Protein AF-0000000079002587 (afdb_homodimer)

InterPro domains:
  IPR000522 ABC transporter, permease protein, BtuC-like [PF01032] (29-309)
  IPR000522 ABC transporter, permease protein, BtuC-like [PTHR30472] (29-313)
  IPR037294 ABC transporter, BtuC-like [G3DSA:1.10.3470.10] (3-317)
  IPR037294 ABC transporter, BtuC-like [SSF81345] (6-309)

Sequence (634 aa):
MYTRTKFVLISTFLLILLFITIYFSIYEDHPVNDLVLKYRFYRVIEAVTAGFVLGFAGAYLQASLRNPLVDHYILGIGSGALFTVYLAYLLFASVQLIVYSSVAIIGGLTALAITVLIAESIGGGATSYVLAGLGVNSLFSGLSVLLSYFILTVNPYALYLLVGSFIVATPSYIPIILVSLILVATGYFPLAKPLNALILGDEYAYQLGYNPRIYRLATILIAGISSSLIVSCFGLIGFLGLVAPHIARLLIKSSDNRYVLFLSGLLASILLLITDDISRILLVSVTGEVPAGAIVSVFGAPFFLFLIVSRRRGGVRMYTRTKFVLISTFLLILLFITIYFSIYEDHPVNDLVLKYRFYRVIEAVTAGFVLGFAGAYLQASLRNPLVDHYILGIGSGALFTVYLAYLLFASVQLIVYSSVAIIGGLTALAITVLIAESIGGGATSYVLAGLGVNSLFSGLSVLLSYFILTVNPYALYLLVGSFIVATPSYIPIILVSLILVATGYFPLAKPLNALILGDEYAYQLGYNPRIYRLATILIAGISSSLIVSCFGLIGFLGLVAPHIARLLIKSSDNRYVLFLSGLLASILLLITDDISRILLVSVTGEVPAGAIVSVFGAPFFLFLIVSRRRGGVR

pLDDT: mean 90.9, std 10.53, range [31.11, 98.81]

Radius of gyration: 24.98 Å; Cα contacts (8 Å, |Δi|>4): 1196; chains: 2; bounding box: 83×73×48 Å

Organism: Staphylothermus marinus (strain ATCC 43588 / DSM 3639 / JCM 9404 / F1) (NCBI:txid399550)

Nearest PDB structures (foldseek):
  1l7v-assembly1_B  TM=8.979E-01  e=2.365E-12  Escherichia coli
  4dbl-assembly1_B  TM=8.947E-01  e=4.768E-12  Escherichia coli K-12
  5b58-assembly1_B  TM=7.762E-01  e=2.944E-12  Burkholderia cenocepacia J2315
  5b57-assembly1_B  TM=7.309E-01  e=8.807E-12  Burkholderia cenocepacia J2315
  7lb8-assembly1_B  TM=7.857E-01  e=5.892E-08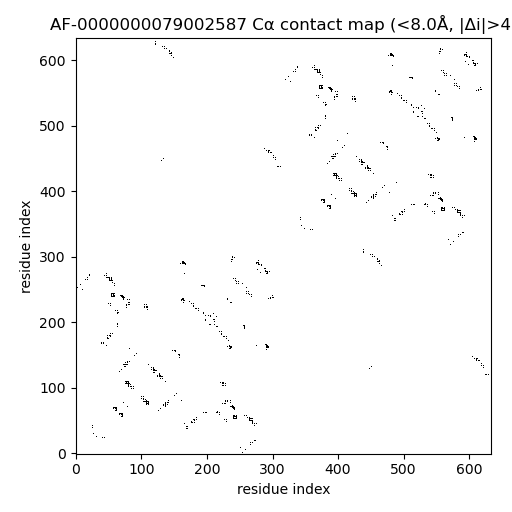  Escherichia coli K-12

Secondary structure (DSSP, 8-state):
-HHHHHHHHHHHHHHHHHHHHHHHHHHTTS---HHHHHHHHHHHHHHHHHHHHHHHHHHHHHHHTT-TT--TTTTTHHHHHHHHHHHHHHH-SS--HHHHHHHHHHHHHHHHHHHHHHHHHTT-SHHHHHHHHHHHHHHHHHHHHHHHHHHTTT-TTTTGGGT---TT--GGGHHHHHHHHHHHHHHHHHHHHHHHHHHH-HHHHHHTT--HHHHHHHHHHHHHHHHHHHHHHH----SHHHHHHHHHHHHHT---HHHHHHHHHHHHHHHHHHHHHIIIIISHHHHSPPPHHHHHHHHHHHHHHHHHHHHHH----/-HHHHHHHHHHHHHHHHHHHHHHHHHHTTS---HHHHHHHHHHHHHHHHHHHHHHHHHHHHHHHHT-TT--TTTTTHHHHHHHHHHHHHHH-SS--HHHHHHHHHHHHHHHHHHHHHHHHHTT-SHHHHHHHHHHHHHHHHHHHHHHHHHHTTT-TTHHHHTT---TT--GGGHHHHHHHHHHHHHHHHHHHHHHHHHHH-HHHHHHTT--HHHHHHHHHHHHHHHHHHHHHHH----SHHHHHHHHHHHHHT---HHHHHHHHHHHHHHHHHHHHHIIIIISHHHHSPPPHHHHHHHHHHHHHHHHHHHHHH----

Foldseek 3Di:
DQLVVLLVVLVVVLVVLLVVLLVCQQQPPPDDDPVSSVLSNLLLVLLLLLQLLQLLLLLLQCLLLLALLDGLLLQQLQLQLLLQLLVCVLVPLDDALVVSLVSLLVRSVVSNVQLQVQLVVVPSDNVSSSVSSNVSSVVSLVSLVVSLVVNCVSPVCSVLQSLWASPPRDPSLVVLSVVLSCLSVVLLVVQQVLSVQPSVHQVSSVVVPHHSVVSSVSSNSSSSSSNSSSSSVTHRQPQLNSPLLVVQCVSSVDSRSNRSSSSSSSSSSSLLSVLNSCQPPVPCVPDHRHGSSVSNCVPRVVVSVVVVVDVVVDPPD/DQLVVLLVVVVVVLVVLLVVLLVCQQQPPPDDDPVSSVLSNLLLVLLLLLQLLQLLLLLLQCLLLLALLDGLLLQQLQLQLLLQLLVCCLVPLDDALVVSLVSLLVRSVVSNVQLQVQLVVVPSDNVSSSVSSNVSSVVSLVSLVVSLVVNCVSPVCSVLQSLWASPPRDPSLVVLSVVLSCLSVVLLVVQQVLSVQPSVHQVSSVVVPHHSVVSSVSSNSSSSSSNSSSSSVTHRQPQLNSPLLVVQCVSSVDSRSNRSSSSSSSSSSSLLSVLNSCQPPVPCVPDHRHGSSVSNCVPRVVVSVVVVVDVVVDPPD

Solvent-accessible surface area (backbone atoms only — not comparable to full-atom values): 29421 Å² total; per-residue (Å²): 113,69,57,58,52,46,46,52,52,50,50,50,51,51,50,51,50,38,51,53,50,50,50,48,65,46,54,58,81,70,90,69,56,70,69,54,42,54,45,34,46,43,28,49,54,49,34,33,49,47,16,25,38,34,3,30,24,6,35,37,41,15,34,56,64,61,24,81,80,34,21,49,37,41,31,4,18,24,26,20,5,41,28,35,29,51,49,42,51,65,75,37,82,85,66,59,69,66,56,37,30,54,40,0,28,54,23,3,44,49,31,33,49,50,16,50,53,46,6,51,62,50,72,53,44,62,64,27,38,48,49,29,2,43,40,48,19,50,27,26,40,30,45,31,56,50,47,34,56,54,30,37,87,80,34,79,60,43,71,42,31,69,30,7,31,59,86,82,48,48,76,83,49,50,67,56,51,48,51,23,40,50,49,53,58,59,46,43,72,75,41,21,64,53,34,47,32,40,58,73,27,59,69,53,12,44,73,75,71,34,60,49,70,59,55,31,49,52,38,46,48,48,26,32,41,30,42,4,36,42,17,49,75,26,19,32,55,37,40,46,17,34,49,19,28,52,51,28,25,63,74,60,69,43,82,51,32,78,51,30,32,59,42,1,12,53,46,16,12,42,52,42,39,51,34,37,45,45,18,58,64,68,34,33,84,75,46,44,72,49,44,24,17,30,54,41,23,54,52,25,30,56,48,49,51,49,49,58,43,47,54,62,76,38,80,82,121,113,71,56,60,54,48,48,53,52,50,49,50,50,50,51,50,51,40,50,52,50,50,50,48,64,46,54,57,80,71,90,68,57,69,69,54,43,53,45,34,46,42,26,49,54,48,34,33,48,46,16,24,39,34,4,29,25,4,34,37,42,17,33,55,65,61,24,81,82,34,22,50,37,40,30,5,18,24,26,20,5,40,30,35,30,49,50,42,50,64,75,40,82,86,65,59,70,66,56,38,30,54,42,1,29,54,22,2,44,49,30,34,48,51,16,51,54,46,7,50,60,49,72,52,45,63,65,27,38,48,49,30,2,44,42,46,20,50,27,27,42,30,45,31,54,50,46,35,57,54,32,36,89,80,35,78,61,43,71,41,30,69,30,6,32,57,86,83,49,51,76,84,51,48,65,56,51,48,51,24,41,49,50,53,57,59,46,43,74,76,41,21,64,55,35,49,31,40,57,73,26,59,69,53,12,44,72,75,70,34,59,50,71,60,54,31,49,53,38,45,49,47,26,31,42,29,42,4,36,42,15,50,75,27,19,31,55,36,39,46,17,34,50,18,26,53,52,26,23,62,74,62,71,43,82,51,33,78,52,31,32,60,42,2,11,52,47,16,13,42,52,42,38,51,34,37,46,46,19,57,64,67,33,32,84,76,45,44,72,49,44,24,18,30,56,40,22,54,54,25,30,54,48,50,50,50,50,58,45,46,52,62,77,35,80,76,121

Structure (mmCIF, N/CA/C/O backbone):
data_AF-0000000079002587-model_v1
#
loop_
_entity.id
_entity.type
_entity.pdbx_description
1 polymer 'Transport system permease protein'
#
loop_
_atom_site.group_PDB
_atom_site.id
_atom_site.type_symbol
_atom_site.label_atom_id
_atom_site.label_alt_id
_atom_site.label_comp_id
_atom_site.label_asym_id
_atom_site.label_entity_id
_atom_site.label_seq_id
_atom_site.pdbx_PDB_ins_code
_atom_site.Cartn_x
_atom_site.Cartn_y
_atom_site.Cartn_z
_atom_site.occupancy
_atom_site.B_iso_or_equiv
_atom_site.auth_seq_id
_atom_site.auth_comp_id
_atom_site.auth_asym_id
_atom_site.auth_atom_id
_atom_site.pdbx_PDB_model_num
ATOM 1 N N . MET A 1 1 ? 23.781 29.281 19.297 1 57.91 1 MET A N 1
ATOM 2 C CA . MET A 1 1 ? 25.109 28.719 19.5 1 57.91 1 MET A CA 1
ATOM 3 C C . MET A 1 1 ? 25.031 27.234 19.812 1 57.91 1 MET A C 1
ATOM 5 O O . MET A 1 1 ? 25.797 26.438 19.266 1 57.91 1 MET A O 1
ATOM 9 N N . TYR A 1 2 ? 23.906 26.812 20.5 1 82 2 TYR A N 1
ATOM 10 C CA . TYR A 1 2 ? 23.781 25.453 21.016 1 82 2 TYR A CA 1
ATOM 11 C C . TYR A 1 2 ? 23.359 24.484 19.922 1 82 2 TYR A C 1
ATOM 13 O O . TYR A 1 2 ? 23.922 23.391 19.797 1 82 2 TYR A O 1
ATOM 21 N N . THR A 1 3 ? 22.75 25.062 18.875 1 88.62 3 THR A N 1
ATOM 22 C CA . THR A 1 3 ? 22.281 24.156 17.828 1 88.62 3 THR A CA 1
ATOM 23 C C . THR A 1 3 ? 23.391 23.891 16.812 1 88.62 3 THR A C 1
ATOM 25 O O . THR A 1 3 ? 23.516 22.766 16.312 1 88.62 3 THR A O 1
ATOM 28 N N . ARG A 1 4 ? 24.219 24.891 16.625 1 90.62 4 ARG A N 1
ATOM 29 C CA . ARG A 1 4 ? 25.312 24.734 15.672 1 90.62 4 ARG A CA 1
ATOM 30 C C . ARG A 1 4 ? 26.359 23.766 16.188 1 90.62 4 ARG A C 1
ATOM 32 O O . ARG A 1 4 ? 26.875 22.938 15.43 1 90.62 4 ARG A O 1
ATOM 39 N N . THR A 1 5 ? 26.656 23.953 17.469 1 91.19 5 THR A N 1
ATOM 40 C CA . THR A 1 5 ? 27.625 23.031 18.062 1 91.19 5 THR A CA 1
ATOM 41 C C . THR A 1 5 ? 27.109 21.609 18.062 1 91.19 5 THR A C 1
ATOM 43 O O . THR A 1 5 ? 27.844 20.672 17.766 1 91.19 5 THR A O 1
ATOM 46 N N . LYS A 1 6 ? 25.875 21.5 18.406 1 92.44 6 LYS A N 1
ATOM 47 C CA . LYS A 1 6 ? 25.25 20.188 18.375 1 92.44 6 LYS A CA 1
ATOM 48 C C . LYS A 1 6 ? 25.281 19.594 16.953 1 92.44 6 LYS A C 1
ATOM 50 O O . LYS A 1 6 ? 25.531 18.391 16.781 1 92.44 6 LYS A O 1
ATOM 55 N N . PHE A 1 7 ? 25.016 20.438 15.984 1 94.62 7 PHE A N 1
ATOM 56 C CA . PHE A 1 7 ? 25.016 20 14.586 1 94.62 7 PHE A CA 1
ATOM 57 C C . PHE A 1 7 ? 26.391 19.484 14.18 1 94.62 7 PHE A C 1
ATOM 59 O O . PHE A 1 7 ? 26.5 18.438 13.547 1 94.62 7 PHE A O 1
ATOM 66 N N . VAL A 1 8 ? 27.375 20.172 14.539 1 94.94 8 VAL A N 1
ATOM 67 C CA . VAL A 1 8 ? 28.734 19.797 14.156 1 94.94 8 VAL A CA 1
ATOM 68 C C . VAL A 1 8 ? 29.125 18.484 14.844 1 94.94 8 VAL A C 1
ATOM 70 O O . VAL A 1 8 ? 29.703 17.594 14.211 1 94.94 8 VAL A O 1
ATOM 73 N N . LEU A 1 9 ? 28.781 18.328 16.109 1 95.25 9 LEU A N 1
ATOM 74 C CA . LEU A 1 9 ? 29.109 17.125 16.875 1 95.25 9 LEU A CA 1
ATOM 75 C C . LEU A 1 9 ? 28.359 15.922 16.312 1 95.25 9 LEU A C 1
ATOM 77 O O . LEU A 1 9 ? 28.953 14.859 16.109 1 95.25 9 LEU A O 1
ATOM 81 N N . ILE A 1 10 ? 27.109 16.094 16.062 1 96.12 10 ILE A N 1
ATOM 82 C CA . ILE A 1 10 ? 26.281 15 15.57 1 96.12 10 ILE A CA 1
ATOM 83 C C . ILE A 1 10 ? 26.703 14.617 14.156 1 96.12 10 ILE A C 1
ATOM 85 O O . ILE A 1 10 ? 26.797 13.43 13.82 1 96.12 10 ILE A O 1
ATOM 89 N N . SER A 1 11 ? 26.938 15.625 13.32 1 96.81 11 SER A N 1
ATOM 90 C CA . SER A 1 11 ? 27.359 15.359 11.953 1 96.81 11 SER A CA 1
ATOM 91 C C . SER A 1 11 ? 28.703 14.617 11.922 1 96.81 11 SER A C 1
ATOM 93 O O . SER A 1 11 ? 28.891 13.695 11.125 1 96.81 11 SER A O 1
ATOM 95 N N . THR A 1 12 ? 29.625 15.062 12.781 1 96.5 12 THR A N 1
ATOM 96 C CA . THR A 1 12 ? 30.922 14.406 12.852 1 96.5 12 THR A CA 1
ATOM 97 C C . THR A 1 12 ? 30.766 12.961 13.328 1 96.5 12 THR A C 1
ATOM 99 O O . THR A 1 12 ? 31.391 12.055 12.773 1 96.5 12 THR A O 1
ATOM 102 N N . PHE A 1 13 ? 29.984 12.789 14.328 1 96.56 13 PHE A N 1
ATOM 103 C CA . PHE A 1 13 ? 29.734 11.438 14.836 1 96.56 13 PHE A CA 1
ATOM 104 C C . PHE A 1 13 ? 29.125 10.562 13.742 1 96.56 13 PHE A C 1
ATOM 106 O O . PHE A 1 13 ? 29.547 9.414 13.555 1 96.56 13 PHE A O 1
ATOM 113 N N . LEU A 1 14 ? 28.125 11.078 13.023 1 96.94 14 LEU A N 1
ATOM 114 C CA . LEU A 1 14 ? 27.438 10.312 11.984 1 96.94 14 LEU A CA 1
ATOM 115 C C . LEU A 1 14 ? 28.391 10.031 10.812 1 96.94 14 LEU A C 1
ATOM 117 O O . LEU A 1 14 ? 28.297 8.969 10.188 1 96.94 14 LEU A O 1
ATOM 121 N N . LEU A 1 15 ? 29.25 10.984 10.531 1 97.19 15 LEU A N 1
ATOM 122 C CA . LEU A 1 15 ? 30.219 10.773 9.461 1 97.19 15 LEU A CA 1
ATOM 123 C C . LEU A 1 15 ? 31.203 9.672 9.836 1 97.19 15 LEU A C 1
ATOM 125 O O . LEU A 1 15 ? 31.562 8.852 8.992 1 97.19 15 LEU A O 1
ATOM 129 N N . ILE A 1 16 ? 31.625 9.68 11.07 1 96.88 16 ILE A N 1
ATOM 130 C CA . ILE A 1 16 ? 32.531 8.641 11.555 1 96.88 16 ILE A CA 1
ATOM 131 C C . ILE A 1 16 ? 31.812 7.285 11.492 1 96.88 16 ILE A C 1
ATOM 133 O O . ILE A 1 16 ? 32.406 6.297 11.023 1 96.88 16 ILE A O 1
ATOM 137 N N . LEU A 1 17 ? 30.609 7.25 11.938 1 96.44 17 LEU A N 1
ATOM 138 C CA . LEU A 1 17 ? 29.828 6.02 11.898 1 96.44 17 LEU A CA 1
ATOM 139 C C . LEU A 1 17 ? 29.656 5.531 10.461 1 96.44 17 LEU A C 1
ATOM 141 O O . LEU A 1 17 ? 29.719 4.328 10.203 1 96.44 17 LEU A O 1
ATOM 145 N N . LEU A 1 18 ? 29.375 6.449 9.57 1 97.06 18 LEU A N 1
ATOM 146 C CA . LEU A 1 18 ? 29.219 6.105 8.164 1 97.06 18 LEU A CA 1
ATOM 147 C C . LEU A 1 18 ? 30.516 5.512 7.602 1 97.06 18 LEU A C 1
ATOM 149 O O . LEU A 1 18 ? 30.484 4.504 6.891 1 97.06 18 LEU A O 1
ATOM 153 N N . PHE A 1 19 ? 31.625 6.133 7.953 1 96.38 19 PHE A N 1
ATOM 154 C CA . PHE A 1 19 ? 32.906 5.645 7.477 1 96.38 19 PHE A CA 1
ATOM 155 C C . PHE A 1 19 ? 33.188 4.254 8.031 1 96.38 19 PHE A C 1
ATOM 157 O O . PHE A 1 19 ? 33.719 3.391 7.312 1 96.38 19 PHE A O 1
ATOM 164 N N . ILE A 1 20 ? 32.938 4.047 9.273 1 95.12 20 ILE A N 1
ATOM 165 C CA . ILE A 1 20 ? 33.156 2.748 9.898 1 95.12 20 ILE A CA 1
ATOM 166 C C . ILE A 1 20 ? 32.281 1.693 9.219 1 95.12 20 ILE A C 1
ATOM 168 O O . ILE A 1 20 ? 32.75 0.588 8.93 1 95.12 20 ILE A O 1
ATOM 172 N N . THR A 1 21 ? 31.016 2.068 9 1 94.25 21 THR A N 1
ATOM 173 C CA . THR A 1 21 ? 30.094 1.135 8.367 1 94.25 21 THR A CA 1
ATOM 174 C C . THR A 1 21 ? 30.547 0.818 6.941 1 94.25 21 THR A C 1
ATOM 176 O O . THR A 1 21 ? 30.438 -0.325 6.492 1 94.25 21 THR A O 1
ATOM 179 N N . ILE A 1 22 ? 31 1.847 6.223 1 95.31 22 ILE A N 1
ATOM 180 C CA . ILE A 1 22 ? 31.5 1.661 4.863 1 95.31 22 ILE A CA 1
ATOM 181 C C . ILE A 1 22 ? 32.656 0.683 4.875 1 95.31 22 ILE A C 1
ATOM 183 O O . ILE A 1 22 ? 32.719 -0.259 4.078 1 95.31 22 ILE A O 1
ATOM 187 N N . TYR A 1 23 ? 33.562 0.911 5.773 1 93 23 TYR A N 1
ATOM 188 C CA . TYR A 1 23 ? 34.75 0.066 5.875 1 93 23 TYR A CA 1
ATOM 189 C C . TYR A 1 23 ? 34.375 -1.385 6.137 1 93 23 TYR A C 1
ATOM 191 O O . TYR A 1 23 ? 34.844 -2.295 5.461 1 93 23 TYR A O 1
ATOM 199 N N . PHE A 1 24 ? 33.531 -1.583 7.047 1 91 24 PHE A N 1
ATOM 200 C CA . PHE A 1 24 ? 33.125 -2.934 7.402 1 91 24 PHE A CA 1
ATOM 201 C C . PHE A 1 24 ? 32.344 -3.578 6.254 1 91 24 PHE A C 1
ATOM 203 O O . PHE A 1 24 ? 32.438 -4.789 6.035 1 91 24 PHE A O 1
ATOM 210 N N . SER A 1 25 ? 31.547 -2.787 5.551 1 91.44 25 SER A N 1
ATOM 211 C CA . SER A 1 25 ? 30.734 -3.305 4.457 1 91.44 25 SER A CA 1
ATOM 212 C C . SER A 1 25 ? 31.609 -3.793 3.303 1 91.44 25 SER A C 1
ATOM 214 O O . SER A 1 25 ? 31.281 -4.785 2.648 1 91.44 25 SER A O 1
ATOM 216 N N . ILE A 1 26 ? 32.688 -3.115 3.053 1 89.94 26 ILE A N 1
ATOM 217 C CA . ILE A 1 26 ? 33.562 -3.445 1.919 1 89.94 26 ILE A CA 1
ATOM 218 C C . ILE A 1 26 ? 34.5 -4.574 2.303 1 89.94 26 ILE A C 1
ATOM 220 O O . ILE A 1 26 ? 34.719 -5.504 1.521 1 89.94 26 ILE A O 1
ATOM 224 N N . TYR A 1 27 ? 35 -4.605 3.543 1 85.81 27 TYR A N 1
ATOM 225 C CA . TYR A 1 27 ? 36.125 -5.488 3.879 1 85.81 27 TYR A CA 1
ATOM 226 C C . TYR A 1 27 ? 35.688 -6.594 4.824 1 85.81 27 TYR A C 1
ATOM 228 O O . TYR A 1 27 ? 36.5 -7.324 5.375 1 85.81 27 TYR A O 1
ATOM 236 N N . GLU A 1 28 ? 34.344 -6.77 4.91 1 77.06 28 GLU A N 1
ATOM 237 C CA . GLU A 1 28 ? 33.844 -7.867 5.746 1 77.06 28 GLU A CA 1
ATOM 238 C C . GLU A 1 28 ? 34.375 -9.211 5.23 1 77.06 28 GLU A C 1
ATOM 240 O O . GLU A 1 28 ? 34.344 -9.469 4.027 1 77.06 28 GLU A O 1
ATOM 245 N N . ASP A 1 29 ? 34.688 -10.141 6.125 1 71.25 29 ASP A N 1
ATOM 246 C CA . ASP A 1 29 ? 35.125 -11.5 5.844 1 71.25 29 ASP A CA 1
ATOM 247 C C . ASP A 1 29 ? 36.344 -11.5 4.926 1 71.25 29 ASP A C 1
ATOM 249 O O . ASP A 1 29 ? 36.469 -12.344 4.039 1 71.25 29 ASP A O 1
ATOM 253 N N . HIS A 1 30 ? 37.25 -10.641 5.059 1 66.62 30 HIS A N 1
ATOM 254 C CA . HIS A 1 30 ? 38.531 -10.586 4.332 1 66.62 30 HIS A CA 1
ATOM 255 C C . HIS A 1 30 ? 39.469 -11.688 4.801 1 66.62 30 HIS A C 1
ATOM 257 O O . HIS A 1 30 ? 39.562 -11.961 6 1 66.62 30 HIS A O 1
ATOM 263 N N . PRO A 1 31 ? 39.969 -12.531 3.465 1 72.81 31 PRO A N 1
ATOM 264 C CA . PRO A 1 31 ? 40.312 -12.109 2.109 1 72.81 31 PRO A CA 1
ATOM 265 C C . PRO A 1 31 ? 39.25 -12.469 1.077 1 72.81 31 PRO A C 1
ATOM 267 O O . PRO A 1 31 ? 38.688 -13.57 1.126 1 72.81 31 PRO A O 1
ATOM 270 N N . VAL A 1 32 ? 38.688 -11.5 0.355 1 75.5 32 VAL A N 1
ATOM 271 C CA . VAL A 1 32 ? 37.75 -11.75 -0.741 1 75.5 32 VAL A CA 1
ATOM 272 C C . VAL A 1 32 ? 38.406 -11.352 -2.066 1 75.5 32 VAL A C 1
ATOM 274 O O . VAL A 1 32 ? 39.375 -10.602 -2.088 1 75.5 32 VAL A O 1
ATOM 277 N N . ASN A 1 33 ? 38.156 -12.008 -3.203 1 85.44 33 ASN A N 1
ATOM 278 C CA . ASN A 1 33 ? 38.656 -11.766 -4.547 1 85.44 33 ASN A CA 1
ATOM 279 C C . ASN A 1 33 ? 38.375 -10.328 -4.996 1 85.44 33 ASN A C 1
ATOM 281 O O . ASN A 1 33 ? 37.5 -9.672 -4.469 1 85.44 33 ASN A O 1
ATOM 285 N N . ASP A 1 34 ? 39.281 -9.836 -5.871 1 86.94 34 ASP A N 1
ATOM 286 C CA . ASP A 1 34 ? 39.219 -8.469 -6.379 1 86.94 34 ASP A CA 1
ATOM 287 C C . ASP A 1 34 ? 37.844 -8.18 -6.996 1 86.94 34 ASP A C 1
ATOM 289 O O . ASP A 1 34 ? 37.344 -7.059 -6.898 1 86.94 34 ASP A O 1
ATOM 293 N N . LEU A 1 35 ? 37.312 -9.18 -7.605 1 88.88 35 LEU A N 1
ATOM 294 C CA . LEU A 1 35 ? 36.031 -9.008 -8.242 1 88.88 35 LEU A CA 1
ATOM 295 C C . LEU A 1 35 ? 34.938 -8.758 -7.199 1 88.88 35 LEU A C 1
ATOM 297 O O . LEU A 1 35 ? 34.062 -7.91 -7.402 1 88.88 35 LEU A O 1
ATOM 301 N N . VAL A 1 36 ? 35.094 -9.398 -6.098 1 89.81 36 VAL A N 1
ATOM 302 C CA . VAL A 1 36 ? 34.125 -9.242 -5.012 1 89.81 36 VAL A CA 1
ATOM 303 C C . VAL A 1 36 ? 34.281 -7.871 -4.359 1 89.81 36 VAL A C 1
ATOM 305 O O . VAL A 1 36 ? 33.312 -7.203 -4.035 1 89.81 36 VAL A O 1
ATOM 308 N N . LEU A 1 37 ? 35.469 -7.469 -4.191 1 90.69 37 LEU A N 1
ATOM 309 C CA . LEU A 1 37 ? 35.75 -6.172 -3.586 1 90.69 37 LEU A CA 1
ATOM 310 C C . LEU A 1 37 ? 35.25 -5.039 -4.465 1 90.69 37 LEU A C 1
ATOM 312 O O . LEU A 1 37 ? 34.719 -4.043 -3.955 1 90.69 37 LEU A O 1
ATOM 316 N N . LYS A 1 38 ? 35.469 -5.152 -5.742 1 92.5 38 LYS A N 1
ATOM 317 C CA . LYS A 1 38 ? 34.938 -4.16 -6.68 1 92.5 38 LYS A CA 1
ATOM 318 C C . LYS A 1 38 ? 33.406 -4.098 -6.633 1 92.5 38 LYS A C 1
ATOM 320 O O . LYS A 1 38 ? 32.844 -3.012 -6.637 1 92.5 38 LYS A O 1
ATOM 325 N N . TYR A 1 39 ? 32.812 -5.199 -6.598 1 93.25 39 TYR A N 1
ATOM 326 C CA . TYR A 1 39 ? 31.375 -5.281 -6.488 1 93.25 39 TYR A CA 1
ATOM 327 C C . TYR A 1 39 ? 30.875 -4.613 -5.211 1 93.25 39 TYR A C 1
ATOM 329 O O . TYR A 1 39 ? 29.938 -3.807 -5.242 1 93.25 39 TYR A O 1
ATOM 337 N N . ARG A 1 40 ? 31.516 -4.945 -4.09 1 93.69 40 ARG A N 1
ATOM 338 C CA . ARG A 1 40 ? 31.125 -4.375 -2.805 1 93.69 40 ARG A CA 1
ATOM 339 C C . ARG A 1 40 ? 31.312 -2.865 -2.789 1 93.69 40 ARG A C 1
ATOM 341 O O . ARG A 1 40 ? 30.531 -2.133 -2.197 1 93.69 40 ARG A O 1
ATOM 348 N N . PHE A 1 41 ? 32.375 -2.49 -3.436 1 95.06 41 PHE A N 1
ATOM 349 C CA . PHE A 1 41 ? 32.656 -1.064 -3.508 1 95.06 41 PHE A CA 1
ATOM 350 C C . PHE A 1 41 ? 31.531 -0.31 -4.191 1 95.06 41 PHE A C 1
ATOM 352 O O . PHE A 1 41 ? 31.031 0.677 -3.656 1 95.06 41 PHE A O 1
ATOM 359 N N . TYR A 1 42 ? 31.125 -0.744 -5.352 1 96.31 42 TYR A N 1
ATOM 360 C CA . TYR A 1 42 ? 30.062 -0.08 -6.09 1 96.31 42 TYR A CA 1
ATOM 361 C C . TYR A 1 42 ? 28.734 -0.165 -5.336 1 96.31 42 TYR A C 1
ATOM 363 O O . TYR A 1 42 ? 28 0.812 -5.273 1 96.31 42 TYR A O 1
ATOM 371 N N . ARG A 1 43 ? 28.5 -1.295 -4.758 1 96 43 ARG A N 1
ATOM 372 C CA . ARG A 1 43 ? 27.266 -1.497 -4.012 1 96 43 ARG A CA 1
ATOM 373 C C . ARG A 1 43 ? 27.188 -0.537 -2.83 1 96 43 ARG A C 1
ATOM 375 O O . ARG A 1 43 ? 26.141 0.077 -2.598 1 96 43 ARG A O 1
ATOM 382 N N . VAL A 1 44 ? 28.297 -0.367 -2.148 1 96.81 44 VAL A N 1
ATOM 383 C CA . VAL A 1 44 ? 28.328 0.495 -0.973 1 96.81 44 VAL A CA 1
ATOM 384 C C . VAL A 1 44 ? 28.141 1.951 -1.393 1 96.81 44 VAL A C 1
ATOM 386 O O . VAL A 1 44 ? 27.359 2.682 -0.785 1 96.81 44 VAL A O 1
ATOM 389 N N . ILE A 1 45 ? 28.812 2.363 -2.41 1 97.56 45 ILE A N 1
ATOM 390 C CA . ILE A 1 45 ? 28.703 3.738 -2.887 1 97.56 45 ILE A CA 1
ATOM 391 C C . ILE A 1 45 ? 27.266 4.012 -3.34 1 97.56 45 ILE A C 1
ATOM 393 O O . ILE A 1 45 ? 26.734 5.09 -3.08 1 97.56 45 ILE A O 1
ATOM 397 N N . GLU A 1 46 ? 26.719 3.092 -3.979 1 98.19 46 GLU A N 1
ATOM 398 C CA . GLU A 1 46 ? 25.359 3.232 -4.484 1 98.19 46 GLU A CA 1
ATOM 399 C C . GLU A 1 46 ? 24.344 3.311 -3.34 1 98.19 46 GLU A C 1
ATOM 401 O O . GLU A 1 46 ? 23.469 4.168 -3.344 1 98.19 46 GLU A O 1
ATOM 406 N N . ALA A 1 47 ? 24.5 2.467 -2.33 1 98.06 47 ALA A N 1
ATOM 407 C CA . ALA A 1 47 ? 23.594 2.471 -1.184 1 98.06 47 ALA A CA 1
ATOM 408 C C . ALA A 1 47 ? 23.703 3.775 -0.401 1 98.06 47 ALA A C 1
ATOM 410 O O . ALA A 1 47 ? 22.703 4.367 -0.016 1 98.06 47 ALA A O 1
ATOM 411 N N . VAL A 1 48 ? 24.891 4.211 -0.225 1 98.44 48 VAL A N 1
ATOM 412 C CA . VAL A 1 48 ? 25.141 5.422 0.548 1 98.44 48 VAL A CA 1
ATOM 413 C C . VAL A 1 48 ? 24.578 6.633 -0.188 1 98.44 48 VAL A C 1
ATOM 415 O O . VAL A 1 48 ? 23.906 7.477 0.415 1 98.44 48 VAL A O 1
ATOM 418 N N . THR A 1 49 ? 24.828 6.688 -1.451 1 98.5 49 THR A N 1
ATOM 419 C CA . THR A 1 49 ? 24.375 7.824 -2.238 1 98.5 49 THR A CA 1
ATOM 420 C C . THR A 1 49 ? 22.844 7.816 -2.352 1 98.5 49 THR A C 1
ATOM 422 O O . THR A 1 49 ? 22.203 8.859 -2.223 1 98.5 49 THR A O 1
ATOM 425 N N . ALA A 1 50 ? 22.281 6.648 -2.611 1 98.56 50 ALA A N 1
ATOM 426 C CA . ALA A 1 50 ? 20.828 6.535 -2.678 1 98.56 50 ALA A CA 1
ATOM 427 C C . ALA A 1 50 ? 20.188 6.973 -1.366 1 98.56 50 ALA A C 1
ATOM 429 O O . ALA A 1 50 ? 19.188 7.703 -1.37 1 98.56 50 ALA A O 1
ATOM 430 N N . GLY A 1 51 ? 20.781 6.516 -0.26 1 98.62 51 GLY A N 1
ATOM 431 C CA . GLY A 1 51 ? 20.297 6.938 1.042 1 98.62 51 GLY A CA 1
ATOM 432 C C . GLY A 1 51 ? 20.344 8.438 1.245 1 98.62 51 GLY A C 1
ATOM 433 O O . GLY A 1 51 ? 19.375 9.047 1.681 1 98.62 51 GLY A O 1
ATOM 434 N N . PHE A 1 52 ? 21.422 8.969 0.866 1 98.62 52 PHE A N 1
ATOM 435 C CA . PHE A 1 52 ? 21.625 10.406 1.025 1 98.62 52 PHE A CA 1
ATOM 436 C C . PHE A 1 52 ? 20.562 11.18 0.241 1 98.62 52 PHE A C 1
ATOM 438 O O . PHE A 1 52 ? 19.953 12.109 0.77 1 98.62 52 PHE A O 1
ATOM 445 N N . VAL A 1 53 ? 20.359 10.812 -0.944 1 98.81 53 VAL A N 1
ATOM 446 C CA . VAL A 1 53 ? 19.438 11.5 -1.839 1 98.81 53 VAL A CA 1
ATOM 447 C C . VAL A 1 53 ? 18.016 11.352 -1.319 1 98.81 53 VAL A C 1
ATOM 449 O O . VAL A 1 53 ? 17.266 12.336 -1.238 1 98.81 53 VAL A O 1
ATOM 452 N N . LEU A 1 54 ? 17.625 10.164 -0.919 1 98.56 54 LEU A N 1
ATOM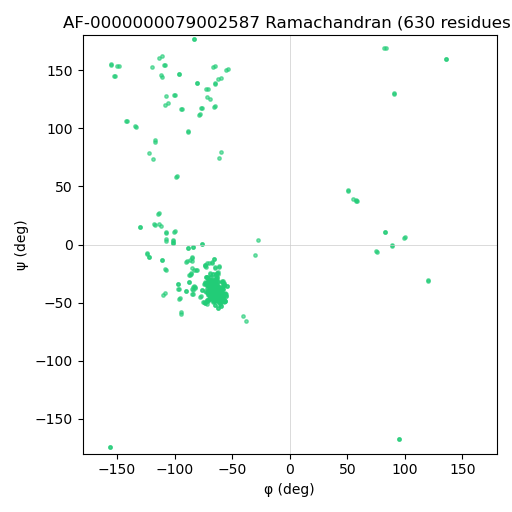 453 C CA . LEU A 1 54 ? 16.266 9.922 -0.47 1 98.56 54 LEU A CA 1
ATOM 454 C C . LEU A 1 54 ? 16 10.609 0.865 1 98.56 54 LEU A C 1
ATOM 456 O O . LEU A 1 54 ? 14.883 11.07 1.124 1 98.56 54 LEU A O 1
ATOM 460 N N . GLY A 1 55 ? 17.016 10.641 1.723 1 98.62 55 GLY A N 1
ATOM 461 C CA . GLY A 1 55 ? 16.875 11.383 2.965 1 98.62 55 GLY A CA 1
ATOM 462 C C . GLY A 1 55 ? 16.672 12.867 2.748 1 98.62 55 GLY A C 1
ATOM 463 O O . GLY A 1 55 ? 15.789 13.477 3.365 1 98.62 55 GLY A O 1
ATOM 464 N N . PHE A 1 56 ? 17.469 13.406 1.872 1 98.19 56 PHE A N 1
ATOM 465 C CA . PHE A 1 56 ? 17.344 14.812 1.506 1 98.19 56 PHE A CA 1
ATOM 466 C C . PHE A 1 56 ? 15.969 15.086 0.894 1 98.19 56 PHE A C 1
ATOM 468 O O . PHE A 1 56 ? 15.305 16.062 1.262 1 98.19 56 PHE A O 1
ATOM 475 N N . ALA A 1 57 ? 15.602 14.242 -0.019 1 98.5 57 ALA A N 1
ATOM 476 C CA . ALA A 1 57 ? 14.312 14.398 -0.698 1 98.5 57 ALA A CA 1
ATOM 477 C C . ALA A 1 57 ? 13.156 14.344 0.297 1 98.5 57 ALA A C 1
ATOM 479 O O . ALA A 1 57 ? 12.188 15.094 0.178 1 98.5 57 ALA A O 1
ATOM 480 N N . GLY A 1 58 ? 13.281 13.445 1.22 1 98.38 58 GLY A N 1
ATOM 481 C CA . GLY A 1 58 ? 12.266 13.359 2.258 1 98.38 58 GLY A CA 1
ATOM 482 C C . GLY A 1 58 ? 12.109 14.648 3.039 1 98.38 58 GLY A C 1
ATOM 483 O O . GLY A 1 58 ? 10.992 15.125 3.244 1 98.38 58 GLY A O 1
ATOM 484 N N . ALA A 1 59 ? 13.195 15.203 3.473 1 98.5 59 ALA A N 1
ATOM 485 C CA . ALA A 1 59 ? 13.172 16.469 4.215 1 98.5 59 ALA A CA 1
ATOM 486 C C . ALA A 1 59 ? 12.625 17.594 3.355 1 98.5 59 ALA A C 1
ATOM 488 O O . ALA A 1 59 ? 11.883 18.453 3.844 1 98.5 59 ALA A O 1
ATOM 489 N N . TYR A 1 60 ? 13.031 17.625 2.096 1 98.62 60 TYR A N 1
ATOM 490 C CA . TYR A 1 60 ? 12.508 18.609 1.152 1 98.62 60 TYR A CA 1
ATOM 491 C C . TYR A 1 60 ? 10.992 18.531 1.069 1 98.62 60 TYR A C 1
ATOM 493 O O . TYR A 1 60 ? 10.305 19.547 1.195 1 98.62 60 TYR A O 1
ATOM 501 N N . LEU A 1 61 ? 10.477 17.359 0.909 1 98.06 61 LEU A N 1
ATOM 502 C CA . LEU A 1 61 ? 9.039 17.172 0.739 1 98.06 61 LEU A CA 1
ATOM 503 C C . LEU A 1 61 ? 8.289 17.531 2.014 1 98.06 61 LEU A C 1
ATOM 505 O O . LEU A 1 61 ? 7.258 18.203 1.958 1 98.06 61 LEU A O 1
ATOM 509 N N . GLN A 1 62 ? 8.82 17.094 3.115 1 97.56 62 GLN A N 1
ATOM 510 C CA . GLN A 1 62 ? 8.164 17.375 4.387 1 97.56 62 GLN A CA 1
ATOM 511 C C . GLN A 1 62 ? 8.109 18.891 4.645 1 97.56 62 GLN A C 1
ATOM 513 O O . GLN A 1 62 ? 7.086 19.406 5.09 1 97.56 62 GLN A O 1
ATOM 518 N N . ALA A 1 63 ? 9.172 19.547 4.383 1 97.25 63 ALA A N 1
ATOM 519 C CA . ALA A 1 63 ? 9.242 20.984 4.633 1 97.25 63 ALA A CA 1
ATOM 520 C C . ALA A 1 63 ? 8.375 21.75 3.65 1 97.25 63 ALA A C 1
ATOM 522 O O . ALA A 1 63 ? 7.664 22.688 4.039 1 97.25 63 ALA A O 1
ATOM 523 N N . SER A 1 64 ? 8.414 21.406 2.424 1 96.44 64 SER A N 1
ATOM 524 C CA . SER A 1 64 ? 7.695 22.141 1.386 1 96.44 64 SER A CA 1
ATOM 525 C C . SER A 1 64 ? 6.188 21.984 1.538 1 96.44 64 SER A C 1
ATOM 527 O O . SER A 1 64 ? 5.43 22.906 1.269 1 96.44 64 SER A O 1
ATOM 529 N N . LEU A 1 65 ? 5.773 20.828 2.01 1 95.12 65 LEU A N 1
ATOM 530 C CA . LEU A 1 65 ? 4.344 20.547 2.123 1 95.12 65 LEU A CA 1
ATOM 531 C C . LEU A 1 65 ? 3.869 20.719 3.562 1 95.12 65 LEU A C 1
ATOM 533 O O . LEU A 1 65 ? 2.697 20.484 3.865 1 95.12 65 LEU A O 1
ATOM 537 N N . ARG A 1 66 ? 4.758 21.094 4.379 1 95 66 ARG A N 1
ATOM 538 C CA . ARG A 1 66 ? 4.453 21.281 5.797 1 95 66 ARG A CA 1
ATOM 539 C C . ARG A 1 66 ? 3.752 20.047 6.367 1 95 66 ARG A C 1
ATOM 541 O O . ARG A 1 66 ? 2.705 20.172 7.008 1 95 66 ARG A O 1
ATOM 548 N N . ASN A 1 67 ? 4.324 18.922 6.047 1 94.81 67 ASN A N 1
ATOM 549 C CA . ASN A 1 67 ? 3.74 17.641 6.406 1 94.81 67 ASN A CA 1
ATOM 550 C C . ASN A 1 67 ? 4.812 16.625 6.801 1 94.81 67 ASN A C 1
ATOM 552 O O . ASN A 1 67 ? 5.469 16.031 5.941 1 94.81 67 ASN A O 1
ATOM 556 N N . PRO A 1 68 ? 4.926 16.344 8.016 1 94.12 68 PRO A N 1
ATOM 557 C CA . PRO A 1 68 ? 6.004 15.469 8.477 1 94.12 68 PRO A CA 1
ATOM 558 C C . PRO A 1 68 ? 5.742 14 8.164 1 94.12 68 PRO A C 1
ATOM 560 O O . PRO A 1 68 ? 6.605 13.148 8.398 1 94.12 68 PRO A O 1
ATOM 563 N N . LEU A 1 69 ? 4.625 13.695 7.539 1 93.44 69 LEU A N 1
ATOM 564 C CA . LEU A 1 69 ? 4.254 12.297 7.316 1 93.44 69 LEU A CA 1
ATOM 565 C C . LEU A 1 69 ? 4.559 11.883 5.883 1 93.44 69 LEU A C 1
ATOM 567 O O . LEU A 1 69 ? 4.27 10.742 5.488 1 93.44 69 LEU A O 1
ATOM 571 N N . VAL A 1 70 ? 5.105 12.719 5.145 1 95.88 70 VAL A N 1
ATOM 572 C CA . VAL A 1 70 ? 5.188 12.406 3.721 1 95.88 70 VAL A CA 1
ATOM 573 C C . VAL A 1 70 ? 6.633 12.086 3.344 1 95.88 70 VAL A C 1
ATOM 575 O O . VAL A 1 70 ? 7.566 12.5 4.035 1 95.88 70 VAL A O 1
ATOM 578 N N . ASP A 1 71 ? 6.836 11.352 2.344 1 97.62 71 ASP A N 1
ATOM 579 C CA . ASP A 1 71 ? 8.078 11.109 1.623 1 97.62 71 ASP A CA 1
ATOM 580 C C . ASP A 1 71 ? 7.809 10.656 0.19 1 97.62 71 ASP A C 1
ATOM 582 O O . ASP A 1 71 ? 6.68 10.758 -0.293 1 97.62 71 ASP A O 1
ATOM 586 N N . HIS A 1 72 ? 8.859 10.297 -0.518 1 97.5 72 HIS A N 1
ATOM 587 C CA . HIS A 1 72 ? 8.695 9.969 -1.93 1 97.5 72 HIS A CA 1
ATOM 588 C C . HIS A 1 72 ? 7.84 8.719 -2.113 1 97.5 72 HIS A C 1
ATOM 590 O O . HIS A 1 72 ? 7.164 8.57 -3.133 1 97.5 72 HIS A O 1
ATOM 596 N N . TYR A 1 73 ? 7.887 7.848 -1.202 1 94.75 73 TYR A N 1
ATOM 597 C CA . TYR A 1 73 ? 7.117 6.609 -1.254 1 94.75 73 TYR A CA 1
ATOM 598 C C . TYR A 1 73 ? 5.641 6.875 -0.988 1 94.75 73 TYR A C 1
ATOM 600 O O . TYR A 1 73 ? 4.773 6.445 -1.755 1 94.75 73 TYR A O 1
ATOM 608 N N . ILE A 1 74 ? 5.379 7.586 0.066 1 94.38 74 ILE A N 1
ATOM 609 C CA . ILE A 1 74 ? 4.012 7.855 0.488 1 94.38 74 ILE A CA 1
ATOM 610 C C . ILE A 1 74 ? 3.305 8.703 -0.566 1 94.38 74 ILE A C 1
ATOM 612 O O . ILE A 1 74 ? 2.129 8.484 -0.868 1 94.38 74 ILE A O 1
ATOM 616 N N . LEU A 1 75 ? 4.004 9.594 -1.14 1 96.88 75 LEU A N 1
ATOM 617 C CA . LEU A 1 75 ? 3.387 10.523 -2.084 1 96.88 75 LEU A CA 1
ATOM 618 C C . LEU A 1 75 ? 3.303 9.906 -3.475 1 96.88 75 LEU A C 1
ATOM 620 O O . LEU A 1 75 ? 2.85 10.555 -4.422 1 96.88 75 LEU A O 1
ATOM 624 N N . GLY A 1 76 ? 3.82 8.688 -3.637 1 96.62 76 GLY A N 1
ATOM 625 C CA . GLY A 1 76 ? 3.625 7.938 -4.867 1 96.62 76 GLY A CA 1
ATOM 626 C C . GLY A 1 76 ? 4.688 8.219 -5.914 1 96.62 76 GLY A C 1
ATOM 627 O O . GLY A 1 76 ? 4.66 7.645 -7.004 1 96.62 76 GLY A O 1
ATOM 628 N N . ILE A 1 77 ? 5.645 9.094 -5.633 1 98.25 77 ILE A N 1
ATOM 629 C CA . ILE A 1 77 ? 6.707 9.422 -6.574 1 98.25 77 ILE A CA 1
ATOM 630 C C . ILE A 1 77 ? 7.461 8.156 -6.969 1 98.25 77 ILE A C 1
ATOM 632 O O . ILE A 1 77 ? 7.656 7.887 -8.156 1 98.25 77 ILE A O 1
ATOM 636 N N . GLY A 1 78 ? 7.824 7.402 -5.98 1 97.94 78 GLY A N 1
ATOM 637 C CA . GLY A 1 78 ? 8.586 6.188 -6.219 1 97.94 78 GLY A CA 1
ATOM 638 C C . GLY A 1 78 ? 7.836 5.164 -7.051 1 97.94 78 GLY A C 1
ATOM 639 O O . GLY A 1 78 ? 8.375 4.633 -8.023 1 97.94 78 GLY A O 1
ATOM 640 N N . SER A 1 79 ? 6.582 4.902 -6.66 1 95.88 79 SER A N 1
ATOM 641 C CA . SER A 1 79 ? 5.793 3.908 -7.379 1 95.88 79 SER A CA 1
ATOM 642 C C . SER A 1 79 ? 5.504 4.355 -8.805 1 95.88 79 SER A C 1
ATOM 644 O O . SER A 1 79 ? 5.484 3.537 -9.727 1 95.88 79 SER A O 1
ATOM 646 N N . GLY A 1 80 ? 5.266 5.641 -8.992 1 97.75 80 GLY A N 1
ATOM 647 C CA . GLY A 1 80 ? 5.113 6.16 -10.336 1 97.75 80 GLY A CA 1
ATOM 648 C C . GLY A 1 80 ? 6.352 5.98 -11.195 1 97.75 80 GLY A C 1
ATOM 649 O O . GLY A 1 80 ? 6.258 5.609 -12.367 1 97.75 80 GLY A O 1
ATOM 650 N N . ALA A 1 81 ? 7.453 6.285 -10.617 1 98.44 81 ALA A N 1
ATOM 651 C CA . ALA A 1 81 ? 8.727 6.113 -11.312 1 98.44 81 ALA A CA 1
ATOM 652 C C . ALA A 1 81 ? 8.953 4.656 -11.703 1 98.44 81 ALA A C 1
ATOM 654 O O . ALA A 1 81 ? 9.305 4.359 -12.852 1 98.44 81 ALA A O 1
ATOM 655 N N . LEU A 1 82 ? 8.734 3.758 -10.781 1 96.88 82 LEU A N 1
ATOM 656 C CA . LEU A 1 82 ? 8.953 2.338 -11.031 1 96.88 82 LEU A CA 1
ATOM 657 C C . LEU A 1 82 ? 8.023 1.836 -12.133 1 96.88 82 LEU A C 1
ATOM 659 O O . LEU A 1 82 ? 8.438 1.054 -12.992 1 96.88 82 LEU A O 1
ATOM 663 N N . PHE A 1 83 ? 6.809 2.287 -12.086 1 95.88 83 PHE A N 1
ATOM 664 C CA . PHE A 1 83 ? 5.828 1.892 -13.094 1 95.88 83 PHE A CA 1
ATOM 665 C C . PHE A 1 83 ? 6.324 2.236 -14.492 1 95.88 83 PHE A C 1
ATOM 667 O O . PHE A 1 83 ? 6.273 1.399 -15.398 1 95.88 83 PHE A O 1
ATOM 674 N N . THR A 1 84 ? 6.758 3.41 -14.688 1 96.44 84 THR A N 1
ATOM 675 C CA . THR A 1 84 ? 7.191 3.848 -16 1 96.44 84 THR A CA 1
ATOM 676 C C . THR A 1 84 ? 8.469 3.127 -16.422 1 96.44 84 THR A C 1
ATOM 678 O O . THR A 1 84 ? 8.68 2.854 -17.609 1 96.44 84 THR A O 1
ATOM 681 N N . VAL A 1 85 ? 9.344 2.814 -15.484 1 94.75 85 VAL A N 1
ATOM 682 C CA . VAL A 1 85 ? 10.531 2.016 -15.789 1 94.75 85 VAL A CA 1
ATOM 683 C C . VAL A 1 85 ? 10.109 0.647 -16.312 1 94.75 85 VAL A C 1
ATOM 685 O O . VAL A 1 85 ? 10.633 0.181 -17.328 1 94.75 85 VAL A O 1
ATOM 688 N N . TYR A 1 86 ? 9.195 0.013 -15.641 1 92.25 86 TYR A N 1
ATOM 689 C CA . TYR A 1 86 ? 8.711 -1.296 -16.062 1 92.25 86 TYR A CA 1
ATOM 690 C C . TYR A 1 86 ? 8.055 -1.214 -17.438 1 92.25 86 TYR A C 1
ATOM 692 O O . TYR A 1 86 ? 8.234 -2.105 -18.266 1 92.25 86 TYR A O 1
ATOM 700 N N . LEU A 1 87 ? 7.273 -0.174 -17.594 1 92.06 87 LEU A N 1
ATOM 701 C CA . LEU A 1 87 ? 6.656 0.028 -18.906 1 92.06 87 LEU A CA 1
ATOM 702 C C . LEU A 1 87 ? 7.719 0.144 -20 1 92.06 87 LEU A C 1
ATOM 704 O O . LEU A 1 87 ? 7.547 -0.379 -21.094 1 92.06 87 LEU A O 1
ATOM 708 N N . ALA A 1 88 ? 8.758 0.874 -19.703 1 92.25 88 ALA A N 1
ATOM 709 C CA . ALA A 1 88 ? 9.852 1.039 -20.656 1 92.25 88 ALA A CA 1
ATOM 710 C C . ALA A 1 88 ? 10.516 -0.299 -20.969 1 92.25 88 ALA A C 1
ATOM 712 O O . ALA A 1 88 ? 10.883 -0.565 -22.125 1 92.25 88 ALA A O 1
ATOM 713 N N . TYR A 1 89 ? 10.734 -1.149 -19.953 1 88.19 89 TYR A N 1
ATOM 714 C CA . TYR A 1 89 ? 11.289 -2.48 -20.172 1 88.19 89 TYR A CA 1
ATOM 715 C C . TYR A 1 89 ? 10.414 -3.287 -21.125 1 88.19 89 TYR A C 1
ATOM 717 O O . TYR A 1 89 ? 10.914 -4.07 -21.922 1 88.19 89 TYR A O 1
ATOM 725 N N . LEU A 1 90 ? 9.164 -3.182 -20.922 1 84.25 90 LEU A N 1
ATOM 726 C CA . LEU A 1 90 ? 8.211 -3.945 -21.703 1 84.25 90 LEU A CA 1
ATOM 727 C C . LEU A 1 90 ? 8.195 -3.453 -23.156 1 84.25 90 LEU A C 1
ATOM 729 O O . LEU A 1 90 ? 8.117 -4.254 -24.094 1 84.25 90 LEU A O 1
ATOM 733 N N . LEU A 1 91 ? 8.18 -2.182 -23.344 1 85.31 91 LEU A N 1
ATOM 734 C CA . LEU A 1 91 ? 7.984 -1.597 -24.672 1 85.31 91 LEU A CA 1
ATOM 735 C C . LEU A 1 91 ? 9.297 -1.558 -25.438 1 85.31 91 LEU A C 1
ATOM 737 O O . LEU A 1 91 ? 9.297 -1.616 -26.672 1 85.31 91 LEU A O 1
ATOM 741 N N . PHE A 1 92 ? 10.344 -1.303 -24.641 1 78.94 92 PHE A N 1
ATOM 742 C CA . PHE A 1 92 ? 11.617 -1.122 -25.312 1 78.94 92 PHE A CA 1
ATOM 743 C C . PHE A 1 92 ? 12.617 -2.197 -24.891 1 78.94 92 PHE A C 1
ATOM 745 O O . PHE A 1 92 ? 12.867 -2.377 -23.703 1 78.94 92 PHE A O 1
ATOM 752 N N . ALA A 1 93 ? 12.734 -3.373 -25.547 1 64.56 93 ALA A N 1
ATOM 753 C CA . ALA A 1 93 ? 13.578 -4.508 -25.188 1 64.56 93 ALA A CA 1
ATOM 754 C C . ALA A 1 93 ? 14.945 -4.043 -24.688 1 64.56 93 ALA A C 1
ATOM 756 O O . ALA A 1 93 ? 15.438 -4.527 -23.672 1 64.56 93 ALA A O 1
ATOM 757 N N . SER A 1 94 ? 15.695 -3.391 -25.453 1 63.91 94 SER A N 1
ATOM 758 C CA . SER A 1 94 ? 17.094 -3.086 -25.172 1 63.91 94 SER A CA 1
ATOM 759 C C . SER A 1 94 ? 17.344 -1.582 -25.188 1 63.91 94 SER A C 1
ATOM 761 O O . SER A 1 94 ? 17.406 -0.97 -26.266 1 63.91 94 SER A O 1
ATOM 763 N N . VAL A 1 95 ? 16.922 -0.957 -24.016 1 65.69 95 VAL A N 1
ATOM 764 C CA . VAL A 1 95 ? 17.25 0.462 -24.094 1 65.69 95 VAL A CA 1
ATOM 765 C C . VAL A 1 95 ? 18.312 0.801 -23.047 1 65.69 95 VAL A C 1
ATOM 767 O O . VAL A 1 95 ? 18.594 -0.004 -22.156 1 65.69 95 VAL A O 1
ATOM 770 N N . GLN A 1 96 ? 18.938 1.908 -23.312 1 77.5 96 GLN A N 1
ATOM 771 C CA . GLN A 1 96 ? 19.969 2.451 -22.453 1 77.5 96 GLN A CA 1
ATOM 772 C C . GLN A 1 96 ? 19.406 2.867 -21.094 1 77.5 96 GLN A C 1
ATOM 774 O O . GLN A 1 96 ? 18.219 3.217 -20.984 1 77.5 96 GLN A O 1
ATOM 779 N N . LEU A 1 97 ? 20.172 2.859 -20.141 1 82.44 97 LEU A N 1
ATOM 780 C CA . LEU A 1 97 ? 19.844 3.205 -18.766 1 82.44 97 LEU A CA 1
ATOM 781 C C . LEU A 1 97 ? 19.312 4.629 -18.672 1 82.44 97 LEU A C 1
ATOM 783 O O . LEU A 1 97 ? 18.422 4.906 -17.875 1 82.44 97 LEU A O 1
ATOM 787 N N . ILE A 1 98 ? 19.797 5.473 -19.562 1 83.81 98 ILE A N 1
ATOM 788 C CA . ILE A 1 98 ? 19.422 6.883 -19.531 1 83.81 98 ILE A CA 1
ATOM 789 C C . ILE A 1 98 ? 17.953 7.031 -19.891 1 83.81 98 ILE A C 1
ATOM 791 O O . ILE A 1 98 ? 17.25 7.902 -19.344 1 83.81 98 ILE A O 1
ATOM 795 N N . VAL A 1 99 ? 17.516 6.168 -20.719 1 85.5 99 VAL A N 1
ATOM 796 C CA . VAL A 1 99 ? 16.109 6.211 -21.109 1 85.5 99 VAL A CA 1
ATOM 797 C C . VAL A 1 99 ? 15.227 5.789 -19.938 1 85.5 99 VAL A C 1
ATOM 799 O O . VAL A 1 99 ? 14.219 6.438 -19.656 1 85.5 99 VAL A O 1
ATOM 802 N N . TYR A 1 100 ? 15.664 4.781 -19.25 1 89.25 100 TYR A N 1
ATOM 803 C CA . TYR A 1 100 ? 14.906 4.312 -18.094 1 89.25 100 TYR A CA 1
ATOM 804 C C . TYR A 1 100 ? 14.828 5.391 -17.031 1 89.25 100 TYR A C 1
ATOM 806 O O . TYR A 1 100 ? 13.766 5.613 -16.438 1 89.25 100 TYR A O 1
ATOM 814 N N . SER A 1 101 ? 15.93 6.066 -16.844 1 93.31 101 SER A N 1
ATOM 815 C CA . SER A 1 101 ? 15.984 7.102 -15.82 1 93.31 101 SER A CA 1
ATOM 816 C C . SER A 1 101 ? 15.133 8.305 -16.203 1 93.31 101 SER A C 1
ATOM 818 O O . SER A 1 101 ? 14.469 8.898 -15.352 1 93.31 101 SER A O 1
ATOM 820 N N . SER A 1 102 ? 15.125 8.664 -17.469 1 93.75 102 SER A N 1
ATOM 821 C CA . SER A 1 102 ? 14.344 9.805 -17.938 1 93.75 102 SER A CA 1
ATOM 822 C C . SER A 1 102 ? 12.844 9.531 -17.812 1 93.75 102 SER A C 1
ATOM 824 O O . SER A 1 102 ? 12.086 10.398 -17.391 1 93.75 102 SER A O 1
ATOM 826 N N . VAL A 1 103 ? 12.469 8.352 -18.172 1 95.44 103 VAL A N 1
ATOM 827 C CA . VAL A 1 103 ? 11.047 8.023 -18.094 1 95.44 103 VAL A CA 1
ATOM 828 C C . VAL A 1 103 ? 10.617 7.906 -16.641 1 95.44 103 VAL A C 1
ATOM 830 O O . VAL A 1 103 ? 9.477 8.219 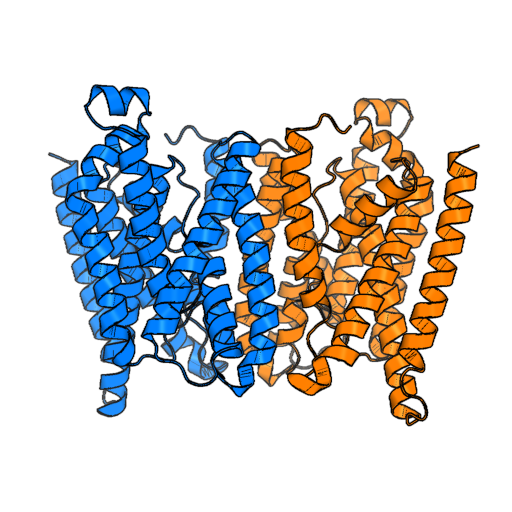-16.297 1 95.44 103 VAL A O 1
ATOM 833 N N . ALA A 1 104 ? 11.547 7.469 -15.797 1 97.44 104 ALA A N 1
ATOM 834 C CA . ALA A 1 104 ? 11.258 7.395 -14.359 1 97.44 104 ALA A CA 1
ATOM 835 C C . ALA A 1 104 ? 10.891 8.766 -13.805 1 97.44 104 ALA A C 1
ATOM 837 O O . ALA A 1 104 ? 10 8.883 -12.953 1 97.44 104 ALA A O 1
ATOM 838 N N . ILE A 1 105 ? 11.578 9.789 -14.336 1 97.94 105 ILE A N 1
ATOM 839 C CA . ILE A 1 105 ? 11.305 11.148 -13.898 1 97.94 105 ILE A CA 1
ATOM 840 C C . ILE A 1 105 ? 9.875 11.531 -14.266 1 97.94 105 ILE A C 1
ATOM 842 O O . ILE A 1 105 ? 9.133 12.055 -13.43 1 97.94 105 ILE A O 1
ATOM 846 N N . ILE A 1 106 ? 9.453 11.188 -15.406 1 97.88 106 ILE A N 1
ATOM 847 C CA . ILE A 1 106 ? 8.109 11.5 -15.883 1 97.88 106 ILE A CA 1
ATOM 848 C C . ILE A 1 106 ? 7.074 10.758 -15.039 1 97.88 106 ILE A C 1
ATOM 850 O O . ILE A 1 106 ? 6.074 11.344 -14.617 1 97.88 106 ILE A O 1
ATOM 854 N N . GLY A 1 107 ? 7.336 9.555 -14.812 1 98.38 107 GLY A N 1
ATOM 855 C CA . GLY A 1 107 ? 6.418 8.758 -14.016 1 98.38 107 GLY A CA 1
ATOM 856 C C . GLY A 1 107 ? 6.289 9.258 -12.586 1 98.38 107 GLY A C 1
ATOM 857 O O . GLY A 1 107 ? 5.18 9.383 -12.062 1 98.38 107 GLY A O 1
ATOM 858 N N . GLY A 1 108 ? 7.426 9.516 -11.938 1 98.62 108 GLY A N 1
ATOM 859 C CA . GLY A 1 108 ? 7.414 10.016 -10.57 1 98.62 108 GLY A CA 1
ATOM 860 C C . GLY A 1 108 ? 6.707 11.344 -10.43 1 98.62 108 GLY A C 1
ATOM 861 O O . GLY A 1 108 ? 5.887 11.523 -9.523 1 98.62 108 GLY A O 1
ATOM 862 N N . LEU A 1 109 ? 6.996 12.227 -11.328 1 98.31 109 LEU A N 1
ATOM 863 C CA . LEU A 1 109 ? 6.391 13.547 -11.273 1 98.31 109 LEU A CA 1
ATOM 864 C C . LEU A 1 109 ? 4.902 13.477 -11.602 1 98.31 109 LEU A C 1
ATOM 866 O O . LEU A 1 109 ? 4.105 14.242 -11.055 1 98.31 109 LEU A O 1
ATOM 870 N N . THR A 1 110 ? 4.504 12.609 -12.484 1 98.19 110 THR A N 1
ATOM 871 C CA . THR A 1 110 ? 3.09 12.422 -12.797 1 98.19 110 THR A CA 1
ATOM 872 C C . THR A 1 110 ? 2.332 11.906 -11.578 1 98.19 110 THR A C 1
ATOM 874 O O . THR A 1 110 ? 1.262 12.422 -11.242 1 98.19 110 THR A O 1
ATOM 877 N N . ALA A 1 111 ? 2.895 10.922 -10.938 1 98.06 111 ALA A N 1
ATOM 878 C CA . ALA A 1 111 ? 2.266 10.383 -9.734 1 98.06 111 ALA A CA 1
ATOM 879 C C . ALA A 1 111 ? 2.131 11.461 -8.656 1 98.06 111 ALA A C 1
ATOM 881 O O . ALA A 1 111 ? 1.092 11.562 -8 1 98.06 111 ALA A O 1
ATOM 882 N N . LEU A 1 112 ? 3.178 12.219 -8.508 1 97.94 112 LEU A N 1
ATOM 883 C CA . LEU A 1 112 ? 3.143 13.312 -7.535 1 97.94 112 LEU A CA 1
ATOM 884 C C . LEU A 1 112 ? 2.064 14.328 -7.895 1 97.94 112 LEU A C 1
ATOM 886 O O . LEU A 1 112 ? 1.328 14.797 -7.023 1 97.94 112 LEU A O 1
ATOM 890 N N . ALA A 1 113 ? 1.971 14.648 -9.117 1 97.81 113 ALA A N 1
ATOM 891 C CA . ALA A 1 113 ? 0.962 15.594 -9.578 1 97.81 113 ALA A CA 1
ATOM 892 C C . ALA A 1 113 ? -0.447 15.078 -9.297 1 97.81 113 ALA A C 1
ATOM 894 O O . ALA A 1 113 ? -1.312 15.836 -8.852 1 97.81 113 ALA A O 1
ATOM 895 N N . ILE A 1 114 ? -0.664 13.828 -9.539 1 96.81 114 ILE A N 1
ATOM 896 C CA . ILE A 1 114 ? -1.965 13.227 -9.273 1 96.81 114 ILE A CA 1
ATOM 897 C C . ILE A 1 114 ? -2.266 13.289 -7.773 1 96.81 114 ILE A C 1
ATOM 899 O O . ILE A 1 114 ? -3.375 13.648 -7.375 1 96.81 114 ILE A O 1
ATOM 903 N N . THR A 1 115 ? -1.272 12.984 -6.977 1 97 115 THR A N 1
ATOM 904 C CA . THR A 1 115 ? -1.434 13.023 -5.527 1 97 115 THR A CA 1
ATOM 905 C C . THR A 1 115 ? -1.812 14.43 -5.066 1 97 115 THR A C 1
ATOM 907 O O . THR A 1 115 ? -2.748 14.602 -4.285 1 97 115 THR A O 1
ATOM 910 N N . VAL A 1 116 ? -1.109 15.398 -5.609 1 95.62 116 VAL A N 1
ATOM 911 C CA . VAL A 1 116 ? -1.353 16.781 -5.211 1 95.62 116 VAL A CA 1
ATOM 912 C C . VAL A 1 116 ? -2.758 17.203 -5.637 1 95.62 116 VAL A C 1
ATOM 914 O O . VAL A 1 116 ? -3.498 17.797 -4.855 1 95.62 116 VAL A O 1
ATOM 917 N N . LEU A 1 117 ? -3.143 16.844 -6.789 1 95.62 117 LEU A N 1
ATOM 918 C CA . LEU A 1 117 ? -4.453 17.203 -7.305 1 95.62 117 LEU A CA 1
ATOM 919 C C . LEU A 1 117 ? -5.566 16.578 -6.469 1 95.62 117 LEU A C 1
ATOM 921 O O . LEU A 1 117 ? -6.535 17.25 -6.113 1 95.62 117 LEU A O 1
ATOM 925 N N . ILE A 1 118 ? -5.359 15.383 -6.129 1 93.81 118 ILE A N 1
ATOM 926 C CA . ILE A 1 118 ? -6.367 14.68 -5.344 1 93.81 118 ILE A CA 1
ATOM 927 C C . ILE A 1 118 ? -6.391 15.234 -3.922 1 93.81 118 ILE A C 1
ATOM 929 O O . ILE A 1 118 ? -7.457 15.523 -3.377 1 93.81 118 ILE A O 1
ATOM 933 N N . ALA A 1 119 ? -5.242 15.359 -3.346 1 94.38 119 ALA A N 1
ATOM 934 C CA . ALA A 1 119 ? -5.148 15.852 -1.975 1 94.38 119 ALA A CA 1
ATOM 935 C C . ALA A 1 119 ? -5.812 17.219 -1.839 1 94.38 119 ALA A C 1
ATOM 937 O O . ALA A 1 119 ? -6.543 17.469 -0.878 1 94.38 119 ALA A O 1
ATOM 938 N N . GLU A 1 120 ? -5.562 18.062 -2.814 1 93 120 GLU A N 1
ATOM 939 C CA . GLU A 1 120 ? -6.129 19.406 -2.777 1 93 120 GLU A CA 1
ATOM 940 C C . GLU A 1 120 ? -7.645 19.375 -2.977 1 93 120 GLU A C 1
ATOM 942 O O . GLU A 1 120 ? -8.367 20.203 -2.426 1 93 120 GLU A O 1
ATOM 947 N N . SER A 1 121 ? -8.102 18.469 -3.695 1 91.94 121 SER A N 1
ATOM 948 C CA . SER A 1 121 ? -9.531 18.344 -3.955 1 91.94 121 SER A CA 1
ATOM 949 C C . SER A 1 121 ? -10.273 17.844 -2.721 1 91.94 121 SER A C 1
ATOM 951 O O . SER A 1 121 ? -11.484 18.047 -2.594 1 91.94 121 SER A O 1
ATOM 953 N N . ILE A 1 122 ? -9.523 17.25 -1.828 1 88.69 122 ILE A N 1
ATOM 954 C CA . ILE A 1 122 ? -10.219 16.703 -0.666 1 88.69 122 ILE A CA 1
ATOM 955 C C . ILE A 1 122 ? -9.797 17.469 0.589 1 88.69 122 ILE A C 1
ATOM 957 O O . ILE A 1 122 ? -9.734 16.891 1.68 1 88.69 122 ILE A O 1
ATOM 961 N N . GLY A 1 123 ? -9.375 18.75 0.478 1 88.62 123 GLY A N 1
ATOM 962 C CA . GLY A 1 123 ? -9.156 19.625 1.622 1 88.62 123 GLY A CA 1
ATOM 963 C C . GLY A 1 123 ? -7.727 20.125 1.722 1 88.62 123 GLY A C 1
ATOM 964 O O . GLY A 1 123 ? -7.469 21.141 2.359 1 88.62 123 GLY A O 1
ATOM 965 N N . GLY A 1 124 ? -6.777 19.344 1.271 1 89.88 124 GLY A N 1
ATOM 966 C CA . GLY A 1 124 ? -5.414 19.828 1.154 1 89.88 124 GLY A CA 1
ATOM 967 C C . GLY A 1 124 ? -4.641 19.766 2.459 1 89.88 124 GLY A C 1
ATOM 968 O O . GLY A 1 124 ? -3.592 20.391 2.596 1 89.88 124 GLY A O 1
ATOM 969 N N . GLY A 1 125 ? -5.164 19.125 3.436 1 89.44 125 GLY A N 1
ATOM 970 C CA . GLY A 1 125 ? -4.477 18.984 4.707 1 89.44 125 GLY A CA 1
ATOM 971 C C . GLY A 1 125 ? -3.467 17.844 4.715 1 89.44 125 GLY A C 1
ATOM 972 O O . GLY A 1 125 ? -3.264 17.188 3.697 1 89.44 125 GLY A O 1
ATOM 973 N N . ALA A 1 126 ? -2.766 17.688 5.785 1 89.81 126 ALA A N 1
ATOM 974 C CA . ALA A 1 126 ? -1.732 16.656 5.949 1 89.81 126 ALA A CA 1
ATOM 975 C C . ALA A 1 126 ? -2.291 15.266 5.68 1 89.81 126 ALA A C 1
ATOM 977 O O . ALA A 1 126 ? -1.7 14.492 4.926 1 89.81 126 ALA A O 1
ATOM 978 N N . THR A 1 127 ? -3.451 15.055 6.234 1 87.12 127 THR A N 1
ATOM 979 C CA . THR A 1 127 ? -4.074 13.742 6.086 1 87.12 127 THR A CA 1
ATOM 980 C C . THR A 1 127 ? -4.496 13.508 4.641 1 87.12 127 THR A C 1
ATOM 982 O O . THR A 1 127 ? -4.391 12.391 4.137 1 87.12 127 THR A O 1
ATOM 985 N N . SER A 1 128 ? -4.973 14.539 3.984 1 90.88 128 SER A N 1
ATOM 986 C CA . SER A 1 128 ? -5.387 14.43 2.592 1 90.88 128 SER A CA 1
ATOM 987 C C . SER A 1 128 ? -4.223 14.008 1.698 1 90.88 128 SER A C 1
ATOM 989 O O . SER A 1 128 ? -4.387 13.172 0.812 1 90.88 128 SER A O 1
ATOM 991 N N . TYR A 1 129 ? -3.072 14.539 1.966 1 93 129 TYR A N 1
ATOM 992 C CA . TYR A 1 129 ? -1.897 14.227 1.161 1 93 129 TYR A CA 1
ATOM 993 C C . TYR A 1 129 ? -1.446 12.789 1.392 1 93 129 TYR A C 1
ATOM 995 O O . TYR A 1 129 ? -1.07 12.094 0.447 1 93 129 TYR A O 1
ATOM 1003 N N . VAL A 1 130 ? -1.507 12.391 2.623 1 92.19 130 VAL A N 1
ATOM 1004 C CA . VAL A 1 130 ? -1.098 11.023 2.947 1 92.19 130 VAL A CA 1
ATOM 1005 C C . VAL A 1 130 ? -2.082 10.031 2.332 1 92.19 130 VAL A C 1
ATOM 1007 O O . VAL A 1 130 ? -1.674 9.039 1.721 1 92.19 130 VAL A O 1
ATOM 1010 N N . LEU A 1 131 ? -3.344 10.383 2.451 1 87.44 131 LEU A N 1
ATOM 1011 C CA . LEU A 1 131 ? -4.387 9.516 1.917 1 87.44 131 LEU A CA 1
ATOM 1012 C C . LEU A 1 131 ? -4.289 9.422 0.398 1 87.44 131 LEU A C 1
ATOM 1014 O O . LEU A 1 131 ? -4.273 8.328 -0.16 1 87.44 131 LEU A O 1
ATOM 1018 N N . ALA A 1 132 ? -4.25 10.555 -0.219 1 91.56 132 ALA A N 1
ATOM 1019 C CA . ALA A 1 132 ? -4.125 10.602 -1.674 1 91.56 132 ALA A CA 1
ATOM 1020 C C . ALA A 1 132 ? -2.846 9.914 -2.137 1 91.56 132 ALA A C 1
ATOM 1022 O O . ALA A 1 132 ? -2.861 9.148 -3.104 1 91.56 132 ALA A O 1
ATOM 1023 N N . GLY A 1 133 ? -1.796 10.164 -1.486 1 94 133 GLY A N 1
ATOM 1024 C CA . GLY A 1 133 ? -0.508 9.586 -1.832 1 94 133 GLY A CA 1
ATOM 1025 C C . GLY A 1 133 ? -0.488 8.07 -1.725 1 94 133 GLY A C 1
ATOM 1026 O O . GLY A 1 133 ? -0.038 7.387 -2.645 1 94 133 GLY A O 1
ATOM 1027 N N . LEU A 1 134 ? -0.999 7.609 -0.612 1 88.12 134 LEU A N 1
ATOM 1028 C CA . LEU A 1 134 ? -1.054 6.164 -0.42 1 88.12 134 LEU A CA 1
ATOM 1029 C C . LEU A 1 134 ? -1.938 5.508 -1.475 1 88.12 134 LEU A C 1
ATOM 1031 O O . LEU A 1 134 ? -1.658 4.395 -1.92 1 88.12 134 LEU A O 1
ATOM 1035 N N . GLY A 1 135 ? -3.041 6.188 -1.764 1 87.12 135 GLY A N 1
ATOM 1036 C CA . GLY A 1 135 ? -3.883 5.688 -2.84 1 87.12 135 GLY A CA 1
ATOM 1037 C C . GLY A 1 135 ? -3.162 5.609 -4.172 1 87.12 135 GLY A C 1
ATOM 1038 O O . GLY A 1 135 ? -3.227 4.586 -4.859 1 87.12 135 GLY A O 1
ATOM 1039 N N . VAL A 1 136 ? -2.49 6.641 -4.512 1 92.94 136 VAL A N 1
ATOM 1040 C CA . VAL A 1 136 ? -1.741 6.695 -5.766 1 92.94 136 VAL A CA 1
ATOM 1041 C C . VAL A 1 136 ? -0.612 5.668 -5.738 1 92.94 136 VAL A C 1
ATOM 1043 O O . VAL A 1 136 ? -0.356 4.992 -6.738 1 92.94 136 VAL A O 1
ATOM 1046 N N . ASN A 1 137 ? 0.058 5.57 -4.613 1 91.81 137 ASN A N 1
ATOM 1047 C CA . ASN A 1 137 ? 1.106 4.566 -4.453 1 91.81 137 ASN A CA 1
ATOM 1048 C C . ASN A 1 137 ? 0.57 3.156 -4.676 1 91.81 137 ASN A C 1
ATOM 1050 O O . ASN A 1 137 ? 1.222 2.336 -5.324 1 91.81 137 ASN A O 1
ATOM 1054 N N . SER A 1 138 ? -0.596 2.895 -4.098 1 84.19 138 SER A N 1
ATOM 1055 C CA . SER A 1 138 ? -1.197 1.574 -4.258 1 84.19 138 SER A CA 1
ATOM 1056 C C . SER A 1 138 ? -1.483 1.275 -5.727 1 84.19 138 SER A C 1
ATOM 1058 O O . SER A 1 138 ? -1.265 0.155 -6.191 1 84.19 138 SER A O 1
ATOM 1060 N N . LEU A 1 139 ? -1.947 2.244 -6.441 1 88.12 139 LEU A N 1
ATOM 1061 C CA . LEU A 1 139 ? -2.27 2.092 -7.855 1 88.12 139 LEU A CA 1
ATOM 1062 C C . LEU A 1 139 ? -1.021 1.742 -8.664 1 88.12 139 LEU A C 1
ATOM 1064 O O . LEU A 1 139 ? -0.985 0.715 -9.344 1 88.12 139 LEU A O 1
ATOM 1068 N N . PHE A 1 140 ? -0.06 2.557 -8.516 1 93.19 140 PHE A N 1
ATOM 1069 C CA . PHE A 1 140 ? 1.122 2.377 -9.352 1 93.19 140 PHE A CA 1
ATOM 1070 C C . PHE A 1 140 ? 1.933 1.174 -8.891 1 93.19 140 PHE A C 1
ATOM 1072 O O . PHE A 1 140 ? 2.57 0.499 -9.695 1 93.19 140 PHE A O 1
ATOM 1079 N N . SER A 1 141 ? 1.941 0.886 -7.598 1 88.12 141 SER A N 1
ATOM 1080 C CA . SER A 1 141 ? 2.588 -0.332 -7.121 1 88.12 141 SER A CA 1
ATOM 1081 C C . SER A 1 141 ? 1.9 -1.576 -7.672 1 88.12 141 SER A C 1
ATOM 1083 O O . SER A 1 141 ? 2.564 -2.531 -8.078 1 88.12 141 SER A O 1
ATOM 1085 N N . GLY A 1 142 ? 0.573 -1.527 -7.66 1 82.75 142 GLY A N 1
ATOM 1086 C CA . GLY A 1 142 ? -0.167 -2.635 -8.25 1 82.75 142 GLY A CA 1
ATOM 1087 C C . GLY A 1 142 ? 0.123 -2.832 -9.727 1 82.75 142 GLY A C 1
ATOM 1088 O O . GLY A 1 142 ? 0.322 -3.961 -10.18 1 82.75 142 GLY A O 1
ATOM 1089 N N . LEU A 1 143 ? 0.192 -1.76 -10.445 1 88.12 143 LEU A N 1
ATOM 1090 C CA . LEU A 1 143 ? 0.516 -1.811 -11.867 1 88.12 143 LEU A CA 1
ATOM 1091 C C . LEU A 1 143 ? 1.925 -2.35 -12.086 1 88.12 143 LEU A C 1
ATOM 1093 O O . LEU A 1 143 ? 2.166 -3.111 -13.023 1 88.12 143 LEU A O 1
ATOM 1097 N N . SER A 1 144 ? 2.785 -1.933 -11.219 1 90.56 144 SER A N 1
ATOM 1098 C CA . SER A 1 144 ? 4.164 -2.395 -11.328 1 90.56 144 SER A CA 1
ATOM 1099 C C . SER A 1 144 ? 4.27 -3.891 -11.055 1 90.56 144 SER A C 1
ATOM 1101 O O . SER A 1 144 ? 5.059 -4.59 -11.695 1 90.56 144 SER A O 1
ATOM 1103 N N . VAL A 1 145 ? 3.514 -4.359 -10.062 1 82.81 145 VAL A N 1
ATOM 1104 C CA . VAL A 1 145 ? 3.494 -5.793 -9.781 1 82.81 145 VAL A CA 1
ATOM 1105 C C . VAL A 1 145 ? 3.004 -6.555 -11.008 1 82.81 145 VAL A C 1
ATOM 1107 O O . VAL A 1 145 ? 3.613 -7.547 -11.414 1 82.81 145 VAL A O 1
ATOM 1110 N N . LEU A 1 146 ? 1.952 -6.078 -11.641 1 82.25 146 LEU A N 1
ATOM 1111 C CA . LEU A 1 146 ? 1.409 -6.699 -12.844 1 82.25 146 LEU A CA 1
ATOM 1112 C C . LEU A 1 146 ? 2.453 -6.738 -13.953 1 82.25 146 LEU A C 1
ATOM 1114 O O . LEU A 1 146 ? 2.68 -7.785 -14.562 1 82.25 146 LEU A O 1
ATOM 1118 N N . LEU A 1 147 ? 3.107 -5.648 -14.18 1 86.94 147 LEU A N 1
ATOM 1119 C CA . LEU A 1 147 ? 4.074 -5.547 -15.273 1 86.94 147 LEU A CA 1
ATOM 1120 C C . LEU A 1 147 ? 5.305 -6.398 -14.992 1 86.94 147 LEU A C 1
ATOM 1122 O O . LEU A 1 147 ? 5.949 -6.891 -15.922 1 86.94 147 LEU A O 1
ATOM 1126 N N . SER A 1 148 ? 5.645 -6.547 -13.672 1 86.25 148 SER A N 1
ATOM 1127 C CA . SER A 1 148 ? 6.828 -7.316 -13.305 1 86.25 148 SER A CA 1
ATOM 1128 C C . SER A 1 148 ? 6.738 -8.75 -13.812 1 86.25 148 SER A C 1
ATOM 1130 O O . SER A 1 148 ? 7.754 -9.352 -14.18 1 86.25 148 SER A O 1
ATOM 1132 N N . TYR A 1 149 ? 5.52 -9.258 -13.859 1 76.69 149 TYR A N 1
ATOM 1133 C CA . TYR A 1 149 ? 5.344 -10.625 -14.328 1 76.69 149 TYR A CA 1
ATOM 1134 C C . TYR A 1 149 ? 5.641 -10.734 -15.82 1 76.69 149 TYR A C 1
ATOM 1136 O O . TYR A 1 149 ? 6.043 -11.797 -16.297 1 76.69 149 TYR A O 1
ATOM 1144 N N . PHE A 1 150 ? 5.5 -9.641 -16.531 1 80.12 150 PHE A N 1
ATOM 1145 C CA . PHE A 1 150 ? 5.73 -9.633 -17.969 1 80.12 150 PHE A CA 1
ATOM 1146 C C . PHE A 1 150 ? 7.207 -9.422 -18.281 1 80.12 150 PHE A C 1
ATOM 1148 O O . PHE A 1 150 ? 7.691 -9.844 -19.328 1 80.12 150 PHE A O 1
ATOM 1155 N N . ILE A 1 151 ? 7.906 -8.82 -17.422 1 83.19 151 ILE A N 1
ATOM 1156 C CA . ILE A 1 151 ? 9.242 -8.391 -17.828 1 83.19 151 ILE A CA 1
ATOM 1157 C C . ILE A 1 151 ? 10.289 -9.273 -17.156 1 83.19 151 ILE A C 1
ATOM 1159 O O . ILE A 1 151 ? 11.492 -9.047 -17.297 1 83.19 151 ILE A O 1
ATOM 1163 N N . LEU A 1 152 ? 9.852 -10.289 -16.438 1 78.94 152 LEU A N 1
ATOM 1164 C CA . LEU A 1 152 ? 10.781 -11.188 -15.766 1 78.94 152 LEU A CA 1
ATOM 1165 C C . LEU A 1 152 ? 11.734 -11.836 -16.766 1 78.94 152 LEU A C 1
ATOM 1167 O O . LEU A 1 152 ? 12.891 -12.117 -16.438 1 78.94 152 LEU A O 1
ATOM 1171 N N . THR A 1 153 ? 11.281 -12.141 -17.969 1 76.25 153 THR A N 1
ATOM 1172 C CA . THR A 1 153 ? 12.102 -12.758 -19 1 76.25 153 THR A CA 1
ATOM 1173 C C . THR A 1 153 ? 13.172 -11.789 -19.5 1 76.25 153 THR A C 1
ATOM 1175 O O . THR A 1 153 ? 14.258 -12.211 -19.922 1 76.25 153 THR A O 1
ATOM 1178 N N . VAL A 1 154 ? 12.852 -10.508 -19.406 1 78.31 154 VAL A N 1
ATOM 1179 C CA . VAL A 1 154 ? 13.758 -9.469 -19.891 1 78.31 154 VAL A CA 1
ATOM 1180 C C . VAL A 1 154 ? 14.695 -9.039 -18.766 1 78.31 154 VAL A C 1
ATOM 1182 O O . VAL A 1 154 ? 15.891 -8.82 -19 1 78.31 154 VAL A O 1
ATOM 1185 N N . ASN A 1 155 ? 14.188 -8.93 -17.594 1 82.81 155 ASN A N 1
ATOM 1186 C CA . ASN A 1 155 ? 14.953 -8.562 -16.391 1 82.81 155 ASN A CA 1
ATOM 1187 C C . ASN A 1 155 ? 14.625 -9.477 -15.219 1 82.81 155 ASN A C 1
ATOM 1189 O O . ASN A 1 155 ? 13.672 -9.227 -14.484 1 82.81 155 ASN A O 1
ATOM 1193 N N . PRO A 1 156 ? 15.469 -10.367 -15 1 79.94 156 PRO A N 1
ATOM 1194 C CA . PRO A 1 156 ? 15.203 -11.336 -13.938 1 79.94 156 PRO A CA 1
ATOM 1195 C C . PRO A 1 156 ? 15.18 -10.695 -12.547 1 79.94 156 PRO A C 1
ATOM 1197 O O . PRO A 1 156 ? 14.711 -11.312 -11.586 1 79.94 156 PRO A O 1
ATOM 1200 N N . TYR A 1 157 ? 15.664 -9.406 -12.477 1 80.88 157 TYR A N 1
ATOM 1201 C CA . TYR A 1 157 ? 15.734 -8.742 -11.18 1 80.88 157 TYR A CA 1
ATOM 1202 C C . TYR A 1 157 ? 14.555 -7.805 -10.984 1 80.88 157 TYR A C 1
ATOM 1204 O O . TYR A 1 157 ? 14.531 -7.016 -10.031 1 80.88 157 TYR A O 1
ATOM 1212 N N . ALA A 1 158 ? 13.609 -7.938 -11.867 1 83.62 158 ALA A N 1
ATOM 1213 C CA . ALA A 1 158 ? 12.445 -7.059 -11.859 1 83.62 158 ALA A CA 1
ATOM 1214 C C . ALA A 1 158 ? 11.711 -7.133 -10.523 1 83.62 158 ALA A C 1
ATOM 1216 O O . ALA A 1 158 ? 11.219 -6.117 -10.016 1 83.62 158 ALA A O 1
ATOM 1217 N N . LEU A 1 159 ? 11.711 -8.273 -9.891 1 81 159 LEU A N 1
ATOM 1218 C CA . LEU A 1 159 ? 10.969 -8.453 -8.648 1 81 159 LEU A CA 1
ATOM 1219 C C . LEU A 1 159 ? 11.664 -7.73 -7.5 1 81 159 LEU A C 1
ATOM 1221 O O . LEU A 1 159 ? 11 -7.246 -6.574 1 81 159 LEU A O 1
ATOM 1225 N N . TYR A 1 160 ? 12.914 -7.566 -7.555 1 86.06 160 TYR A N 1
ATOM 1226 C CA . TYR A 1 160 ? 13.68 -6.891 -6.508 1 86.06 160 TYR A CA 1
ATOM 1227 C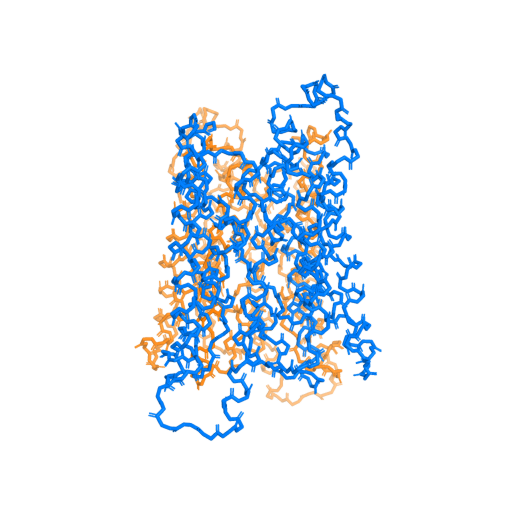 C . TYR A 1 160 ? 13.414 -5.391 -6.527 1 86.06 160 TYR A C 1
ATOM 1229 O O . TYR A 1 160 ? 13.492 -4.73 -5.488 1 86.06 160 TYR A O 1
ATOM 1237 N N . LEU A 1 161 ? 13.086 -4.898 -7.656 1 90.25 161 LEU A N 1
ATOM 1238 C CA . LEU A 1 161 ? 12.875 -3.463 -7.812 1 90.25 161 LEU A CA 1
ATOM 1239 C C . LEU A 1 161 ? 11.562 -3.031 -7.164 1 90.25 161 LEU A C 1
ATOM 1241 O O . LEU A 1 161 ? 11.359 -1.845 -6.898 1 90.25 161 LEU A O 1
ATOM 1245 N N . LEU A 1 162 ? 10.719 -3.941 -6.914 1 88.06 162 LEU A N 1
ATOM 1246 C CA . LEU A 1 162 ? 9.438 -3.635 -6.301 1 88.06 162 LEU A CA 1
ATOM 1247 C C . LEU A 1 162 ? 9.617 -3.135 -4.871 1 88.06 162 LEU A C 1
ATOM 1249 O O . LEU A 1 162 ? 8.766 -2.416 -4.348 1 88.06 162 LEU A O 1
ATOM 1253 N N . VAL A 1 163 ? 10.703 -3.502 -4.23 1 88.38 163 VAL A N 1
ATOM 1254 C CA . VAL A 1 163 ? 10.922 -3.1 -2.842 1 88.38 163 VAL A CA 1
ATOM 1255 C C . VAL A 1 163 ? 12.25 -2.357 -2.717 1 88.38 163 VAL A C 1
ATOM 1257 O O . VAL A 1 163 ? 12.508 -1.71 -1.7 1 88.38 163 VAL A O 1
ATOM 1260 N N . GLY A 1 164 ? 13.039 -2.346 -3.803 1 92.62 164 GLY A N 1
ATOM 1261 C CA . GLY A 1 164 ? 14.328 -1.682 -3.805 1 92.62 164 GLY A CA 1
ATOM 1262 C C . GLY A 1 164 ? 15.469 -2.596 -3.398 1 92.62 164 GLY A C 1
ATOM 1263 O O . GLY A 1 164 ? 15.359 -3.34 -2.422 1 92.62 164 GLY A O 1
ATOM 1264 N N . SER A 1 165 ? 16.547 -2.627 -4.188 1 93.25 165 SER A N 1
ATOM 1265 C CA . SER A 1 165 ? 17.672 -3.529 -3.93 1 93.25 165 SER A CA 1
ATOM 1266 C C . SER A 1 165 ? 18.953 -2.998 -4.539 1 93.25 165 SER A C 1
ATOM 1268 O O . SER A 1 165 ? 18.922 -2.213 -5.492 1 93.25 165 SER A O 1
ATOM 1270 N N . PHE A 1 166 ? 20.078 -3.432 -3.955 1 94.81 166 PHE A N 1
ATOM 1271 C CA . PHE A 1 166 ? 21.391 -3.061 -4.465 1 94.81 166 PHE A CA 1
ATOM 1272 C C . PHE A 1 166 ? 22.172 -4.293 -4.926 1 94.81 166 PHE A C 1
ATOM 1274 O O . PHE A 1 166 ? 23.375 -4.23 -5.141 1 94.81 166 PHE A O 1
ATOM 1281 N N . ILE A 1 167 ? 21.422 -5.363 -5.121 1 89.62 167 ILE A N 1
ATOM 1282 C CA . ILE A 1 167 ? 22.016 -6.645 -5.477 1 89.62 167 ILE A CA 1
ATOM 1283 C C . ILE A 1 167 ? 22.688 -6.531 -6.844 1 89.62 167 ILE A C 1
ATOM 1285 O O . ILE A 1 167 ? 23.734 -7.148 -7.078 1 89.62 167 ILE A O 1
ATOM 1289 N N . VAL A 1 168 ? 22.078 -5.707 -7.734 1 89.25 168 VAL A N 1
ATOM 1290 C CA . VAL A 1 168 ? 22.641 -5.559 -9.078 1 89.25 168 VAL A CA 1
ATOM 1291 C C . VAL A 1 168 ? 23.484 -4.293 -9.156 1 89.25 168 VAL A C 1
ATOM 1293 O O . VAL A 1 168 ? 23.297 -3.467 -10.055 1 89.25 168 VAL A O 1
ATOM 1296 N N . ALA A 1 169 ? 24.484 -4.227 -8.297 1 92.44 169 ALA A N 1
ATOM 1297 C CA . ALA A 1 169 ? 25.375 -3.066 -8.297 1 92.44 169 ALA A CA 1
ATOM 1298 C C . ALA A 1 169 ? 26.266 -3.059 -9.539 1 92.44 169 ALA A C 1
ATOM 1300 O O . ALA A 1 169 ? 26.797 -4.102 -9.938 1 92.44 169 ALA A O 1
ATOM 1301 N N . THR A 1 170 ? 26.375 -1.928 -10.18 1 93.62 170 THR A N 1
ATOM 1302 C CA . THR A 1 170 ? 27.156 -1.787 -11.398 1 93.62 170 THR A CA 1
ATOM 1303 C C . THR A 1 170 ? 27.672 -0.357 -11.555 1 93.62 170 THR A C 1
ATOM 1305 O O . THR A 1 170 ? 26.984 0.595 -11.164 1 93.62 170 THR A O 1
ATOM 1308 N N . PRO A 1 171 ? 28.844 -0.213 -12.094 1 94.5 171 PRO A N 1
ATOM 1309 C CA . PRO A 1 171 ? 29.359 1.134 -12.32 1 94.5 171 PRO A CA 1
ATOM 1310 C C . PRO A 1 171 ? 28.5 1.957 -13.273 1 94.5 171 PRO A C 1
ATOM 1312 O O . PRO A 1 171 ? 28.578 3.189 -13.273 1 94.5 171 PRO A O 1
ATOM 1315 N N . SER A 1 172 ? 27.672 1.357 -14.039 1 93.94 172 SER A N 1
ATOM 1316 C CA . SER A 1 172 ? 26.828 2.045 -15.023 1 93.94 172 SER A CA 1
ATOM 1317 C C . SER A 1 172 ? 25.828 2.971 -14.336 1 93.94 172 SER A C 1
ATOM 1319 O O . SER A 1 172 ? 25.312 3.9 -14.961 1 93.94 172 SER A O 1
ATOM 1321 N N . TYR A 1 173 ? 25.531 2.771 -13.016 1 95.75 173 TYR A N 1
ATOM 1322 C CA . TYR A 1 173 ? 24.562 3.572 -12.289 1 95.75 173 TYR A CA 1
ATOM 1323 C C . TYR A 1 173 ? 25.203 4.852 -11.758 1 95.75 173 TYR A C 1
ATOM 1325 O O . TYR A 1 173 ? 24.484 5.785 -11.359 1 95.75 173 TYR A O 1
ATOM 1333 N N . ILE A 1 174 ? 26.5 4.98 -11.797 1 96.12 174 ILE A N 1
ATOM 1334 C CA . ILE A 1 174 ? 27.234 6.02 -11.094 1 96.12 174 ILE A CA 1
ATOM 1335 C C . ILE A 1 174 ? 26.859 7.391 -11.648 1 96.12 174 ILE A C 1
ATOM 1337 O O . ILE A 1 174 ? 26.578 8.32 -10.891 1 96.12 174 ILE A O 1
ATOM 1341 N N . PRO A 1 175 ? 26.781 7.535 -12.969 1 95.75 175 PRO A N 1
ATOM 1342 C CA . PRO A 1 175 ? 26.406 8.859 -13.477 1 95.75 175 PRO A CA 1
ATOM 1343 C C . PRO A 1 175 ? 25.016 9.297 -13.039 1 95.75 175 PRO A C 1
ATOM 1345 O O . PRO A 1 175 ? 24.812 10.469 -12.711 1 95.75 175 PRO A O 1
ATOM 1348 N N . ILE A 1 176 ? 24.125 8.438 -12.984 1 96.38 176 ILE A N 1
ATOM 1349 C CA . ILE A 1 176 ? 22.734 8.742 -12.641 1 96.38 176 ILE A CA 1
ATOM 1350 C C . ILE A 1 176 ? 22.641 9.133 -11.172 1 96.38 176 ILE A C 1
ATOM 1352 O O . ILE A 1 176 ? 21.984 10.117 -10.828 1 96.38 176 ILE A O 1
ATOM 1356 N N . ILE A 1 177 ? 23.266 8.383 -10.336 1 96.94 177 ILE A N 1
ATOM 1357 C CA . ILE A 1 177 ? 23.156 8.648 -8.906 1 96.94 177 ILE A CA 1
ATOM 1358 C C . ILE A 1 177 ? 23.922 9.922 -8.555 1 96.94 177 ILE A C 1
ATOM 1360 O O . ILE A 1 177 ? 23.547 10.656 -7.645 1 96.94 177 ILE A O 1
ATOM 1364 N N . LEU A 1 178 ? 24.969 10.203 -9.305 1 97.38 178 LEU A N 1
ATOM 1365 C CA . LEU A 1 178 ? 25.719 11.438 -9.094 1 97.38 178 LEU A CA 1
ATOM 1366 C C . LEU A 1 178 ? 24.859 12.656 -9.453 1 97.38 178 LEU A C 1
ATOM 1368 O O . LEU A 1 178 ? 24.906 13.672 -8.766 1 97.38 178 LEU A O 1
ATOM 1372 N N . VAL A 1 179 ? 24.156 12.555 -10.539 1 97.69 179 VAL A N 1
ATOM 1373 C CA . VAL A 1 179 ? 23.266 13.633 -10.938 1 97.69 179 VAL A CA 1
ATOM 1374 C C . VAL A 1 179 ? 22.234 13.875 -9.852 1 97.69 179 VAL A C 1
ATOM 1376 O O . VAL A 1 179 ? 21.953 15.023 -9.492 1 97.69 179 VAL A O 1
ATOM 1379 N N . SER A 1 180 ? 21.688 12.812 -9.352 1 98.19 180 SER A N 1
ATOM 1380 C CA . SER A 1 180 ? 20.703 12.922 -8.281 1 98.19 180 SER A CA 1
ATOM 1381 C C . SER A 1 180 ? 21.297 13.578 -7.039 1 98.19 180 SER A C 1
ATOM 1383 O O . SER A 1 180 ? 20.656 14.414 -6.406 1 98.19 180 SER A O 1
ATOM 1385 N N . LEU A 1 181 ? 22.484 13.18 -6.703 1 98.44 181 LEU A N 1
ATOM 1386 C CA . LEU A 1 181 ? 23.188 13.727 -5.547 1 98.44 181 LEU A CA 1
ATOM 1387 C C . LEU A 1 181 ? 23.438 15.227 -5.719 1 98.44 181 LEU A C 1
ATOM 1389 O O . LEU A 1 181 ? 23.219 16 -4.793 1 98.44 181 LEU A O 1
ATOM 1393 N N . ILE A 1 182 ? 23.875 15.547 -6.859 1 98.19 182 ILE A N 1
ATOM 1394 C CA . ILE A 1 182 ? 24.172 16.938 -7.152 1 98.19 182 ILE A CA 1
ATOM 1395 C C . ILE A 1 182 ? 22.906 17.781 -7.078 1 98.19 182 ILE A C 1
ATOM 1397 O O . ILE A 1 182 ? 22.922 18.891 -6.551 1 98.19 182 ILE A O 1
ATOM 1401 N N . LEU A 1 183 ? 21.859 17.234 -7.566 1 97.94 183 LEU A N 1
ATOM 1402 C CA . LEU A 1 183 ? 20.578 17.953 -7.57 1 97.94 183 LEU A CA 1
ATOM 1403 C C . LEU A 1 183 ? 20.141 18.281 -6.148 1 97.94 183 LEU A C 1
ATOM 1405 O O . LEU A 1 183 ? 19.812 19.422 -5.844 1 97.94 183 LEU A O 1
ATOM 1409 N N . VAL A 1 184 ? 20.156 17.328 -5.262 1 97.94 184 VAL A N 1
ATOM 1410 C CA . VAL A 1 184 ? 19.656 17.562 -3.912 1 97.94 184 VAL A CA 1
ATOM 1411 C C . VAL A 1 184 ? 20.656 18.406 -3.131 1 97.94 184 VAL A C 1
ATOM 1413 O O . VAL A 1 184 ? 20.266 19.266 -2.33 1 97.94 184 VAL A O 1
ATOM 1416 N N . ALA A 1 185 ? 21.938 18.234 -3.387 1 97.12 185 ALA A N 1
ATOM 1417 C CA . ALA A 1 185 ? 22.969 18.969 -2.67 1 97.12 185 ALA A CA 1
ATOM 1418 C C . ALA A 1 185 ? 22.984 20.438 -3.088 1 97.12 185 ALA A C 1
ATOM 1420 O O . ALA A 1 185 ? 23.125 21.328 -2.248 1 97.12 185 ALA A O 1
ATOM 1421 N N . THR A 1 186 ? 22.828 20.656 -4.34 1 97 186 THR A N 1
ATOM 1422 C CA . THR A 1 186 ? 22.859 22.031 -4.816 1 97 186 THR A CA 1
ATOM 1423 C C . THR A 1 186 ? 21.578 22.766 -4.418 1 97 186 THR A C 1
ATOM 1425 O O . THR A 1 186 ? 21.594 23.984 -4.199 1 97 186 THR A O 1
ATOM 1428 N N . GLY A 1 187 ? 20.484 22.078 -4.363 1 97.19 187 GLY A N 1
ATOM 1429 C CA . GLY A 1 187 ? 19.234 22.672 -3.92 1 97.19 187 GLY A CA 1
ATOM 1430 C C . GLY A 1 187 ? 19.281 23.141 -2.477 1 97.19 187 GLY A C 1
ATOM 1431 O O . GLY A 1 187 ? 18.562 24.062 -2.092 1 97.19 187 GLY A O 1
ATOM 1432 N N . TYR A 1 188 ? 20.156 22.531 -1.733 1 96.88 188 TYR A N 1
ATOM 1433 C CA . TYR A 1 188 ? 20.297 22.828 -0.313 1 96.88 188 TYR A CA 1
ATOM 1434 C C . TYR A 1 188 ? 20.562 24.312 -0.096 1 96.88 188 TYR A C 1
ATOM 1436 O O . TYR A 1 188 ? 19.938 24.938 0.764 1 96.88 188 TYR A O 1
ATOM 1444 N N . PHE A 1 189 ? 21.375 24.938 -0.881 1 94.94 189 PHE A N 1
ATOM 1445 C CA . PHE A 1 189 ? 21.875 26.281 -0.639 1 94.94 189 PHE A CA 1
ATOM 1446 C C . PHE A 1 189 ? 20.766 27.312 -0.819 1 94.94 189 PHE A C 1
ATOM 1448 O O . PHE A 1 189 ? 20.531 28.141 0.064 1 94.94 189 PHE A O 1
ATOM 1455 N N . PRO A 1 190 ? 20.016 27.25 -1.837 1 96.44 190 PRO A N 1
ATOM 1456 C CA . PRO A 1 190 ? 18.969 28.266 -2.002 1 96.44 190 PRO A CA 1
ATOM 1457 C C . PRO A 1 190 ? 17.672 27.891 -1.269 1 96.44 190 PRO A C 1
ATOM 1459 O O . PRO A 1 190 ? 16.812 28.75 -1.066 1 96.44 190 PRO A O 1
ATOM 1462 N N . LEU A 1 191 ? 17.516 26.672 -0.832 1 97.62 191 LEU A N 1
ATOM 1463 C CA . LEU A 1 191 ? 16.188 26.25 -0.404 1 97.62 191 LEU A CA 1
ATOM 1464 C C . LEU A 1 191 ? 16.125 26.109 1.112 1 97.62 191 LEU A C 1
ATOM 1466 O O . LEU A 1 191 ? 15.047 26.125 1.696 1 97.62 191 LEU A O 1
ATOM 1470 N N . ALA A 1 192 ? 17.203 25.953 1.833 1 97.5 192 ALA A N 1
ATOM 1471 C CA . ALA A 1 192 ? 17.219 25.656 3.266 1 97.5 192 ALA A CA 1
ATOM 1472 C C . ALA A 1 192 ? 16.5 26.75 4.051 1 97.5 192 ALA A C 1
ATOM 1474 O O . ALA A 1 192 ? 15.609 26.469 4.855 1 97.5 192 ALA A O 1
ATOM 1475 N N . LYS A 1 193 ? 16.797 27.969 3.793 1 96.69 193 LYS A N 1
ATOM 1476 C CA . LYS A 1 193 ? 16.234 29.094 4.539 1 96.69 193 LYS A CA 1
ATOM 1477 C C . LYS A 1 193 ? 14.789 29.344 4.145 1 96.69 193 LYS A C 1
ATOM 1479 O O . LYS A 1 193 ? 13.914 29.453 5.008 1 96.69 193 LYS A O 1
ATOM 1484 N N . PRO A 1 194 ? 14.523 29.422 2.822 1 97.75 194 PRO A N 1
ATOM 1485 C CA . PRO A 1 194 ? 13.117 29.609 2.439 1 97.75 194 PRO A CA 1
ATOM 1486 C C . PRO A 1 194 ? 12.211 28.516 2.977 1 97.75 194 PRO A C 1
ATOM 1488 O O . PRO A 1 194 ? 11.039 28.766 3.273 1 97.75 194 PRO A O 1
ATOM 1491 N N . LEU A 1 195 ? 12.664 27.344 3.074 1 97.94 195 LEU A N 1
ATOM 1492 C CA . LEU A 1 195 ? 11.852 26.234 3.574 1 97.94 195 LEU A CA 1
ATOM 1493 C C . LEU A 1 195 ? 11.5 26.438 5.043 1 97.94 195 LEU A C 1
ATOM 1495 O O . LEU A 1 195 ? 10.422 26.047 5.492 1 97.94 195 LEU A O 1
ATOM 1499 N N . ASN A 1 196 ? 12.383 27.031 5.793 1 97.38 196 ASN A N 1
ATOM 1500 C CA . ASN A 1 196 ? 12.07 27.375 7.18 1 97.38 196 ASN A CA 1
ATOM 1501 C C . ASN A 1 196 ? 10.922 28.375 7.27 1 97.38 196 ASN A C 1
ATOM 1503 O O . ASN A 1 196 ? 10.102 28.297 8.188 1 97.38 196 ASN A O 1
ATOM 1507 N N . ALA A 1 197 ? 10.898 29.234 6.336 1 96.62 197 ALA A N 1
ATOM 1508 C CA . ALA A 1 197 ? 9.805 30.203 6.289 1 96.62 197 ALA A CA 1
ATOM 1509 C C . ALA A 1 197 ? 8.492 29.547 5.887 1 96.62 197 ALA A C 1
ATOM 1511 O O . ALA A 1 197 ? 7.43 29.875 6.418 1 96.62 197 ALA A O 1
ATOM 1512 N N . LEU A 1 198 ? 8.602 28.625 5.008 1 95.56 198 LEU A N 1
ATOM 1513 C CA . LEU A 1 198 ? 7.418 27.922 4.516 1 95.56 198 LEU A CA 1
ATOM 1514 C C . LEU A 1 198 ? 6.754 27.125 5.633 1 95.56 198 LEU A C 1
ATOM 1516 O O . LEU A 1 198 ? 5.523 27.031 5.684 1 95.56 198 LEU A O 1
ATOM 1520 N N . ILE A 1 199 ? 7.527 26.594 6.488 1 93.75 199 ILE A N 1
ATOM 1521 C CA . ILE A 1 199 ? 7.012 25.766 7.578 1 93.75 199 ILE A CA 1
ATOM 1522 C C . ILE A 1 199 ? 6.129 26.609 8.492 1 93.75 199 ILE A C 1
ATOM 1524 O O . ILE A 1 199 ? 5.145 26.125 9.047 1 93.75 199 ILE A O 1
ATOM 1528 N N . LEU A 1 200 ? 6.422 27.828 8.531 1 93.06 200 LEU A N 1
ATOM 1529 C CA . LEU A 1 200 ? 5.68 28.75 9.398 1 93.06 200 LEU A CA 1
ATOM 1530 C C . LEU A 1 200 ? 4.402 29.219 8.719 1 93.06 200 LEU A C 1
ATOM 1532 O O . LEU A 1 200 ? 3.504 29.75 9.383 1 93.06 200 LEU A O 1
ATOM 1536 N N . GLY A 1 201 ? 4.348 29.141 7.453 1 94.38 201 GLY A N 1
ATOM 1537 C CA . GLY A 1 201 ? 3.156 29.547 6.719 1 94.38 201 GLY A CA 1
ATOM 1538 C C . GLY A 1 201 ? 3.465 30.375 5.488 1 94.38 201 GLY A C 1
ATOM 1539 O O . GLY A 1 201 ? 4.523 31 5.398 1 94.38 201 GLY A O 1
ATOM 1540 N N . ASP A 1 202 ? 2.477 30.375 4.602 1 94.25 202 ASP A N 1
ATOM 1541 C CA . ASP A 1 202 ? 2.682 31.078 3.338 1 94.25 202 ASP A CA 1
ATOM 1542 C C . ASP A 1 202 ? 2.785 32.594 3.557 1 94.25 202 ASP A C 1
ATOM 1544 O O . ASP A 1 202 ? 3.592 33.25 2.91 1 94.25 202 ASP A O 1
ATOM 1548 N N . GLU A 1 203 ? 1.936 33.031 4.434 1 95.5 203 GLU A N 1
ATOM 1549 C CA . GLU A 1 203 ? 1.95 34.469 4.715 1 95.5 203 GLU A CA 1
ATOM 1550 C C . GLU A 1 203 ? 3.289 34.875 5.309 1 95.5 203 GLU A C 1
ATOM 1552 O O . GLU A 1 203 ? 3.84 35.906 4.926 1 95.5 203 GLU A O 1
ATOM 1557 N N . TYR A 1 204 ? 3.76 34.062 6.172 1 94.81 204 TYR A N 1
ATOM 1558 C CA . TYR A 1 204 ? 5.043 34.375 6.805 1 94.81 204 TYR A CA 1
ATOM 1559 C C . TYR A 1 204 ? 6.176 34.312 5.789 1 94.81 204 TYR A C 1
ATOM 1561 O O . TYR A 1 204 ? 7.078 35.156 5.82 1 94.81 204 TYR A O 1
ATOM 1569 N N . ALA A 1 205 ? 6.141 33.375 4.969 1 96 205 ALA A N 1
ATOM 1570 C CA . ALA A 1 205 ? 7.156 33.25 3.93 1 96 205 ALA A CA 1
ATOM 1571 C C . ALA A 1 205 ? 7.188 34.5 3.043 1 96 205 ALA A C 1
ATOM 1573 O O . ALA A 1 205 ? 8.258 35 2.729 1 96 205 ALA A O 1
ATOM 1574 N N . TYR A 1 206 ? 6.051 34.938 2.705 1 95.12 206 TYR A N 1
ATOM 1575 C CA . TYR A 1 206 ? 5.953 36.125 1.884 1 95.12 206 TYR A CA 1
ATOM 1576 C C . TYR A 1 206 ? 6.566 37.344 2.598 1 95.12 206 TYR A C 1
ATOM 1578 O O . TYR A 1 206 ? 7.242 38.156 1.976 1 95.12 206 TYR A O 1
ATOM 1586 N N . GLN A 1 207 ? 6.266 37.406 3.854 1 96.5 207 GLN A N 1
ATOM 1587 C CA . GLN A 1 207 ? 6.77 38.5 4.648 1 96.5 207 GLN A CA 1
ATOM 1588 C C . GLN A 1 207 ? 8.297 38.5 4.703 1 96.5 207 GLN A C 1
ATOM 1590 O O . GLN A 1 207 ? 8.922 39.562 4.773 1 96.5 207 GLN A O 1
ATOM 1595 N N . LEU A 1 208 ? 8.867 37.438 4.645 1 96.69 208 LEU A N 1
ATOM 1596 C CA . LEU A 1 208 ? 10.32 37.312 4.691 1 96.69 208 LEU A CA 1
ATOM 1597 C C . LEU A 1 208 ? 10.922 37.406 3.295 1 96.69 208 LEU A C 1
ATOM 1599 O O . LEU A 1 208 ? 12.141 37.281 3.125 1 96.69 208 LEU A O 1
ATOM 1603 N N . GLY A 1 209 ? 10.016 37.531 2.262 1 96.19 209 GLY A N 1
ATOM 1604 C CA . GLY A 1 209 ? 10.492 37.812 0.914 1 96.19 209 GLY A CA 1
ATOM 1605 C C . GLY A 1 209 ? 10.547 36.562 0.046 1 96.19 209 GLY A C 1
ATOM 1606 O O . GLY A 1 209 ? 11.117 36.594 -1.049 1 96.19 209 GLY A O 1
ATOM 1607 N N . TYR A 1 210 ? 10.07 35.5 0.54 1 97.06 210 TYR A N 1
ATOM 1608 C CA . TYR A 1 210 ? 10.047 34.281 -0.234 1 97.06 210 TYR A CA 1
ATOM 1609 C C . TYR A 1 210 ? 8.664 34.031 -0.825 1 97.06 210 TYR A C 1
ATOM 1611 O O . TYR A 1 210 ? 7.656 34.094 -0.117 1 97.06 210 TYR A O 1
ATOM 1619 N N . ASN A 1 211 ? 8.617 33.781 -2.123 1 97.25 211 ASN A N 1
ATOM 1620 C CA . ASN A 1 211 ? 7.367 33.344 -2.738 1 97.25 211 ASN A CA 1
ATOM 1621 C C . ASN A 1 211 ? 7.098 31.875 -2.482 1 97.25 211 ASN A C 1
ATOM 1623 O O . ASN A 1 211 ? 7.773 31 -3.041 1 97.25 211 ASN A O 1
ATOM 1627 N N . PRO A 1 212 ? 6.156 31.594 -1.758 1 96.38 212 PRO A N 1
ATOM 1628 C CA . PRO A 1 212 ? 5.93 30.203 -1.364 1 96.38 212 PRO A CA 1
ATOM 1629 C C . PRO A 1 212 ? 5.691 29.281 -2.559 1 96.38 212 PRO A C 1
ATOM 1631 O O . PRO A 1 212 ? 6.148 28.141 -2.562 1 96.38 212 PRO A O 1
ATOM 1634 N N . ARG A 1 213 ? 4.984 29.75 -3.516 1 95.56 213 ARG A N 1
ATOM 1635 C CA . ARG A 1 213 ? 4.652 28.922 -4.672 1 95.56 213 ARG A CA 1
ATOM 1636 C C . ARG A 1 213 ? 5.914 28.5 -5.418 1 95.56 213 ARG A C 1
ATOM 1638 O O . ARG A 1 213 ? 6.043 27.328 -5.809 1 95.56 213 ARG A O 1
ATOM 1645 N N . ILE A 1 214 ? 6.812 29.359 -5.566 1 96.75 214 ILE A N 1
ATOM 1646 C CA . ILE A 1 214 ? 8.023 29.109 -6.34 1 96.75 214 ILE A CA 1
ATOM 1647 C C . ILE A 1 214 ? 8.93 28.141 -5.574 1 96.75 214 ILE A C 1
ATOM 1649 O O . ILE A 1 214 ? 9.414 27.156 -6.133 1 96.75 214 ILE A O 1
ATOM 1653 N N . TYR A 1 215 ? 9.133 28.422 -4.34 1 96.94 215 TYR A N 1
ATOM 1654 C CA . TYR A 1 215 ? 10.047 27.594 -3.549 1 96.94 215 TYR A CA 1
ATOM 1655 C C . TYR A 1 215 ? 9.453 26.219 -3.293 1 96.94 215 TYR A C 1
ATOM 1657 O O . TYR A 1 215 ? 10.172 25.219 -3.273 1 96.94 215 TYR A O 1
ATOM 1665 N N . ARG A 1 216 ? 8.195 26.203 -3.102 1 96.75 216 ARG A N 1
ATOM 1666 C CA . ARG A 1 216 ? 7.523 24.922 -2.953 1 96.75 216 ARG A CA 1
ATOM 1667 C C . ARG A 1 216 ? 7.668 24.078 -4.219 1 96.75 216 ARG A C 1
ATOM 1669 O O . ARG A 1 216 ? 8.031 22.906 -4.148 1 96.75 216 ARG A O 1
ATOM 1676 N N . LEU A 1 217 ? 7.402 24.641 -5.316 1 96.19 217 LEU A N 1
ATOM 1677 C CA . LEU A 1 217 ? 7.488 23.938 -6.586 1 96.19 217 LEU A CA 1
ATOM 1678 C C . LEU A 1 217 ? 8.914 23.469 -6.863 1 96.19 217 LEU A C 1
ATOM 1680 O O . LEU A 1 217 ? 9.141 22.344 -7.281 1 96.19 217 LEU A O 1
ATOM 1684 N N . ALA A 1 218 ? 9.828 24.375 -6.664 1 97.38 218 ALA A N 1
ATOM 1685 C CA . ALA A 1 218 ? 11.234 24.031 -6.883 1 97.38 218 ALA A CA 1
ATOM 1686 C C . ALA A 1 218 ? 11.656 22.859 -6.008 1 97.38 218 ALA A C 1
ATOM 1688 O O . ALA A 1 218 ? 12.328 21.938 -6.477 1 97.38 218 ALA A O 1
ATOM 1689 N N . THR A 1 219 ? 11.266 22.938 -4.797 1 98 219 THR A N 1
ATOM 1690 C CA . THR A 1 219 ? 11.641 21.906 -3.836 1 98 219 THR A CA 1
ATOM 1691 C C . THR A 1 219 ? 11.023 20.562 -4.207 1 98 219 THR A C 1
ATOM 1693 O O . THR A 1 219 ? 11.703 19.531 -4.199 1 98 219 THR A O 1
ATOM 1696 N N . ILE A 1 220 ? 9.766 20.547 -4.578 1 97.19 220 ILE A N 1
ATOM 1697 C CA . ILE A 1 220 ? 9.062 19.312 -4.906 1 97.19 220 ILE A CA 1
ATOM 1698 C C . ILE A 1 220 ? 9.625 18.719 -6.191 1 97.19 220 ILE A C 1
ATOM 1700 O O . ILE A 1 220 ? 9.75 17.5 -6.316 1 97.19 220 ILE A O 1
ATOM 1704 N N . LEU A 1 221 ? 9.992 19.578 -7.125 1 97.88 221 LEU A N 1
ATOM 1705 C CA . LEU A 1 221 ? 10.57 19.109 -8.375 1 97.88 221 LEU A CA 1
ATOM 1706 C C . LEU A 1 221 ? 11.93 18.453 -8.141 1 97.88 221 LEU A C 1
ATOM 1708 O O . LEU A 1 221 ? 12.211 17.391 -8.68 1 97.88 221 LEU A O 1
ATOM 1712 N N . ILE A 1 222 ? 12.75 19.109 -7.344 1 98.44 222 ILE A N 1
ATOM 1713 C CA . ILE A 1 222 ? 14.07 18.578 -7.047 1 98.44 222 ILE A CA 1
ATOM 1714 C C . ILE A 1 222 ? 13.938 17.234 -6.332 1 98.44 222 ILE A C 1
ATOM 1716 O O . ILE A 1 222 ? 14.609 16.266 -6.695 1 98.44 222 ILE A O 1
ATOM 1720 N N . ALA A 1 223 ? 13.062 17.188 -5.34 1 98.5 223 ALA A N 1
ATOM 1721 C CA . ALA A 1 223 ? 12.836 15.945 -4.594 1 98.5 223 ALA A CA 1
ATOM 1722 C C . ALA A 1 223 ? 12.273 14.859 -5.5 1 98.5 223 ALA A C 1
ATOM 1724 O O . ALA A 1 223 ? 12.703 13.703 -5.434 1 98.5 223 ALA A O 1
ATOM 1725 N N . GLY A 1 224 ? 11.32 15.234 -6.355 1 98.5 224 GLY A N 1
ATOM 1726 C CA . GLY A 1 224 ? 10.695 14.281 -7.262 1 98.5 224 GLY A CA 1
ATOM 1727 C C . GLY A 1 224 ? 11.664 13.727 -8.297 1 98.5 224 GLY A C 1
ATOM 1728 O O . GLY A 1 224 ? 11.703 12.516 -8.523 1 98.5 224 GLY A O 1
ATOM 1729 N N . ILE A 1 225 ? 12.43 14.586 -8.898 1 98.56 225 ILE A N 1
ATOM 1730 C CA . ILE A 1 225 ? 13.367 14.188 -9.938 1 98.56 225 ILE A CA 1
ATOM 1731 C C . ILE A 1 225 ? 14.461 13.312 -9.344 1 98.56 225 ILE A C 1
ATOM 1733 O O . ILE A 1 225 ? 14.742 12.227 -9.859 1 98.56 225 ILE A O 1
ATOM 1737 N N . SER A 1 226 ? 15.023 13.75 -8.289 1 98.62 226 SER A N 1
ATOM 1738 C CA . SER A 1 226 ? 16.141 13.016 -7.691 1 98.62 226 SER A CA 1
ATOM 1739 C C . SER A 1 226 ? 15.695 11.656 -7.176 1 98.62 226 SER A C 1
ATOM 1741 O O . SER A 1 226 ? 16.391 10.656 -7.375 1 98.62 226 SER A O 1
ATOM 1743 N N . SER A 1 227 ? 14.531 11.594 -6.52 1 98.5 227 SER A N 1
ATOM 1744 C CA . SER A 1 227 ? 14.023 10.32 -6.027 1 98.5 227 SER A CA 1
ATOM 1745 C C . SER A 1 227 ? 13.703 9.367 -7.18 1 98.5 227 SER A C 1
ATOM 1747 O O . SER A 1 227 ? 13.945 8.164 -7.082 1 98.5 227 SER A O 1
ATOM 1749 N N . SER A 1 228 ? 13.156 9.938 -8.25 1 98.62 228 SER A N 1
ATOM 1750 C CA . SER A 1 228 ? 12.812 9.125 -9.406 1 98.62 228 SER A CA 1
ATOM 1751 C C . SER A 1 228 ? 14.055 8.516 -10.039 1 98.62 228 SER A C 1
ATOM 1753 O O . SER A 1 228 ? 14.031 7.371 -10.5 1 98.62 228 SER A O 1
ATOM 1755 N N . LEU A 1 229 ? 15.109 9.289 -10.094 1 98.31 229 LEU A N 1
ATOM 1756 C CA . LEU A 1 229 ? 16.359 8.789 -10.633 1 98.31 229 LEU A CA 1
ATOM 1757 C C . LEU A 1 229 ? 16.891 7.629 -9.805 1 98.31 229 LEU A C 1
ATOM 1759 O O . LEU A 1 229 ? 17.344 6.621 -10.352 1 98.31 229 LEU A O 1
ATOM 1763 N N . ILE A 1 230 ? 16.812 7.762 -8.477 1 98.31 230 ILE A N 1
ATOM 1764 C CA . ILE A 1 230 ? 17.25 6.695 -7.586 1 98.31 230 ILE A CA 1
ATOM 1765 C C . ILE A 1 230 ? 16.391 5.453 -7.805 1 98.31 230 ILE A C 1
ATOM 1767 O O . ILE A 1 230 ? 16.922 4.34 -7.902 1 98.31 230 ILE A O 1
ATOM 1771 N N . VAL A 1 231 ? 15.117 5.629 -7.953 1 97.44 231 VAL A N 1
ATOM 1772 C CA . VAL A 1 231 ? 14.195 4.512 -8.109 1 97.44 231 VAL A CA 1
ATOM 1773 C C . VAL A 1 231 ? 14.453 3.811 -9.445 1 97.44 231 VAL A C 1
ATOM 1775 O O . VAL A 1 231 ? 14.336 2.586 -9.539 1 97.44 231 VAL A O 1
ATOM 1778 N N . SER A 1 232 ? 14.859 4.527 -10.461 1 96.31 232 SER A N 1
ATOM 1779 C CA . SER A 1 232 ? 15.125 3.939 -11.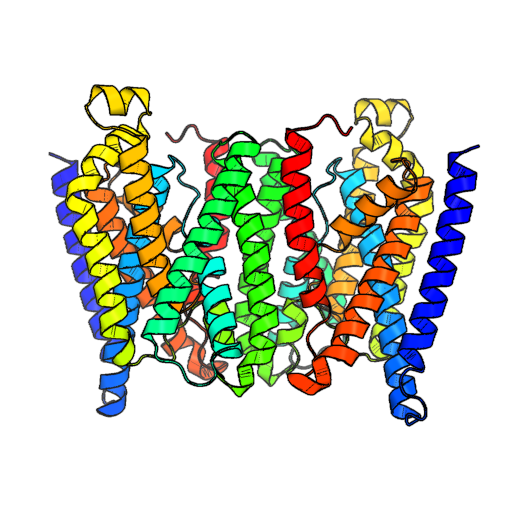773 1 96.31 232 SER A CA 1
ATOM 1780 C C . SER A 1 232 ? 16.281 2.949 -11.703 1 96.31 232 SER A C 1
ATOM 1782 O O . SER A 1 232 ? 16.344 2.002 -12.492 1 96.31 232 SER A O 1
ATOM 1784 N N . CYS A 1 233 ? 17.156 3.148 -10.742 1 95.75 233 CYS A N 1
ATOM 1785 C CA . CYS A 1 233 ? 18.328 2.291 -10.633 1 95.75 233 CYS A CA 1
ATOM 1786 C C . CYS A 1 233 ? 18.094 1.175 -9.625 1 95.75 233 CYS A C 1
ATOM 1788 O O . CYS A 1 233 ? 18.516 0.035 -9.844 1 95.75 233 CYS A O 1
ATOM 1790 N N . PHE A 1 234 ? 17.375 1.527 -8.484 1 96.5 234 PHE A N 1
ATOM 1791 C CA . PHE A 1 234 ? 17.438 0.606 -7.355 1 96.5 234 PHE A CA 1
ATOM 1792 C C . PHE A 1 234 ? 16.047 0.14 -6.965 1 96.5 234 PHE A C 1
ATOM 1794 O O . PHE A 1 234 ? 15.891 -0.748 -6.121 1 96.5 234 PHE A O 1
ATOM 1801 N N . GLY A 1 235 ? 15.07 0.792 -7.523 1 95.5 235 GLY A N 1
ATOM 1802 C CA . GLY A 1 235 ? 13.703 0.39 -7.23 1 95.5 235 GLY A CA 1
ATOM 1803 C C . GLY A 1 235 ? 13.07 1.191 -6.109 1 95.5 235 GLY A C 1
ATOM 1804 O O . GLY A 1 235 ? 13.57 2.262 -5.75 1 95.5 235 GLY A O 1
ATOM 1805 N N . LEU A 1 236 ? 11.961 0.699 -5.645 1 94.12 236 LEU A N 1
ATOM 1806 C CA . LEU A 1 236 ? 11.094 1.432 -4.73 1 94.12 236 LEU A CA 1
ATOM 1807 C C . LEU A 1 236 ? 11.5 1.184 -3.281 1 94.12 236 LEU A C 1
ATOM 1809 O O . LEU A 1 236 ? 11.062 0.204 -2.67 1 94.12 236 LEU A O 1
ATOM 1813 N N . ILE A 1 237 ? 12.266 2.07 -2.705 1 94.69 237 ILE A N 1
ATOM 1814 C CA . ILE A 1 237 ? 12.648 2.016 -1.297 1 94.69 237 ILE A CA 1
ATOM 1815 C C . ILE A 1 237 ? 11.672 2.842 -0.466 1 94.69 237 ILE A C 1
ATOM 1817 O O . ILE A 1 237 ? 11.617 4.066 -0.593 1 94.69 237 ILE A O 1
ATOM 1821 N N . GLY A 1 238 ? 11 2.232 0.371 1 92.5 238 GLY A N 1
ATOM 1822 C CA . GLY A 1 238 ? 9.914 2.906 1.073 1 92.5 238 GLY A CA 1
ATOM 1823 C C . GLY A 1 238 ? 10.328 3.443 2.432 1 92.5 238 GLY A C 1
ATOM 1824 O O . GLY A 1 238 ? 11.195 2.871 3.092 1 92.5 238 GLY A O 1
ATOM 1825 N N . PHE A 1 239 ? 9.781 4.559 2.867 1 94.62 239 PHE A N 1
ATOM 1826 C CA . PHE A 1 239 ? 9.68 5.09 4.223 1 94.62 239 PHE A CA 1
ATOM 1827 C C . PHE A 1 239 ? 11.016 5.668 4.676 1 94.62 239 PHE A C 1
ATOM 1829 O O . PHE A 1 239 ? 11.102 6.293 5.734 1 94.62 239 PHE A O 1
ATOM 1836 N N . LEU A 1 240 ? 12.062 5.484 3.867 1 96.12 240 LEU A N 1
ATOM 1837 C CA . LEU A 1 240 ? 13.367 5.992 4.273 1 96.12 240 LEU A CA 1
ATOM 1838 C C . LEU A 1 240 ? 13.336 7.512 4.43 1 96.12 240 LEU A C 1
ATOM 1840 O O . LEU A 1 240 ? 13.875 8.047 5.398 1 96.12 240 LEU A O 1
ATOM 1844 N N . GLY A 1 241 ? 12.742 8.125 3.48 1 96.94 241 GLY A N 1
ATOM 1845 C CA . GLY A 1 241 ? 12.617 9.578 3.512 1 96.94 241 GLY A CA 1
ATOM 1846 C C . GLY A 1 241 ? 11.703 10.07 4.621 1 96.94 241 GLY A C 1
ATOM 1847 O O . GLY A 1 241 ? 11.688 11.266 4.934 1 96.94 241 GLY A O 1
ATOM 1848 N N . LEU A 1 242 ? 10.953 9.242 5.164 1 95.69 242 LEU A N 1
ATOM 1849 C CA . LEU A 1 242 ? 10.086 9.578 6.289 1 95.69 242 LEU A CA 1
ATOM 1850 C C . LEU A 1 242 ? 10.852 9.484 7.609 1 95.69 242 LEU A C 1
ATOM 1852 O O . LEU A 1 242 ? 10.75 10.383 8.453 1 95.69 242 LEU A O 1
ATOM 1856 N N . VAL A 1 243 ? 11.625 8.492 7.754 1 96.31 243 VAL A N 1
ATOM 1857 C CA . VAL A 1 243 ? 12.258 8.133 9.016 1 96.31 243 VAL A CA 1
ATOM 1858 C C . VAL A 1 243 ? 13.445 9.055 9.289 1 96.31 243 VAL A C 1
ATOM 1860 O O . VAL A 1 243 ? 13.578 9.602 10.391 1 96.31 243 VAL A O 1
ATOM 1863 N N . ALA A 1 244 ? 14.227 9.289 8.328 1 98 244 ALA A N 1
ATOM 1864 C CA . ALA A 1 244 ? 15.508 9.953 8.516 1 98 244 ALA A CA 1
ATOM 1865 C C . ALA A 1 244 ? 15.32 11.406 8.961 1 98 244 ALA A C 1
ATOM 1867 O O . ALA A 1 244 ? 15.938 11.844 9.93 1 98 244 ALA A O 1
ATOM 1868 N N . PRO A 1 245 ? 14.469 12.148 8.297 1 97.94 245 PRO A N 1
ATOM 1869 C CA . PRO A 1 245 ? 14.273 13.531 8.758 1 97.94 245 PRO A CA 1
ATOM 1870 C C . PRO A 1 245 ? 13.695 13.602 10.164 1 97.94 245 PRO A C 1
ATOM 1872 O O . PRO A 1 245 ? 14.031 14.516 10.93 1 97.94 245 PRO A O 1
ATOM 1875 N N . HIS A 1 246 ? 12.859 12.695 10.469 1 95.94 246 HIS A N 1
ATOM 1876 C CA . HIS A 1 246 ? 12.297 12.68 11.812 1 95.94 246 HIS A CA 1
ATOM 1877 C C . HIS A 1 246 ? 13.375 12.453 12.859 1 95.94 246 HIS A C 1
ATOM 1879 O O . HIS A 1 246 ? 13.422 13.156 13.875 1 95.94 246 HIS A O 1
ATOM 1885 N N . ILE A 1 247 ? 14.195 11.516 12.641 1 96.44 247 ILE A N 1
ATOM 1886 C CA . ILE A 1 247 ? 15.281 11.219 13.562 1 96.44 247 ILE A CA 1
ATOM 1887 C C . ILE A 1 247 ? 16.234 12.422 13.641 1 96.44 247 ILE A C 1
ATOM 1889 O O . ILE A 1 247 ? 16.719 12.766 14.711 1 96.44 247 ILE A O 1
ATOM 1893 N N . ALA A 1 248 ? 16.484 13.039 12.523 1 97.5 248 ALA A N 1
ATOM 1894 C CA . ALA A 1 248 ? 17.344 14.211 12.477 1 97.5 248 ALA A CA 1
ATOM 1895 C C . ALA A 1 248 ? 16.812 15.32 13.391 1 97.5 248 ALA A C 1
ATOM 1897 O O . ALA A 1 248 ? 17.578 15.898 14.172 1 97.5 248 ALA A O 1
ATOM 1898 N N . ARG A 1 249 ? 15.578 15.562 13.266 1 96.31 249 ARG A N 1
ATOM 1899 C CA . ARG A 1 249 ? 14.961 16.609 14.078 1 96.31 249 ARG A CA 1
ATOM 1900 C C . ARG A 1 249 ? 15.023 16.266 15.562 1 96.31 249 ARG A C 1
ATOM 1902 O O . ARG A 1 249 ? 15.211 17.141 16.406 1 96.31 249 ARG A O 1
ATOM 1909 N N . LEU A 1 250 ? 14.836 15.023 15.852 1 93.94 250 LEU A N 1
ATOM 1910 C CA . LEU A 1 250 ? 14.883 14.57 17.234 1 93.94 250 LEU A CA 1
ATOM 1911 C C . LEU A 1 250 ? 16.297 14.719 17.812 1 93.94 250 LEU A C 1
ATOM 1913 O O . LEU A 1 250 ? 16.453 15.109 18.969 1 93.94 250 LEU A O 1
ATOM 1917 N N . LEU A 1 251 ? 17.25 14.398 17.031 1 94.81 251 LEU A N 1
ATOM 1918 C CA . LEU A 1 251 ? 18.641 14.43 17.484 1 94.81 251 LEU A CA 1
ATOM 1919 C C . LEU A 1 251 ? 19.109 15.867 17.703 1 94.81 251 LEU A C 1
ATOM 1921 O O . LEU A 1 251 ? 19.766 16.156 18.703 1 94.81 251 LEU A O 1
ATOM 1925 N N . ILE A 1 252 ? 18.734 16.719 16.781 1 95.25 252 ILE A N 1
ATOM 1926 C CA . ILE A 1 252 ? 19.234 18.078 16.844 1 95.25 252 ILE A CA 1
ATOM 1927 C C . ILE A 1 252 ? 18.266 18.938 17.672 1 95.25 252 ILE A C 1
ATOM 1929 O O . ILE A 1 252 ? 18.609 20.062 18.062 1 95.25 252 ILE A O 1
ATOM 1933 N N . LYS A 1 253 ? 17.047 18.438 17.922 1 94.75 253 LYS A N 1
ATOM 1934 C CA . LYS A 1 253 ? 15.992 19.141 18.641 1 94.75 253 LYS A CA 1
ATOM 1935 C C . LYS A 1 253 ? 15.648 20.453 17.969 1 94.75 253 LYS A C 1
ATOM 1937 O O . LYS A 1 253 ? 15.578 21.5 18.625 1 94.75 253 LYS A O 1
ATOM 1942 N N . SER A 1 254 ? 15.68 20.422 16.672 1 94.75 254 SER A N 1
ATOM 1943 C CA . SER A 1 254 ? 15.359 21.594 15.867 1 94.75 254 SER A CA 1
ATOM 1944 C C . SER A 1 254 ? 14.727 21.188 14.539 1 94.75 254 SER A C 1
ATOM 1946 O O . SER A 1 254 ? 14.961 20.078 14.047 1 94.75 254 SER A O 1
ATOM 1948 N N . SER A 1 255 ? 13.93 22.094 13.984 1 95.62 255 SER A N 1
ATOM 1949 C CA . SER A 1 255 ? 13.32 21.875 12.672 1 95.62 255 SER A CA 1
ATOM 1950 C C . SER A 1 255 ? 13.969 22.75 11.609 1 95.62 255 SER A C 1
ATOM 1952 O O . SER A 1 255 ? 13.477 22.828 10.477 1 95.62 255 SER A O 1
ATOM 1954 N N . ASP A 1 256 ? 15.078 23.375 11.984 1 97.06 256 ASP A N 1
ATOM 1955 C CA . ASP A 1 256 ? 15.797 24.25 11.062 1 97.06 256 ASP A CA 1
ATOM 1956 C C . ASP A 1 256 ? 16.375 23.438 9.891 1 97.06 256 ASP A C 1
ATOM 1958 O O . ASP A 1 256 ? 17.281 22.641 10.078 1 97.06 256 ASP A O 1
ATOM 1962 N N . ASN A 1 257 ? 15.922 23.766 8.727 1 97.75 257 ASN A N 1
ATOM 1963 C CA . ASN A 1 257 ? 16.266 23 7.539 1 97.75 257 ASN A CA 1
ATOM 1964 C C . ASN A 1 257 ? 17.734 23.188 7.156 1 97.75 257 ASN A C 1
ATOM 1966 O O . ASN A 1 257 ? 18.281 22.406 6.375 1 97.75 257 ASN A O 1
ATOM 1970 N N . ARG A 1 258 ? 18.359 24.234 7.723 1 96.44 258 ARG A N 1
ATOM 1971 C CA . ARG A 1 258 ? 19.797 24.406 7.504 1 96.44 258 ARG A CA 1
ATOM 1972 C C . ARG A 1 258 ? 20.578 23.234 8.078 1 96.44 258 ARG A C 1
ATOM 1974 O O . ARG A 1 258 ? 21.688 22.938 7.625 1 96.44 258 ARG A O 1
ATOM 1981 N N . TYR A 1 259 ? 20.016 22.547 9.039 1 97.56 259 TYR A N 1
ATOM 1982 C CA . TYR A 1 259 ? 20.641 21.406 9.695 1 97.56 259 TYR A CA 1
ATOM 1983 C C . TYR A 1 259 ? 19.938 20.109 9.32 1 97.56 259 TYR A C 1
ATOM 1985 O O . TYR A 1 259 ? 20.594 19.109 9.031 1 97.56 259 TYR A O 1
ATOM 1993 N N . VAL A 1 260 ? 18.703 20.109 9.305 1 98 260 VAL A N 1
ATOM 1994 C CA . VAL A 1 260 ? 17.859 18.922 9.164 1 98 260 VAL A CA 1
ATOM 1995 C C . VAL A 1 260 ? 18.109 18.266 7.805 1 98 260 VAL A C 1
ATOM 1997 O O . VAL A 1 260 ? 18.188 17.047 7.699 1 98 260 VAL A O 1
ATOM 2000 N N . LEU A 1 261 ? 18.25 19.078 6.766 1 98.38 261 LEU A N 1
ATOM 2001 C CA . LEU A 1 261 ? 18.406 18.547 5.418 1 98.38 261 LEU A CA 1
ATOM 2002 C C . LEU A 1 261 ? 19.656 17.656 5.332 1 98.38 261 LEU A C 1
ATOM 2004 O O . LEU A 1 261 ? 19.562 16.484 4.977 1 98.38 261 LEU A O 1
ATOM 2008 N N . PHE A 1 262 ? 20.734 18.172 5.734 1 97.62 262 PHE A N 1
ATOM 2009 C CA . PHE A 1 262 ? 22 17.453 5.641 1 97.62 262 PHE A CA 1
ATOM 2010 C C . PHE A 1 262 ? 22 16.25 6.562 1 97.62 262 PHE A C 1
ATOM 2012 O O . PHE A 1 262 ? 22.438 15.156 6.168 1 97.62 262 PHE A O 1
ATOM 2019 N N . LEU A 1 263 ? 21.547 16.406 7.742 1 98.12 263 LEU A N 1
ATOM 2020 C CA . LEU A 1 263 ? 21.5 15.312 8.703 1 98.12 263 LEU A CA 1
ATOM 2021 C C . LEU A 1 263 ? 20.594 14.195 8.219 1 98.12 263 LEU A C 1
ATOM 2023 O O . LEU A 1 263 ? 20.844 13.023 8.484 1 98.12 263 LEU A O 1
ATOM 2027 N N . SER A 1 264 ? 19.5 14.57 7.598 1 98.62 264 SER A N 1
ATOM 2028 C CA . SER A 1 264 ? 18.594 13.578 7.035 1 98.62 264 S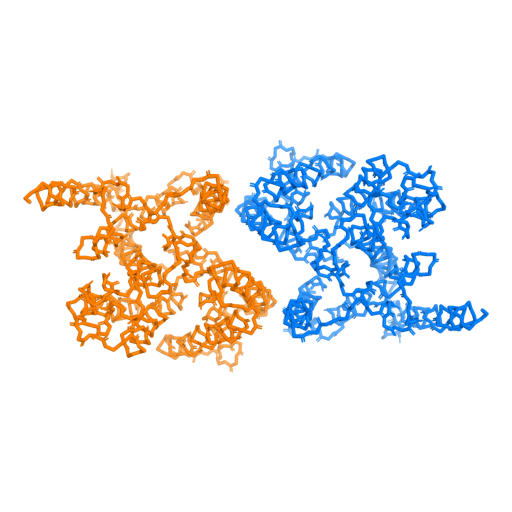ER A CA 1
ATOM 2029 C C . SER A 1 264 ? 19.297 12.719 5.984 1 98.62 264 SER A C 1
ATOM 2031 O O . SER A 1 264 ? 19.078 11.508 5.926 1 98.62 264 SER A O 1
ATOM 2033 N N . GLY A 1 265 ? 20.062 13.398 5.141 1 98.38 265 GLY A N 1
ATOM 2034 C CA . GLY A 1 265 ? 20.828 12.656 4.148 1 98.38 265 GLY A CA 1
ATOM 2035 C C . GLY A 1 265 ? 21.812 11.688 4.766 1 98.38 265 GLY A C 1
ATOM 2036 O O . GLY A 1 265 ? 21.891 10.523 4.355 1 98.38 265 GLY A O 1
ATOM 2037 N N . LEU A 1 266 ? 22.531 12.125 5.758 1 98.25 266 LEU A N 1
ATOM 2038 C CA . LEU A 1 266 ? 23.531 11.297 6.41 1 98.25 266 LEU A CA 1
ATOM 2039 C C . LEU A 1 266 ? 22.875 10.102 7.113 1 98.25 266 LEU A C 1
ATOM 2041 O O . LEU A 1 266 ? 23.359 8.977 7 1 98.25 266 LEU A O 1
ATOM 2045 N N . LEU A 1 267 ? 21.906 10.383 7.832 1 98.38 267 LEU A N 1
ATOM 2046 C CA . LEU A 1 267 ? 21.203 9.336 8.578 1 98.38 267 LEU A CA 1
ATOM 2047 C C . LEU A 1 267 ? 20.625 8.297 7.629 1 98.38 267 LEU A C 1
ATOM 2049 O O . LEU A 1 267 ? 20.719 7.094 7.891 1 98.38 267 LEU A O 1
ATOM 2053 N N . ALA A 1 268 ? 19.984 8.773 6.555 1 98.56 268 ALA A N 1
ATOM 2054 C CA . ALA A 1 268 ? 19.406 7.852 5.586 1 98.56 268 ALA A CA 1
ATOM 2055 C C . ALA A 1 268 ? 20.484 7 4.922 1 98.56 268 ALA A C 1
ATOM 2057 O O . ALA A 1 268 ? 20.25 5.824 4.621 1 98.56 268 ALA A O 1
ATOM 2058 N N . SER A 1 269 ? 21.625 7.613 4.668 1 98.56 269 SER A N 1
ATOM 2059 C CA . SER A 1 269 ? 22.75 6.863 4.121 1 98.56 269 SER A CA 1
ATOM 2060 C C . SER A 1 269 ? 23.172 5.727 5.055 1 98.56 269 SER A C 1
ATOM 2062 O O . SER A 1 269 ? 23.359 4.594 4.609 1 98.56 269 SER A O 1
ATOM 2064 N N . ILE A 1 270 ? 23.297 6.031 6.273 1 98.12 270 ILE A N 1
ATOM 2065 C CA . ILE A 1 270 ? 23.719 5.055 7.27 1 98.12 270 ILE A CA 1
ATOM 2066 C C . ILE A 1 270 ? 22.672 3.953 7.391 1 98.12 270 ILE A C 1
ATOM 2068 O O . ILE A 1 270 ? 23 2.766 7.375 1 98.12 270 ILE A O 1
ATOM 2072 N N . LEU A 1 271 ? 21.422 4.344 7.5 1 97 271 LEU A N 1
ATOM 2073 C CA . LEU A 1 271 ? 20.344 3.387 7.66 1 97 271 LEU A CA 1
ATOM 2074 C C . LEU A 1 271 ? 20.266 2.445 6.465 1 97 271 LEU A C 1
ATOM 2076 O O . LEU A 1 271 ? 20.109 1.232 6.633 1 97 271 LEU A O 1
ATOM 2080 N N . LEU A 1 272 ? 20.328 3.01 5.293 1 97.56 272 LEU A N 1
ATOM 2081 C CA . LEU A 1 272 ? 20.203 2.195 4.09 1 97.56 272 LEU A CA 1
ATOM 2082 C C . LEU A 1 272 ? 21.406 1.26 3.939 1 97.56 272 LEU A C 1
ATOM 2084 O O . LEU A 1 272 ? 21.25 0.105 3.537 1 97.56 272 LEU A O 1
ATOM 2088 N N . LEU A 1 273 ? 22.594 1.753 4.25 1 97.38 273 LEU A N 1
ATOM 2089 C CA . LEU A 1 273 ? 23.781 0.906 4.18 1 97.38 273 LEU A CA 1
ATOM 2090 C C . LEU A 1 273 ? 23.688 -0.242 5.18 1 97.38 273 LEU A C 1
ATOM 2092 O O . LEU A 1 273 ? 24.016 -1.384 4.855 1 97.38 273 LEU A O 1
ATOM 2096 N N . ILE A 1 274 ? 23.266 0.041 6.379 1 95.5 274 ILE A N 1
ATOM 2097 C CA . ILE A 1 274 ? 23.125 -0.985 7.406 1 95.5 274 ILE A CA 1
ATOM 2098 C C . ILE A 1 274 ? 22.094 -2.027 6.961 1 95.5 274 ILE A C 1
ATOM 2100 O O . ILE A 1 274 ? 22.312 -3.23 7.117 1 95.5 274 ILE A O 1
ATOM 2104 N N . THR A 1 275 ? 21.031 -1.588 6.434 1 92.88 275 THR A N 1
ATOM 2105 C CA . THR A 1 275 ? 20 -2.521 6 1 92.88 275 THR A CA 1
ATOM 2106 C C . THR A 1 275 ? 20.5 -3.371 4.832 1 92.88 275 THR A C 1
ATOM 2108 O O . THR A 1 275 ? 20.156 -4.551 4.73 1 92.88 275 THR A O 1
ATOM 2111 N N . ASP A 1 276 ? 21.203 -2.721 3.941 1 93.62 276 ASP A N 1
ATOM 2112 C CA . ASP A 1 276 ? 21.781 -3.492 2.842 1 93.62 276 ASP A CA 1
ATOM 2113 C C . ASP A 1 276 ? 22.781 -4.523 3.357 1 93.62 276 ASP A C 1
ATOM 2115 O O . ASP A 1 276 ? 22.875 -5.625 2.818 1 93.62 276 ASP A O 1
ATOM 2119 N N . ASP A 1 277 ? 23.531 -4.168 4.355 1 91.5 277 ASP A N 1
ATOM 2120 C CA . ASP A 1 277 ? 24.469 -5.098 4.965 1 91.5 277 ASP A CA 1
ATOM 2121 C C . ASP A 1 277 ? 23.75 -6.273 5.617 1 91.5 277 ASP A C 1
ATOM 2123 O O . ASP A 1 277 ? 24.203 -7.414 5.527 1 91.5 277 ASP A O 1
ATOM 2127 N N . ILE A 1 278 ? 22.734 -5.973 6.281 1 87.19 278 ILE A N 1
ATOM 2128 C CA . ILE A 1 278 ? 21.938 -7.031 6.895 1 87.19 278 ILE A CA 1
ATOM 2129 C C . ILE A 1 278 ? 21.422 -7.98 5.816 1 87.19 278 ILE A C 1
ATOM 2131 O O . ILE A 1 278 ? 21.422 -9.195 6 1 87.19 278 ILE A O 1
ATOM 2135 N N . SER A 1 279 ? 20.969 -7.402 4.754 1 82.44 279 SER A N 1
ATOM 2136 C CA . SER A 1 279 ? 20.469 -8.172 3.619 1 82.44 279 SER A CA 1
ATOM 2137 C C . SER A 1 279 ? 21.562 -9.094 3.062 1 82.44 279 SER A C 1
ATOM 2139 O O . SER A 1 279 ? 21.281 -10.242 2.699 1 82.44 279 SER A O 1
ATOM 2141 N N . ARG A 1 280 ? 22.719 -8.656 2.957 1 81.31 280 ARG A N 1
ATOM 2142 C CA . ARG A 1 280 ? 23.828 -9.359 2.305 1 81.31 280 ARG A CA 1
ATOM 2143 C C . ARG A 1 280 ? 24.484 -10.344 3.262 1 81.31 280 ARG A C 1
ATOM 2145 O O . ARG A 1 280 ? 24.859 -11.445 2.857 1 81.31 280 ARG A O 1
ATOM 2152 N N . ILE A 1 281 ? 24.609 -9.984 4.438 1 76.62 281 ILE A N 1
ATOM 2153 C CA . ILE A 1 281 ? 25.453 -10.758 5.344 1 76.62 281 ILE A CA 1
ATOM 2154 C C . ILE A 1 281 ? 24.594 -11.742 6.137 1 76.62 281 ILE A C 1
ATOM 2156 O O . ILE A 1 281 ? 24.969 -12.906 6.285 1 76.62 281 ILE A O 1
ATOM 2160 N N . LEU A 1 282 ? 23.516 -11.32 6.648 1 65.06 282 LEU A N 1
ATOM 2161 C CA . LEU A 1 282 ? 22.781 -12.141 7.598 1 65.06 282 LEU A CA 1
ATOM 2162 C C . LEU A 1 282 ? 21.812 -13.078 6.879 1 65.06 282 LEU A C 1
ATOM 2164 O O . LEU A 1 282 ? 21.594 -14.203 7.32 1 65.06 282 LEU A O 1
ATOM 2168 N N . LEU A 1 283 ? 21.406 -12.719 5.785 1 61.03 283 LEU A N 1
ATOM 2169 C CA . LEU A 1 283 ? 20.266 -13.469 5.281 1 61.03 283 LEU A CA 1
ATOM 2170 C C . LEU A 1 283 ? 20.656 -14.328 4.09 1 61.03 283 LEU A C 1
ATOM 2172 O O . LEU A 1 283 ? 19.891 -15.188 3.648 1 61.03 283 LEU A O 1
ATOM 2176 N N . VAL A 1 284 ? 21.797 -14.133 3.486 1 60.5 284 VAL A N 1
ATOM 2177 C CA . VAL A 1 284 ? 22.234 -14.875 2.307 1 60.5 284 VAL A CA 1
ATOM 2178 C C . VAL A 1 284 ? 22.344 -16.359 2.635 1 60.5 284 VAL A C 1
ATOM 2180 O O . VAL A 1 284 ? 21.953 -17.203 1.826 1 60.5 284 VAL A O 1
ATOM 2183 N N . SER A 1 285 ? 22.875 -16.656 3.721 1 54.16 285 SER A N 1
ATOM 2184 C CA . SER A 1 285 ? 23.141 -18.047 4.078 1 54.16 285 SER A CA 1
ATOM 2185 C C . SER A 1 285 ? 21.844 -18.844 4.191 1 54.16 285 SER A C 1
ATOM 2187 O O . SER A 1 285 ? 21.844 -20.062 4.039 1 54.16 285 SER A O 1
ATOM 2189 N N . VAL A 1 286 ? 20.906 -18.203 4.5 1 50.56 286 VAL A N 1
ATOM 2190 C CA . VAL A 1 286 ? 19.688 -18.969 4.781 1 50.56 286 VAL A CA 1
ATOM 2191 C C . VAL A 1 286 ? 18.828 -19.031 3.527 1 50.56 286 VAL A C 1
ATOM 2193 O O . VAL A 1 286 ? 18.312 -20.109 3.178 1 50.56 286 VAL A O 1
ATOM 2196 N N . THR A 1 287 ? 18.422 -17.906 3.016 1 55.41 287 THR A N 1
ATOM 2197 C CA . THR A 1 287 ? 17.266 -17.922 2.135 1 55.41 287 THR A CA 1
ATOM 2198 C C . THR A 1 287 ? 17.562 -17.172 0.839 1 55.41 287 THR A C 1
ATOM 2200 O O . THR A 1 287 ? 16.656 -16.938 0.03 1 55.41 287 THR A O 1
ATOM 2203 N N . GLY A 1 288 ? 18.938 -16.859 0.494 1 64.75 288 GLY A N 1
ATOM 2204 C CA . GLY A 1 288 ? 19.25 -15.977 -0.613 1 64.75 288 GLY A CA 1
ATOM 2205 C C . GLY A 1 288 ? 19.188 -14.508 -0.232 1 64.75 288 GLY A C 1
ATOM 2206 O O . GLY A 1 288 ? 18.859 -14.164 0.906 1 64.75 288 GLY A O 1
ATOM 2207 N N . GLU A 1 289 ? 19.656 -13.656 -1.062 1 74.31 289 GLU A N 1
ATOM 2208 C CA . GLU A 1 289 ? 19.797 -12.242 -0.716 1 74.31 289 GLU A CA 1
ATOM 2209 C C . GLU A 1 289 ? 18.438 -11.531 -0.767 1 74.31 289 GLU A C 1
ATOM 2211 O O . GLU A 1 289 ? 17.688 -11.672 -1.739 1 74.31 289 GLU A O 1
ATOM 2216 N N . VAL A 1 290 ? 18.031 -11.039 0.4 1 79.88 290 VAL A N 1
ATOM 2217 C CA . VAL A 1 290 ? 16.812 -10.25 0.543 1 79.88 290 VAL A CA 1
ATOM 2218 C C . VAL A 1 290 ? 17.078 -8.805 0.13 1 79.88 290 VAL A C 1
ATOM 2220 O O . VAL A 1 290 ? 18.125 -8.242 0.459 1 79.88 290 VAL A O 1
ATOM 2223 N N . PRO A 1 291 ? 16.125 -8.227 -0.582 1 88.62 291 PRO A N 1
ATOM 2224 C CA . PRO A 1 291 ? 16.328 -6.836 -0.982 1 88.62 291 PRO A CA 1
ATOM 2225 C C . PRO A 1 291 ? 16.375 -5.879 0.207 1 88.62 291 PRO A C 1
ATOM 2227 O O . PRO A 1 291 ? 15.586 -6.023 1.147 1 88.62 291 PRO A O 1
ATOM 2230 N N . ALA A 1 292 ? 17.266 -4.926 0.205 1 90.81 292 ALA A N 1
ATOM 2231 C CA . ALA A 1 292 ? 17.469 -3.965 1.284 1 90.81 292 ALA A CA 1
ATOM 2232 C C . ALA A 1 292 ? 16.203 -3.18 1.582 1 90.81 292 ALA A C 1
ATOM 2234 O O . ALA A 1 292 ? 15.906 -2.879 2.74 1 90.81 292 ALA A O 1
ATOM 2235 N N . GLY A 1 293 ? 15.477 -2.842 0.536 1 90.56 293 GLY A N 1
ATOM 2236 C CA . GLY A 1 293 ? 14.258 -2.061 0.698 1 90.56 293 GLY A CA 1
ATOM 2237 C C . GLY A 1 293 ? 13.195 -2.768 1.521 1 90.56 293 GLY A C 1
ATOM 2238 O O . GLY A 1 293 ? 12.414 -2.121 2.217 1 90.56 293 GLY A O 1
ATOM 2239 N N . ALA A 1 294 ? 13.18 -4.035 1.417 1 85.5 294 ALA A N 1
ATOM 2240 C CA . ALA A 1 294 ? 12.234 -4.812 2.211 1 85.5 294 ALA A CA 1
ATOM 2241 C C . ALA A 1 294 ? 12.516 -4.668 3.703 1 85.5 294 ALA A C 1
ATOM 2243 O O . ALA A 1 294 ? 11.594 -4.547 4.512 1 85.5 294 ALA A O 1
ATOM 2244 N N . ILE A 1 295 ? 13.695 -4.621 4.035 1 87.69 295 ILE A N 1
ATOM 2245 C CA . ILE A 1 295 ? 14.102 -4.484 5.434 1 87.69 295 ILE A CA 1
ATOM 2246 C C . ILE A 1 295 ? 13.758 -3.084 5.934 1 87.69 295 ILE A C 1
ATOM 2248 O O . ILE A 1 295 ? 13.25 -2.924 7.047 1 87.69 295 ILE A O 1
ATOM 2252 N N . VAL A 1 296 ? 13.984 -2.131 5.105 1 90.94 296 VAL A N 1
ATOM 2253 C CA . VAL A 1 296 ? 13.641 -0.756 5.461 1 90.94 296 VAL A CA 1
ATOM 2254 C C . VAL A 1 296 ? 12.141 -0.645 5.73 1 90.94 296 VAL A C 1
ATOM 2256 O O . VAL A 1 296 ? 11.727 0.024 6.68 1 90.94 296 VAL A O 1
ATOM 2259 N N . SER A 1 297 ? 11.367 -1.288 4.914 1 86.19 297 SER A N 1
ATOM 2260 C CA . SER A 1 297 ? 9.922 -1.185 5.02 1 86.19 297 SER A CA 1
ATOM 2261 C C . SER A 1 297 ? 9.414 -1.807 6.316 1 86.19 297 SER A C 1
ATOM 2263 O O . SER A 1 297 ? 8.422 -1.342 6.891 1 86.19 297 SER A O 1
ATOM 2265 N N . VAL A 1 298 ? 10.062 -2.791 6.809 1 84.12 298 VAL A N 1
ATOM 2266 C CA . VAL A 1 298 ? 9.68 -3.479 8.039 1 84.12 298 VAL A CA 1
ATOM 2267 C C . VAL A 1 298 ? 9.789 -2.521 9.219 1 84.12 298 VAL A C 1
ATOM 2269 O O . VAL A 1 298 ? 8.977 -2.578 10.148 1 84.12 298 VAL A O 1
ATOM 2272 N N . PHE A 1 299 ? 10.695 -1.673 9.07 1 88.25 299 PHE A N 1
ATOM 2273 C CA . PHE A 1 299 ? 10.875 -0.717 10.156 1 88.25 299 PHE A CA 1
ATOM 2274 C C . PHE A 1 299 ? 10.148 0.587 9.852 1 88.25 299 PHE A C 1
ATOM 2276 O O . PHE A 1 299 ? 9.625 1.236 10.766 1 88.25 299 PHE A O 1
ATOM 2283 N N . GLY A 1 300 ? 10.148 0.875 8.664 1 90.88 300 GLY A N 1
ATOM 2284 C CA . GLY A 1 300 ? 9.578 2.148 8.25 1 90.88 300 GLY A CA 1
ATOM 2285 C C . GLY A 1 300 ? 8.078 2.221 8.422 1 90.88 300 GLY A C 1
ATOM 2286 O O . GLY A 1 300 ? 7.543 3.24 8.867 1 90.88 300 GLY A O 1
ATOM 2287 N N . ALA A 1 301 ? 7.398 1.149 8.094 1 88.31 301 ALA A N 1
ATOM 2288 C CA . ALA A 1 301 ? 5.941 1.14 8.172 1 88.31 301 ALA A CA 1
ATOM 2289 C C . ALA A 1 301 ? 5.469 1.284 9.617 1 88.31 301 ALA A C 1
ATOM 2291 O O . ALA A 1 301 ? 4.613 2.119 9.922 1 88.31 301 ALA A O 1
ATOM 2292 N N . PRO A 1 302 ? 6.008 0.55 10.539 1 90 302 PRO A N 1
ATOM 2293 C CA . PRO A 1 302 ? 5.645 0.771 11.938 1 90 302 PRO A CA 1
ATOM 2294 C C . PRO A 1 302 ? 5.957 2.189 12.414 1 90 302 PRO A C 1
ATOM 2296 O O . PRO A 1 302 ? 5.199 2.76 13.203 1 90 302 PRO A O 1
ATOM 2299 N N . PHE A 1 303 ? 7.039 2.703 11.977 1 91.81 303 PHE A N 1
ATOM 2300 C CA . PHE A 1 303 ? 7.398 4.074 12.32 1 91.81 303 PHE A CA 1
ATOM 2301 C C . PHE A 1 303 ? 6.34 5.051 11.82 1 91.81 303 PHE A C 1
ATOM 2303 O O . PHE A 1 303 ? 5.949 5.973 12.547 1 91.81 303 PHE A O 1
ATOM 2310 N N . PHE A 1 304 ? 5.926 4.832 10.633 1 90.94 304 PHE A N 1
ATOM 2311 C CA . PHE A 1 304 ? 4.863 5.645 10.047 1 90.94 304 PHE A CA 1
ATOM 2312 C C . PHE A 1 304 ? 3.611 5.594 10.914 1 90.94 304 PHE A C 1
ATOM 2314 O O . PHE A 1 304 ? 3.018 6.633 11.219 1 90.94 304 PHE A O 1
ATOM 2321 N N . LEU A 1 305 ? 3.242 4.418 11.289 1 89.38 305 LEU A N 1
ATOM 2322 C CA . LEU A 1 305 ? 2.051 4.234 12.109 1 89.38 305 LEU A CA 1
ATOM 2323 C C . LEU A 1 305 ? 2.207 4.922 13.461 1 89.38 305 LEU A C 1
ATOM 2325 O O . LEU A 1 305 ? 1.261 5.527 13.969 1 89.38 305 LEU A O 1
ATOM 2329 N N . PHE A 1 306 ? 3.338 4.852 13.969 1 89.75 306 PHE A N 1
ATOM 2330 C CA . PHE A 1 306 ? 3.635 5.504 15.242 1 89.75 306 PHE A CA 1
ATOM 2331 C C . PHE A 1 306 ? 3.484 7.016 15.117 1 89.75 306 PHE A C 1
ATOM 2333 O O . PHE A 1 306 ? 2.912 7.664 15.992 1 89.75 306 PHE A O 1
ATOM 2340 N N . LEU A 1 307 ? 3.945 7.559 14.047 1 88.56 307 LEU A N 1
ATOM 2341 C CA . LEU A 1 307 ? 3.889 9 13.828 1 88.56 307 LEU A CA 1
ATOM 2342 C C . LEU A 1 307 ? 2.445 9.477 13.688 1 88.56 307 LEU A C 1
ATOM 2344 O O . LEU A 1 307 ? 2.086 10.539 14.18 1 88.56 307 LEU A O 1
ATOM 2348 N N . ILE A 1 308 ? 1.66 8.68 13.008 1 85.88 308 ILE A N 1
ATOM 2349 C CA . ILE A 1 308 ? 0.258 9.023 12.805 1 85.88 308 ILE A CA 1
ATOM 2350 C C . ILE A 1 308 ? -0.452 9.117 14.156 1 85.88 308 ILE A C 1
ATOM 2352 O O . ILE A 1 308 ? -1.233 10.047 14.391 1 85.88 308 ILE A O 1
ATOM 2356 N N . VAL A 1 309 ? -0.138 8.227 15.062 1 86.75 309 VAL A N 1
ATOM 2357 C CA . VAL A 1 309 ? -0.795 8.164 16.359 1 86.75 309 VAL A CA 1
ATOM 2358 C C . VAL A 1 309 ? -0.27 9.281 17.266 1 86.75 309 VAL A C 1
ATOM 2360 O O . VAL A 1 309 ? -1.042 9.922 17.984 1 86.75 309 VAL A O 1
ATOM 2363 N N . SER A 1 310 ? 0.949 9.562 17.219 1 86.06 310 SER A N 1
ATOM 2364 C CA . SER A 1 310 ? 1.578 10.539 18.094 1 86.06 310 SER A CA 1
ATOM 2365 C C . SER A 1 310 ? 1.172 11.961 17.734 1 86.06 310 SER A C 1
ATOM 2367 O O . SER A 1 310 ? 1.096 12.836 18.594 1 86.06 310 SER A O 1
ATOM 2369 N N . ARG A 1 311 ? 0.979 12.266 16.547 1 76.5 311 ARG A N 1
ATOM 2370 C CA . ARG A 1 311 ? 0.63 13.602 16.078 1 76.5 311 ARG A CA 1
ATOM 2371 C C . ARG A 1 311 ? -0.737 14.023 16.609 1 76.5 311 ARG A C 1
ATOM 2373 O O . ARG A 1 311 ? -0.95 15.195 16.938 1 76.5 311 ARG A O 1
ATOM 2380 N N . ARG A 1 312 ? -1.666 13.125 16.656 1 64.94 312 ARG A N 1
ATOM 2381 C CA . ARG A 1 312 ? -2.996 13.484 17.141 1 64.94 312 ARG A CA 1
ATOM 2382 C C . ARG A 1 312 ? -2.992 13.719 18.641 1 64.94 312 ARG A C 1
ATOM 2384 O O . ARG A 1 312 ? -3.693 14.594 19.141 1 64.94 312 ARG A O 1
ATOM 2391 N N . ARG A 1 313 ? -2.367 12.617 19.406 1 56 313 ARG A N 1
ATOM 2392 C CA . ARG A 1 313 ? -2.385 12.711 20.859 1 56 313 ARG A CA 1
ATOM 2393 C C . ARG A 1 313 ? -1.674 13.977 21.344 1 56 313 ARG A C 1
ATOM 2395 O O . ARG A 1 313 ? -1.906 14.438 22.453 1 56 313 ARG A O 1
ATOM 2402 N N . GLY A 1 314 ? -0.546 14.289 20.547 1 53.81 314 GLY A N 1
ATOM 2403 C CA . GLY A 1 314 ? 0.272 15.398 21 1 53.81 314 GLY A CA 1
ATOM 2404 C C . GLY A 1 314 ? 0.349 16.531 20 1 53.81 314 GLY A C 1
ATOM 2405 O O . GLY A 1 314 ? 0.051 16.344 18.812 1 53.81 314 GLY A O 1
ATOM 2406 N N . GLY A 1 315 ? 0.576 17.828 20.484 1 39.66 315 GLY A N 1
ATOM 2407 C CA . GLY A 1 315 ? 1.262 19.094 20.281 1 39.66 315 GLY A CA 1
ATOM 2408 C C . GLY A 1 315 ? 2.588 18.938 19.562 1 39.66 315 GLY A C 1
ATOM 2409 O O . GLY A 1 315 ? 3.482 19.781 19.703 1 39.66 315 GLY A O 1
ATOM 2410 N N . VAL A 1 316 ? 3.195 17.875 19.281 1 35.12 316 VAL A N 1
ATOM 2411 C CA . VAL A 1 316 ? 4.586 18.078 18.906 1 35.12 316 VAL A CA 1
ATOM 2412 C C . VAL A 1 316 ? 4.652 18.953 17.641 1 35.12 316 VAL A C 1
ATOM 2414 O O . VAL A 1 316 ? 4.191 18.547 16.578 1 35.12 316 VAL A O 1
ATOM 2417 N N . ARG A 1 317 ? 4.43 20.125 17.734 1 31.11 317 ARG A N 1
ATOM 2418 C CA . ARG A 1 317 ? 4.816 21.234 16.859 1 31.11 317 ARG A CA 1
ATOM 2419 C C . ARG A 1 317 ? 6.207 21.016 16.281 1 31.11 317 ARG A C 1
ATOM 2421 O O . ARG A 1 317 ? 7.133 20.625 16.984 1 31.11 317 ARG A O 1
ATOM 2428 N N . MET B 1 1 ? -41.906 -1.372 -3.016 1 58 1 MET B N 1
ATOM 2429 C CA . MET B 1 1 ? -42.25 -2.295 -4.094 1 58 1 MET B CA 1
ATOM 2430 C C . MET B 1 1 ? -41.25 -2.207 -5.227 1 58 1 MET B C 1
ATOM 2432 O O . MET B 1 1 ? -40.781 -3.23 -5.738 1 58 1 MET B O 1
ATOM 2436 N N . TYR B 1 2 ? -40.656 -0.977 -5.426 1 82.06 2 TYR B N 1
ATOM 2437 C CA . TYR B 1 2 ? -39.812 -0.707 -6.59 1 82.06 2 TYR B CA 1
ATOM 2438 C C . TYR B 1 2 ? -38.406 -1.229 -6.375 1 82.06 2 TYR B C 1
ATOM 2440 O O . TYR B 1 2 ? -37.812 -1.853 -7.266 1 82.06 2 TYR B O 1
ATOM 2448 N N . THR B 1 3 ? -38.062 -1.391 -5.105 1 88.62 3 THR B N 1
ATOM 2449 C CA . THR B 1 3 ? -36.688 -1.837 -4.859 1 88.62 3 THR B CA 1
ATOM 2450 C C . THR B 1 3 ? -36.594 -3.359 -4.895 1 88.62 3 THR B C 1
ATOM 2452 O O . THR B 1 3 ? -35.625 -3.918 -5.379 1 88.62 3 THR B O 1
ATOM 2455 N N . ARG B 1 4 ? -37.688 -3.99 -4.473 1 90.5 4 ARG B N 1
ATOM 2456 C CA . ARG B 1 4 ? -37.719 -5.449 -4.469 1 90.5 4 ARG B CA 1
ATOM 2457 C C . ARG B 1 4 ? -37.719 -6 -5.891 1 90.5 4 ARG B C 1
ATOM 2459 O O . ARG B 1 4 ? -37.062 -6.98 -6.195 1 90.5 4 ARG B O 1
ATOM 2466 N N . THR B 1 5 ? -38.594 -5.352 -6.684 1 91.25 5 THR B N 1
ATOM 2467 C CA . THR B 1 5 ? -38.656 -5.781 -8.078 1 91.25 5 THR B CA 1
ATOM 2468 C C . THR B 1 5 ? -37.312 -5.562 -8.781 1 91.25 5 THR B C 1
ATOM 2470 O O . THR B 1 5 ? -36.875 -6.418 -9.547 1 91.25 5 THR B O 1
ATOM 2473 N N . LYS B 1 6 ? -36.781 -4.438 -8.516 1 92.69 6 LYS B N 1
ATOM 2474 C CA . LYS B 1 6 ? -35.469 -4.152 -9.094 1 92.69 6 LYS B CA 1
ATOM 2475 C C . LYS B 1 6 ? -34.438 -5.168 -8.633 1 92.69 6 LYS B C 1
ATOM 2477 O O . LYS B 1 6 ? -33.594 -5.609 -9.422 1 92.69 6 LYS B O 1
ATOM 2482 N N . PHE B 1 7 ? -34.5 -5.496 -7.371 1 94.56 7 PHE B N 1
ATOM 2483 C CA . PHE B 1 7 ? -33.562 -6.461 -6.793 1 94.56 7 PHE B CA 1
ATOM 2484 C C . PHE B 1 7 ? -33.688 -7.812 -7.48 1 94.56 7 PHE B C 1
ATOM 2486 O O . PHE B 1 7 ? -32.688 -8.43 -7.836 1 94.56 7 PHE B O 1
ATOM 2493 N N . VAL B 1 8 ? -34.844 -8.25 -7.68 1 94.81 8 VAL B N 1
ATOM 2494 C CA . VAL B 1 8 ? -35.094 -9.555 -8.289 1 94.81 8 VAL B CA 1
ATOM 2495 C C . VAL B 1 8 ? -34.594 -9.547 -9.734 1 94.81 8 VAL B C 1
ATOM 2497 O O . VAL B 1 8 ? -33.969 -10.492 -10.188 1 94.81 8 VAL B O 1
ATOM 2500 N N . LEU B 1 9 ? -34.875 -8.477 -10.461 1 95.12 9 LEU B N 1
ATOM 2501 C CA . LEU B 1 9 ? -34.5 -8.359 -11.859 1 95.12 9 LEU B CA 1
ATOM 2502 C C . LEU B 1 9 ? -32.969 -8.312 -11.992 1 95.12 9 LEU B C 1
ATOM 2504 O O . LEU B 1 9 ? -32.406 -9.016 -12.82 1 95.12 9 LEU B O 1
ATOM 2508 N N . ILE B 1 10 ? -32.344 -7.52 -11.164 1 96.06 10 ILE B N 1
ATOM 2509 C CA . ILE B 1 10 ? -30.906 -7.355 -11.234 1 96.06 10 ILE B CA 1
ATOM 2510 C C . ILE B 1 10 ? -30.219 -8.648 -10.797 1 96.06 10 ILE B C 1
ATOM 2512 O O . ILE B 1 10 ? -29.234 -9.07 -11.414 1 96.06 10 ILE B O 1
ATOM 2516 N N . SER B 1 11 ? -30.719 -9.25 -9.734 1 96.69 11 SER B N 1
ATOM 2517 C CA . SER B 1 11 ? -30.141 -10.508 -9.258 1 96.69 11 SER B CA 1
ATOM 2518 C C . SER B 1 11 ? -30.25 -11.602 -10.312 1 96.69 11 SER B C 1
ATOM 2520 O O . SER B 1 11 ? -29.312 -12.375 -10.508 1 96.69 11 SER B O 1
ATOM 2522 N N . THR B 1 12 ? -31.422 -11.664 -10.945 1 96.38 12 THR B N 1
ATOM 2523 C CA . THR B 1 12 ? -31.625 -12.664 -11.992 1 96.38 12 THR B CA 1
ATOM 2524 C C . THR B 1 12 ? -30.672 -12.414 -13.156 1 96.38 12 THR B C 1
ATOM 2526 O O . THR B 1 12 ? -30.078 -13.352 -13.688 1 96.38 12 THR B O 1
ATOM 2529 N N . PHE B 1 13 ? -30.578 -11.188 -13.547 1 96.5 13 PHE B N 1
ATOM 2530 C CA . PHE B 1 13 ? -29.672 -10.828 -14.625 1 96.5 13 PHE B CA 1
ATOM 2531 C C . PHE B 1 13 ? -28.234 -11.195 -14.273 1 96.5 13 PHE B C 1
ATOM 2533 O O . PHE B 1 13 ? -27.516 -11.766 -15.094 1 96.5 13 PHE B O 1
ATOM 2540 N N . LEU B 1 14 ? -27.812 -10.867 -13.062 1 96.81 14 LEU B N 1
ATOM 2541 C CA . LEU B 1 14 ? -26.438 -11.133 -12.633 1 96.81 14 LEU B CA 1
ATOM 2542 C C . LEU B 1 14 ? -26.188 -12.633 -12.516 1 96.81 14 LEU B C 1
ATOM 2544 O O . LEU B 1 14 ? -25.094 -13.109 -12.797 1 96.81 14 LEU B O 1
ATOM 2548 N N . LEU B 1 15 ? -27.203 -13.359 -12.086 1 97.06 15 LEU B N 1
ATOM 2549 C CA . LEU B 1 15 ? -27.078 -14.805 -11.992 1 97.06 15 LEU B CA 1
ATOM 2550 C C . LEU B 1 15 ? -26.906 -15.43 -13.375 1 97.06 15 LEU B C 1
ATOM 2552 O O . LEU B 1 15 ? -26.109 -16.344 -13.562 1 97.06 15 LEU B O 1
ATOM 2556 N N . ILE B 1 16 ? -27.672 -14.922 -14.32 1 96.75 16 ILE B N 1
ATOM 2557 C CA . ILE B 1 16 ? -27.562 -15.391 -15.695 1 96.75 16 ILE B CA 1
ATOM 2558 C C . ILE B 1 16 ? -26.172 -15.07 -16.234 1 96.75 16 ILE B C 1
ATOM 2560 O O . ILE B 1 16 ? -25.516 -15.922 -16.844 1 96.75 16 ILE B O 1
ATOM 2564 N N . LEU B 1 17 ? -25.734 -13.883 -16 1 96.31 17 LEU B N 1
ATOM 2565 C CA . LEU B 1 17 ? -24.406 -13.477 -16.438 1 96.31 17 LEU B CA 1
ATOM 2566 C C . LEU B 1 17 ? -23.328 -14.352 -15.805 1 96.31 17 LEU B C 1
ATOM 2568 O O . LEU B 1 17 ? -22.344 -14.711 -16.469 1 96.31 17 LEU B O 1
ATOM 2572 N N . LEU B 1 18 ? -23.484 -14.609 -14.547 1 96.94 18 LEU B N 1
ATOM 2573 C CA . LEU B 1 18 ? -22.531 -15.461 -13.836 1 96.94 18 LEU B CA 1
ATOM 2574 C C . LEU B 1 18 ? -22.5 -16.859 -14.445 1 96.94 18 LEU B C 1
ATOM 2576 O O . LEU B 1 18 ? -21.422 -17.422 -14.664 1 96.94 18 LEU B O 1
ATOM 2580 N N . PHE B 1 19 ? -23.656 -17.391 -14.734 1 96.25 19 PHE B N 1
ATOM 2581 C CA . PHE B 1 19 ? -23.734 -18.719 -15.32 1 96.25 19 PHE B CA 1
ATOM 2582 C C . PHE B 1 19 ? -23.094 -18.734 -16.703 1 96.25 19 PHE B C 1
ATOM 2584 O O . PHE B 1 19 ? -22.391 -19.688 -17.047 1 96.25 19 PHE B O 1
ATOM 2591 N N . ILE B 1 20 ? -23.344 -17.75 -17.484 1 95 20 ILE B N 1
ATOM 2592 C CA . ILE B 1 20 ? -22.766 -17.656 -18.828 1 95 20 ILE B CA 1
ATOM 2593 C C . ILE B 1 20 ? -21.25 -17.578 -18.719 1 95 20 ILE B C 1
ATOM 2595 O O . ILE B 1 20 ? -20.531 -18.25 -19.469 1 95 20 ILE B O 1
ATOM 2599 N N . THR B 1 21 ? -20.797 -16.734 -17.797 1 94.12 21 THR B N 1
ATOM 2600 C CA . THR B 1 21 ? -19.359 -16.578 -17.609 1 94.12 21 THR B CA 1
ATOM 2601 C C . THR B 1 21 ? -18.719 -17.891 -17.141 1 94.12 21 THR B C 1
ATOM 2603 O O . THR B 1 21 ? -17.625 -18.234 -17.578 1 94.12 21 THR B O 1
ATOM 2606 N N . ILE B 1 22 ? -19.406 -18.578 -16.234 1 95.19 22 ILE B N 1
ATOM 2607 C CA . ILE B 1 22 ? -18.922 -19.859 -15.734 1 95.19 22 ILE B CA 1
ATOM 2608 C C . ILE B 1 22 ? -18.797 -20.844 -16.891 1 95.19 22 ILE B C 1
ATOM 2610 O O . ILE B 1 22 ? -17.766 -21.5 -17.047 1 95.19 22 ILE B O 1
ATOM 2614 N N . TYR B 1 23 ? -19.812 -20.891 -17.688 1 92.81 23 TYR B N 1
ATOM 2615 C CA . TYR B 1 23 ? -19.828 -21.812 -18.828 1 92.81 23 TYR B CA 1
ATOM 2616 C C . TYR B 1 23 ? -18.672 -21.516 -19.766 1 92.81 23 TYR B C 1
ATOM 2618 O O . TYR B 1 23 ? -17.953 -22.438 -20.156 1 92.81 23 TYR B O 1
ATOM 2626 N N . PHE B 1 24 ? -18.484 -20.328 -20.094 1 90.81 24 PHE B N 1
ATOM 2627 C CA . PHE B 1 24 ? -17.422 -19.953 -21.016 1 90.81 24 PHE B CA 1
ATOM 2628 C C . PHE B 1 24 ? -16.062 -20.203 -20.406 1 90.81 24 PHE B C 1
ATOM 2630 O O . PHE B 1 24 ? -15.117 -20.562 -21.109 1 90.81 24 PHE B O 1
ATOM 2637 N N . SER B 1 25 ? -15.945 -19.969 -19.109 1 91.31 25 SER B N 1
ATOM 2638 C CA . SER B 1 25 ? -14.672 -20.156 -18.422 1 91.31 25 SER B CA 1
ATOM 2639 C C . SER B 1 25 ? -14.242 -21.609 -18.406 1 91.31 25 SER B C 1
ATOM 2641 O O . SER B 1 25 ? -13.055 -21.922 -18.516 1 91.31 25 SER B O 1
ATOM 2643 N N . ILE B 1 26 ? -15.195 -22.516 -18.281 1 89.69 26 ILE B N 1
ATOM 2644 C CA . ILE B 1 26 ? -14.883 -23.938 -18.172 1 89.69 26 ILE B CA 1
ATOM 2645 C C . ILE B 1 26 ? -14.695 -24.516 -19.578 1 89.69 26 ILE B C 1
ATOM 2647 O O . ILE B 1 26 ? -13.781 -25.312 -19.797 1 89.69 26 ILE B O 1
ATOM 2651 N N . TYR B 1 27 ? -15.453 -24.078 -20.578 1 84.94 27 TYR B N 1
ATOM 2652 C CA . TYR B 1 27 ? -15.508 -24.797 -21.844 1 84.94 27 TYR B CA 1
ATOM 2653 C C . TYR B 1 27 ? -14.883 -23.953 -22.969 1 84.94 27 TYR B C 1
ATOM 2655 O O . TYR B 1 27 ? -15.008 -24.297 -24.141 1 84.94 27 TYR B O 1
ATOM 2663 N N . GLU B 1 28 ? -14.086 -22.938 -22.5 1 76.69 28 GLU B N 1
ATOM 2664 C CA . GLU B 1 28 ? -13.406 -22.156 -23.531 1 76.69 28 GLU B CA 1
ATOM 2665 C C . GLU B 1 28 ? -12.453 -23.016 -24.344 1 76.69 28 GLU B C 1
ATOM 2667 O O . GLU B 1 28 ? -11.703 -23.828 -23.797 1 76.69 28 GLU B O 1
ATOM 2672 N N . ASP B 1 29 ? -12.344 -22.797 -25.641 1 70.81 29 ASP B N 1
ATOM 2673 C CA . ASP B 1 29 ? -11.445 -23.453 -26.578 1 70.81 29 ASP B CA 1
ATOM 2674 C C . ASP B 1 29 ? -11.672 -24.969 -26.578 1 70.81 29 ASP B C 1
ATOM 2676 O O . ASP B 1 29 ? -10.711 -25.734 -26.688 1 70.81 29 ASP B O 1
ATOM 2680 N N . HIS B 1 30 ? -12.789 -25.484 -26.469 1 65.5 30 HIS B N 1
ATOM 2681 C CA . HIS B 1 30 ? -13.141 -26.906 -26.562 1 65.5 30 HIS B CA 1
ATOM 2682 C C . HIS B 1 30 ? -12.969 -27.422 -27.984 1 65.5 30 HIS B C 1
ATOM 2684 O O . HIS B 1 30 ? -13.312 -26.734 -28.953 1 65.5 30 HIS B O 1
ATOM 2690 N N . PRO B 1 31 ? -11.938 -28.781 -27.922 1 71.5 31 PRO B N 1
ATOM 2691 C CA . PRO B 1 31 ? -11.844 -29.891 -26.984 1 71.5 31 PRO B CA 1
ATOM 2692 C C . PRO B 1 31 ? -10.602 -29.828 -26.109 1 71.5 31 PRO B C 1
ATOM 2694 O O . PRO B 1 31 ? -9.508 -29.516 -26.594 1 71.5 31 PRO B O 1
ATOM 2697 N N . VAL B 1 32 ? -10.766 -29.75 -24.75 1 74.69 32 VAL B N 1
ATOM 2698 C CA . VAL B 1 32 ? -9.641 -29.797 -23.812 1 74.69 32 VAL B CA 1
ATOM 2699 C C . VAL B 1 32 ? -9.688 -31.094 -23.031 1 74.69 32 VAL B C 1
ATOM 2701 O O . VAL B 1 32 ? -10.727 -31.75 -22.938 1 74.69 32 VAL B O 1
ATOM 2704 N N . ASN B 1 33 ? -8.562 -31.734 -22.672 1 85.31 33 ASN B N 1
ATOM 2705 C CA . ASN B 1 33 ? -8.406 -32.969 -21.891 1 85.31 33 ASN B CA 1
ATOM 2706 C C . ASN B 1 33 ? -9.141 -32.875 -20.562 1 85.31 33 ASN B C 1
ATOM 2708 O O . ASN B 1 33 ? -9.414 -31.781 -20.062 1 85.31 33 ASN B O 1
ATOM 2712 N N . ASP B 1 34 ? -9.578 -34.062 -20.078 1 86.75 34 ASP B N 1
ATOM 2713 C CA . ASP B 1 34 ? -10.336 -34.188 -18.844 1 86.75 34 ASP B CA 1
ATOM 2714 C C . ASP B 1 34 ? -9.594 -33.531 -17.672 1 86.75 34 ASP B C 1
ATOM 2716 O O . ASP B 1 34 ? -10.219 -32.969 -16.781 1 86.75 34 ASP B O 1
ATOM 2720 N N . LEU B 1 35 ? -8.328 -33.656 -17.734 1 88.69 35 LEU B N 1
ATOM 2721 C CA . LEU B 1 35 ? -7.52 -33.094 -16.656 1 88.69 35 LEU B CA 1
ATOM 2722 C C . LEU B 1 35 ? -7.621 -31.562 -16.656 1 88.69 35 LEU B C 1
ATOM 2724 O O . LEU B 1 35 ? -7.719 -30.953 -15.602 1 88.69 35 LEU B O 1
ATOM 2728 N N . VAL B 1 36 ? -7.719 -31.031 -17.828 1 89.56 36 VAL B N 1
ATOM 2729 C CA . VAL B 1 36 ? -7.82 -29.578 -17.969 1 89.56 36 VAL B CA 1
ATOM 2730 C C . VAL B 1 36 ? -9.211 -29.109 -17.531 1 89.56 36 VAL B C 1
ATOM 2732 O O . VAL B 1 36 ? -9.352 -28.094 -16.859 1 89.56 36 VAL B O 1
ATOM 2735 N N . LEU B 1 37 ? -10.18 -29.859 -17.891 1 90.5 37 LEU B N 1
ATOM 2736 C CA . LEU B 1 37 ? -11.555 -29.516 -17.531 1 90.5 37 LEU B CA 1
ATOM 2737 C C . LEU B 1 37 ? -11.742 -29.562 -16.016 1 90.5 37 LEU B C 1
ATOM 2739 O O . LEU B 1 37 ? -12.438 -28.719 -15.438 1 90.5 37 LEU B O 1
ATOM 2743 N N . LYS B 1 38 ? -11.203 -30.578 -15.414 1 92.38 38 LYS B N 1
ATOM 2744 C CA . LYS B 1 38 ? -11.273 -30.688 -13.961 1 92.38 38 LYS B CA 1
ATOM 2745 C C . LYS B 1 38 ? -10.562 -29.516 -13.281 1 92.38 38 LYS B C 1
ATOM 2747 O O . LYS B 1 38 ? -11.078 -28.953 -12.312 1 92.38 38 LYS B O 1
ATOM 2752 N N . TYR B 1 39 ? -9.469 -29.172 -13.773 1 93.12 39 TYR B N 1
ATOM 2753 C CA . TYR B 1 39 ? -8.719 -28.031 -13.266 1 93.12 39 TYR B CA 1
ATOM 2754 C C . TYR B 1 39 ? -9.531 -26.734 -13.391 1 93.12 39 TYR B C 1
ATOM 2756 O O . TYR B 1 39 ? -9.641 -25.969 -12.438 1 93.12 39 TYR B O 1
ATOM 2764 N N . ARG B 1 40 ? -10.102 -26.531 -14.562 1 93.5 40 ARG B N 1
ATOM 2765 C CA . ARG B 1 40 ? -10.891 -25.328 -14.805 1 93.5 40 ARG B CA 1
ATOM 2766 C C . ARG B 1 40 ? -12.117 -25.281 -13.906 1 93.5 40 ARG B C 1
ATOM 2768 O O . ARG B 1 40 ? -12.516 -24.219 -13.438 1 93.5 40 ARG B O 1
ATOM 2775 N N . PHE B 1 41 ? -12.641 -26.453 -13.727 1 95 41 PHE B N 1
ATOM 2776 C CA . PHE B 1 41 ? -13.812 -26.547 -12.875 1 95 41 PHE B CA 1
ATOM 2777 C C . PHE B 1 41 ? -13.5 -26.062 -11.461 1 95 41 PHE B C 1
ATOM 2779 O O . PHE B 1 41 ? -14.219 -25.219 -10.922 1 95 41 PHE B O 1
ATOM 2786 N N . TYR B 1 42 ? -12.469 -26.562 -10.867 1 96.31 42 TYR B N 1
ATOM 2787 C CA . TYR B 1 42 ? -12.094 -26.172 -9.508 1 96.31 42 TYR B CA 1
ATOM 2788 C C . TYR B 1 42 ? -11.695 -24.703 -9.453 1 96.31 42 TYR B C 1
ATOM 2790 O O . TYR B 1 42 ? -12.078 -23.984 -8.523 1 96.31 42 TYR B O 1
ATOM 2798 N N . ARG B 1 43 ? -11 -24.281 -10.453 1 95.94 43 ARG B N 1
ATOM 2799 C CA . ARG B 1 43 ? -10.555 -22.891 -10.508 1 95.94 43 ARG B CA 1
ATOM 2800 C C . ARG B 1 43 ? -11.75 -21.938 -10.562 1 95.94 43 ARG B C 1
ATOM 2802 O O . ARG B 1 43 ? -11.781 -20.938 -9.844 1 95.94 43 ARG B O 1
ATOM 2809 N N . VAL B 1 44 ? -12.719 -22.297 -11.344 1 96.75 44 VAL B N 1
ATOM 2810 C CA . VAL B 1 44 ? -13.898 -21.453 -11.516 1 96.75 44 VAL B CA 1
ATOM 2811 C C . VAL B 1 44 ? -14.703 -21.422 -10.219 1 96.75 44 VAL B C 1
ATOM 2813 O O . VAL B 1 44 ? -15.109 -20.344 -9.766 1 96.75 44 VAL B O 1
ATOM 2816 N N . ILE B 1 45 ? -14.898 -22.547 -9.609 1 97.5 45 ILE B N 1
ATOM 2817 C CA . ILE B 1 45 ? -15.656 -22.609 -8.367 1 97.5 45 ILE B CA 1
ATOM 2818 C C . ILE B 1 45 ? -14.945 -21.812 -7.285 1 97.5 45 ILE B C 1
ATOM 2820 O O . ILE B 1 45 ? -15.578 -21.109 -6.5 1 97.5 45 ILE B O 1
ATOM 2824 N N . GLU B 1 46 ? -13.703 -21.922 -7.262 1 98.19 46 GLU B N 1
ATOM 2825 C CA . GLU B 1 46 ? -12.898 -21.219 -6.262 1 98.19 46 GLU B CA 1
ATOM 2826 C C . GLU B 1 46 ? -12.953 -19.719 -6.473 1 98.19 46 GLU B C 1
ATOM 2828 O O . GLU B 1 46 ? -13.141 -18.953 -5.52 1 98.19 46 GLU B O 1
ATOM 2833 N N . ALA B 1 47 ? -12.844 -19.266 -7.711 1 98.06 47 ALA B N 1
ATOM 2834 C CA . ALA B 1 47 ? -12.898 -17.844 -8.016 1 98.06 47 ALA B CA 1
ATOM 2835 C C . ALA B 1 47 ? -14.266 -17.266 -7.691 1 98.06 47 ALA B C 1
ATOM 2837 O O . ALA B 1 47 ? -14.359 -16.188 -7.094 1 98.06 47 ALA B O 1
ATOM 2838 N N . VAL B 1 48 ? -15.25 -17.969 -8.031 1 98.44 48 VAL B N 1
ATOM 2839 C CA . VAL B 1 48 ? -16.625 -17.5 -7.816 1 98.44 48 VAL B CA 1
ATOM 2840 C C . VAL B 1 48 ? -16.906 -17.422 -6.32 1 98.44 48 VAL B C 1
ATOM 2842 O O . VAL B 1 48 ? -17.469 -16.422 -5.844 1 98.44 48 VAL B O 1
ATOM 2845 N N . THR B 1 49 ? -16.531 -18.438 -5.625 1 98.5 49 THR B N 1
ATOM 2846 C CA . THR B 1 49 ? -16.797 -18.469 -4.191 1 98.5 49 THR B CA 1
ATOM 2847 C C . THR B 1 49 ? -15.984 -17.422 -3.463 1 98.5 49 THR B C 1
ATOM 2849 O O . THR B 1 49 ? -16.5 -16.734 -2.576 1 98.5 49 THR B O 1
ATOM 2852 N N . ALA B 1 50 ? -14.711 -17.297 -3.826 1 98.5 50 ALA B N 1
ATOM 2853 C CA . ALA B 1 50 ? -13.859 -16.281 -3.225 1 98.5 50 ALA B CA 1
ATOM 2854 C C . ALA B 1 50 ? -14.438 -14.883 -3.461 1 98.5 50 ALA B C 1
ATOM 2856 O O . ALA B 1 50 ? -14.477 -14.055 -2.545 1 98.5 50 ALA B O 1
ATOM 2857 N N . GLY B 1 51 ? -14.883 -14.656 -4.695 1 98.62 51 GLY B N 1
ATOM 2858 C CA . GLY B 1 51 ? -15.523 -13.383 -5.008 1 98.62 51 GLY B CA 1
ATOM 2859 C C . GLY B 1 51 ? -16.766 -13.117 -4.168 1 98.62 51 GLY B C 1
ATOM 2860 O O . GLY B 1 51 ? -16.906 -12.023 -3.607 1 98.62 51 GLY B O 1
ATOM 2861 N N . PHE B 1 52 ? -17.531 -14.109 -4.059 1 98.62 52 PHE B N 1
ATOM 2862 C CA . PHE B 1 52 ? -18.766 -13.977 -3.295 1 98.62 52 PHE B CA 1
ATOM 2863 C C . PHE B 1 52 ? -18.469 -13.617 -1.844 1 98.62 52 PHE B C 1
ATOM 2865 O O . PHE B 1 52 ? -19.078 -12.703 -1.29 1 98.62 52 PHE B O 1
ATOM 2872 N N . VAL B 1 53 ? -17.578 -14.289 -1.277 1 98.81 53 VAL B N 1
ATOM 2873 C CA . VAL B 1 53 ? -17.234 -14.109 0.128 1 98.81 53 VAL B CA 1
ATOM 2874 C C . VAL B 1 53 ? -16.625 -12.719 0.337 1 98.81 53 VAL B C 1
ATOM 2876 O O . VAL B 1 53 ? -17.016 -11.992 1.254 1 98.81 53 VAL B O 1
ATOM 2879 N N . LEU B 1 54 ? -15.727 -12.312 -0.521 1 98.56 54 LEU B N 1
ATOM 2880 C CA . LEU B 1 54 ? -15.055 -11.031 -0.356 1 98.56 54 LEU B CA 1
ATOM 2881 C C . LEU B 1 54 ? -16.016 -9.875 -0.61 1 98.56 54 LEU B C 1
ATOM 2883 O O . LEU B 1 54 ? -15.906 -8.82 0.018 1 98.56 54 LEU B O 1
ATOM 2887 N N . GLY B 1 55 ? -16.922 -10.055 -1.562 1 98.62 55 GLY B N 1
ATOM 2888 C CA . GLY B 1 55 ? -17.953 -9.055 -1.775 1 98.62 55 GLY B CA 1
ATOM 2889 C C . GLY B 1 55 ? -18.859 -8.867 -0.576 1 98.62 55 GLY B C 1
ATOM 2890 O O . GLY B 1 55 ? -19.141 -7.734 -0.172 1 98.62 55 GLY B O 1
ATOM 2891 N N . PHE B 1 56 ? -19.281 -9.977 -0.038 1 98.19 56 PHE B N 1
ATOM 2892 C CA . PHE B 1 56 ? -20.094 -9.953 1.166 1 98.19 56 PHE B CA 1
ATOM 2893 C C . PHE B 1 56 ? -19.344 -9.305 2.322 1 98.19 56 PHE B C 1
ATOM 2895 O O . PHE B 1 56 ? -19.891 -8.453 3.023 1 98.19 56 PHE B O 1
ATOM 2902 N N . ALA B 1 57 ? -18.141 -9.719 2.5 1 98.5 57 ALA B N 1
ATOM 2903 C CA . ALA B 1 57 ? -17.312 -9.195 3.58 1 98.5 57 ALA B CA 1
ATOM 2904 C C . ALA B 1 57 ? -17.125 -7.688 3.439 1 98.5 57 ALA B C 1
ATOM 2906 O O . ALA B 1 57 ? -17.141 -6.957 4.434 1 98.5 57 ALA B O 1
ATOM 2907 N N . GLY B 1 58 ? -16.922 -7.281 2.227 1 98.38 58 GLY B N 1
ATOM 2908 C CA . GLY B 1 58 ? -16.797 -5.852 1.983 1 98.38 58 GLY B CA 1
ATOM 2909 C C . GLY B 1 58 ? -18.016 -5.07 2.416 1 98.38 58 GLY B C 1
ATOM 2910 O O . GLY B 1 58 ? -17.906 -4.047 3.092 1 98.38 58 GLY B O 1
ATOM 2911 N N . ALA B 1 59 ? -19.172 -5.523 2.045 1 98.5 59 ALA B N 1
ATOM 2912 C CA . ALA B 1 59 ? -20.422 -4.867 2.422 1 98.5 59 ALA B CA 1
ATOM 2913 C C . ALA B 1 59 ? -20.609 -4.891 3.936 1 98.5 59 ALA B C 1
ATOM 2915 O O . ALA B 1 59 ? -21.078 -3.916 4.523 1 98.5 59 ALA B O 1
ATOM 2916 N N . TYR B 1 60 ? -20.281 -6.023 4.547 1 98.62 60 TYR B N 1
ATOM 2917 C CA . TYR B 1 60 ? -20.344 -6.141 6 1 98.62 60 TYR B CA 1
ATOM 2918 C C . TYR B 1 60 ? -19.484 -5.07 6.664 1 98.62 60 TYR B C 1
ATOM 2920 O O . TYR B 1 60 ? -19.953 -4.355 7.555 1 98.62 60 TYR B O 1
ATOM 2928 N N . LEU B 1 61 ? -18.281 -4.934 6.223 1 98.06 61 LEU B N 1
ATOM 2929 C CA . LEU B 1 61 ? -17.328 -4 6.828 1 98.06 61 LEU B CA 1
ATOM 2930 C C . LEU B 1 61 ? -17.797 -2.559 6.621 1 98.06 61 LEU B C 1
ATOM 2932 O O . LEU B 1 61 ? -17.75 -1.751 7.551 1 98.06 61 LEU B O 1
ATOM 2936 N N . GLN B 1 62 ? -18.203 -2.281 5.422 1 97.56 62 GLN B N 1
ATOM 2937 C CA . GLN B 1 62 ? -18.656 -0.924 5.121 1 97.56 62 GLN B CA 1
ATOM 2938 C C . GLN B 1 62 ? -19.859 -0.538 5.969 1 97.56 62 GLN B C 1
ATOM 2940 O O . GLN B 1 62 ? -19.922 0.577 6.492 1 97.56 62 GLN B O 1
ATOM 2945 N N . ALA B 1 63 ? -20.766 -1.418 6.102 1 97.31 63 ALA B N 1
ATOM 2946 C CA . ALA B 1 63 ? -21.984 -1.141 6.859 1 97.31 63 ALA B CA 1
ATOM 2947 C C . ALA B 1 63 ? -21.703 -1.047 8.352 1 97.31 63 ALA B C 1
ATOM 2949 O O . ALA B 1 63 ? -22.203 -0.153 9.039 1 97.31 63 ALA B O 1
ATOM 2950 N N . SER B 1 64 ? -20.906 -1.923 8.852 1 96.44 64 SER B N 1
ATOM 2951 C CA . SER B 1 64 ? -20.641 -1.987 10.289 1 96.44 64 SER B CA 1
ATOM 2952 C C . SER B 1 64 ? -19.828 -0.783 10.75 1 96.44 64 SER B C 1
ATOM 2954 O O . SER B 1 64 ? -20.016 -0.286 11.859 1 96.44 64 SER B O 1
ATOM 2956 N N . LEU B 1 65 ? -18.969 -0.295 9.883 1 95.12 65 LEU B N 1
ATOM 2957 C CA . LEU B 1 65 ? -18.094 0.809 10.25 1 95.12 65 LEU B CA 1
ATOM 2958 C C . LEU B 1 65 ? -18.609 2.129 9.688 1 95.12 65 LEU B C 1
ATOM 2960 O O . LEU B 1 65 ? -17.984 3.174 9.875 1 95.12 65 LEU B O 1
ATOM 2964 N N . ARG B 1 66 ? -19.703 2.045 9.039 1 95 66 ARG B N 1
ATOM 2965 C CA . ARG B 1 66 ? -20.297 3.223 8.422 1 95 66 ARG B CA 1
ATOM 2966 C C . ARG B 1 66 ? -19.281 3.977 7.57 1 95 66 ARG B C 1
ATOM 2968 O O . ARG B 1 66 ? -19.125 5.191 7.707 1 95 66 ARG B O 1
ATOM 2975 N N . ASN B 1 67 ? -18.578 3.205 6.781 1 94.81 67 ASN B N 1
ATOM 2976 C CA . ASN B 1 67 ? -17.484 3.727 5.969 1 94.81 67 ASN B CA 1
ATOM 2977 C C . ASN B 1 67 ? -17.453 3.07 4.59 1 94.81 67 ASN B C 1
ATOM 2979 O O . ASN B 1 67 ? -16.969 1.945 4.445 1 94.81 67 ASN B O 1
ATOM 2983 N N . PRO B 1 68 ? -17.828 3.754 3.621 1 94.12 68 PRO B N 1
ATOM 2984 C CA . PRO B 1 68 ? -17.922 3.15 2.289 1 94.12 68 PRO B CA 1
ATOM 2985 C C . PRO B 1 68 ? -16.562 2.967 1.628 1 94.12 68 PRO B C 1
ATOM 2987 O O . PRO B 1 68 ? -16.469 2.383 0.545 1 94.12 68 PRO B O 1
ATOM 2990 N N . LEU B 1 69 ? -15.5 3.354 2.299 1 93.38 69 LEU B N 1
ATOM 2991 C CA . LEU B 1 69 ? -14.18 3.318 1.681 1 93.38 69 LEU B CA 1
ATOM 2992 C C . LEU B 1 69 ? -13.391 2.104 2.154 1 93.38 69 LEU B C 1
ATOM 2994 O O . LEU B 1 69 ? -12.227 1.929 1.78 1 93.38 69 LEU B O 1
ATOM 2998 N N . VAL B 1 70 ? -13.969 1.303 2.906 1 95.94 70 VAL B N 1
ATOM 2999 C CA . VAL B 1 70 ? -13.156 0.268 3.537 1 95.94 70 VAL B CA 1
ATOM 3000 C C . VAL B 1 70 ? -13.484 -1.092 2.922 1 95.94 70 VAL B C 1
ATOM 3002 O O . VAL B 1 70 ? -14.562 -1.281 2.357 1 95.94 70 VAL B O 1
ATOM 3005 N N . ASP B 1 71 ? -12.594 -1.975 2.971 1 97.62 71 ASP B N 1
ATOM 3006 C CA . ASP B 1 71 ? -12.727 -3.404 2.707 1 97.62 71 ASP B CA 1
ATOM 3007 C C . ASP B 1 71 ? -11.625 -4.195 3.414 1 97.62 71 ASP B C 1
ATOM 3009 O O . ASP B 1 71 ? -10.922 -3.658 4.273 1 97.62 71 ASP B O 1
ATOM 3013 N N . HIS B 1 72 ? -11.578 -5.496 3.145 1 97.5 72 HIS B N 1
ATOM 3014 C CA . HIS B 1 72 ? -10.641 -6.34 3.873 1 97.5 72 HIS B CA 1
ATOM 3015 C C . HIS B 1 72 ? -9.195 -5.969 3.543 1 97.5 72 HIS B C 1
ATOM 3017 O O . HIS B 1 72 ? -8.305 -6.152 4.371 1 97.5 72 HIS B O 1
ATOM 3023 N N . TYR B 1 73 ? -8.961 -5.496 2.387 1 94.69 73 TYR B N 1
ATOM 3024 C CA . TYR B 1 73 ? -7.633 -5.102 1.946 1 94.69 73 TYR B CA 1
ATOM 3025 C C . TYR B 1 73 ? -7.203 -3.797 2.607 1 94.69 73 TYR B C 1
ATOM 3027 O O . TYR B 1 73 ? -6.113 -3.709 3.172 1 94.69 73 TYR B O 1
ATOM 3035 N N . ILE B 1 74 ? -8.062 -2.832 2.539 1 94.38 74 ILE B N 1
ATOM 3036 C CA . ILE B 1 74 ? -7.762 -1.504 3.059 1 94.38 74 ILE B CA 1
ATOM 3037 C C . ILE B 1 74 ? -7.578 -1.57 4.574 1 94.38 74 ILE B C 1
ATOM 3039 O O . ILE B 1 74 ? -6.688 -0.92 5.125 1 94.38 74 ILE B O 1
ATOM 3043 N N . LEU B 1 75 ? -8.344 -2.365 5.203 1 96.88 75 LEU B N 1
ATOM 3044 C CA . LEU B 1 75 ? -8.305 -2.42 6.66 1 96.88 75 LEU B CA 1
ATOM 3045 C C . LEU B 1 75 ? -7.195 -3.346 7.145 1 96.88 75 LEU B C 1
ATOM 3047 O O . LEU B 1 75 ? -7.035 -3.551 8.352 1 96.88 75 LEU B O 1
ATOM 3051 N N . GLY B 1 76 ? -6.48 -3.982 6.215 1 96.69 76 GLY B N 1
ATOM 3052 C CA . GLY B 1 76 ? -5.285 -4.734 6.562 1 96.69 76 GLY B CA 1
ATOM 3053 C C . GLY B 1 76 ? -5.574 -6.18 6.918 1 96.69 76 GLY B C 1
ATOM 3054 O O . GLY B 1 76 ? -4.656 -6.945 7.219 1 96.69 76 GLY B O 1
ATOM 3055 N N . ILE B 1 77 ? -6.824 -6.605 6.914 1 98.25 77 ILE B N 1
ATOM 3056 C CA . ILE B 1 77 ? -7.195 -7.977 7.238 1 98.25 77 ILE B CA 1
ATOM 3057 C C . ILE B 1 77 ? -6.461 -8.945 6.316 1 98.25 77 ILE B C 1
ATOM 3059 O O . ILE B 1 77 ? -5.836 -9.906 6.777 1 98.25 77 ILE B O 1
ATOM 3063 N N . GLY B 1 78 ? -6.516 -8.656 5.055 1 97.88 78 GLY B N 1
ATOM 3064 C CA . GLY B 1 78 ? -5.891 -9.516 4.066 1 97.88 78 GLY B CA 1
ATOM 3065 C C . GLY B 1 78 ? -4.387 -9.633 4.238 1 97.88 78 GLY B C 1
ATOM 3066 O O . GLY B 1 78 ? -3.836 -10.734 4.242 1 97.88 78 GLY B O 1
ATOM 3067 N N . SER B 1 79 ? -3.727 -8.469 4.375 1 95.81 79 SER B N 1
ATOM 3068 C CA . SER B 1 79 ? -2.273 -8.469 4.504 1 95.81 79 SER B CA 1
ATOM 3069 C C . SER B 1 79 ? -1.837 -9.141 5.805 1 95.81 79 SER B C 1
ATOM 3071 O O . SER B 1 79 ? -0.813 -9.82 5.84 1 95.81 79 SER B O 1
ATOM 3073 N N . GLY B 1 80 ? -2.598 -8.93 6.867 1 97.75 80 GLY B N 1
ATOM 3074 C CA . GLY B 1 80 ? -2.316 -9.641 8.102 1 97.75 80 GLY B CA 1
ATOM 3075 C C . GLY B 1 80 ? -2.434 -11.148 7.965 1 97.75 80 GLY B C 1
ATOM 3076 O O . GLY B 1 80 ? -1.597 -11.891 8.477 1 97.75 80 GLY B O 1
ATOM 3077 N N . ALA B 1 81 ? -3.459 -11.562 7.332 1 98.38 81 ALA B N 1
ATOM 3078 C CA . ALA B 1 81 ? -3.672 -12.984 7.09 1 98.38 81 ALA B CA 1
ATOM 3079 C C . ALA B 1 81 ? -2.525 -13.578 6.273 1 98.38 81 ALA B C 1
ATOM 3081 O O . ALA B 1 81 ? -1.98 -14.625 6.629 1 98.38 81 ALA B O 1
ATOM 3082 N N . LEU B 1 82 ? -2.16 -12.914 5.207 1 96.81 82 LEU B N 1
ATOM 3083 C CA . LEU B 1 82 ? -1.099 -13.406 4.336 1 96.81 82 LEU B CA 1
ATOM 3084 C C . LEU B 1 82 ? 0.224 -13.5 5.09 1 96.81 82 LEU B C 1
ATOM 3086 O O . LEU B 1 82 ? 0.973 -14.469 4.922 1 96.81 82 LEU B O 1
ATOM 3090 N N . PHE B 1 83 ? 0.484 -12.508 5.891 1 95.75 83 PHE B N 1
ATOM 3091 C CA . PHE B 1 83 ? 1.713 -12.492 6.676 1 95.75 83 PHE B CA 1
ATOM 3092 C C . PHE B 1 83 ? 1.817 -13.734 7.547 1 95.75 83 PHE B C 1
ATOM 3094 O O . PHE B 1 83 ? 2.859 -14.398 7.574 1 95.75 83 PHE B O 1
ATOM 3101 N N . THR B 1 84 ? 0.802 -14.047 8.242 1 96.38 84 THR B N 1
ATOM 3102 C CA . THR B 1 84 ? 0.834 -15.188 9.148 1 96.38 84 THR B CA 1
ATOM 3103 C C . THR B 1 84 ? 0.906 -16.5 8.367 1 96.38 84 THR B C 1
ATOM 3105 O O . THR B 1 84 ? 1.52 -17.469 8.828 1 96.38 84 THR B O 1
ATOM 3108 N N . VAL B 1 85 ? 0.298 -16.578 7.211 1 94.62 85 VAL B N 1
ATOM 3109 C CA . VAL B 1 85 ? 0.425 -17.75 6.352 1 94.62 85 VAL B CA 1
ATOM 3110 C C . VAL B 1 85 ? 1.887 -17.953 5.961 1 94.62 85 VAL B C 1
ATOM 3112 O O . VAL B 1 85 ? 2.412 -19.062 6.047 1 94.62 85 VAL B O 1
ATOM 3115 N N . TYR B 1 86 ? 2.525 -16.891 5.535 1 92.06 86 TYR B N 1
ATOM 3116 C CA . TYR B 1 86 ? 3.93 -16.969 5.148 1 92.06 86 TYR B CA 1
ATOM 3117 C C . TYR B 1 86 ? 4.801 -17.375 6.332 1 92.06 86 TYR B C 1
ATOM 3119 O O . TYR B 1 86 ? 5.738 -18.172 6.18 1 92.06 86 TYR B O 1
ATOM 3127 N N . LEU B 1 87 ? 4.488 -16.781 7.457 1 91.81 87 LEU B N 1
ATOM 3128 C CA . LEU B 1 87 ? 5.223 -17.156 8.664 1 91.81 87 LEU B CA 1
ATOM 3129 C C . LEU B 1 87 ? 5.074 -18.656 8.938 1 91.81 87 LEU B C 1
ATOM 3131 O O . LEU B 1 87 ? 6.031 -19.312 9.344 1 91.81 87 LEU B O 1
ATOM 3135 N N . ALA B 1 88 ? 3.881 -19.141 8.781 1 91.94 88 ALA B N 1
ATOM 3136 C CA . ALA B 1 88 ? 3.621 -20.562 9.008 1 91.94 88 ALA B CA 1
ATOM 3137 C C . ALA B 1 88 ? 4.414 -21.422 8.031 1 91.94 88 ALA B C 1
ATOM 3139 O O . ALA B 1 88 ? 4.922 -22.484 8.398 1 91.94 88 ALA B O 1
ATOM 3140 N N . TYR B 1 89 ? 4.488 -21.031 6.746 1 87.81 89 TYR B N 1
ATOM 3141 C CA . TYR B 1 89 ? 5.297 -21.75 5.766 1 87.81 89 TYR B CA 1
ATOM 3142 C C . TYR B 1 89 ? 6.75 -21.828 6.207 1 87.81 89 TYR B C 1
ATOM 3144 O O . TYR B 1 89 ? 7.43 -22.828 5.965 1 87.81 89 TYR B O 1
ATOM 3152 N N . LEU B 1 90 ? 7.219 -20.75 6.699 1 83.94 90 LEU B N 1
ATOM 3153 C CA . LEU B 1 90 ? 8.617 -20.672 7.105 1 83.94 90 LEU B CA 1
ATOM 3154 C C . LEU B 1 90 ? 8.883 -21.547 8.328 1 83.94 90 LEU B C 1
ATOM 3156 O O . LEU B 1 90 ? 9.922 -22.203 8.414 1 83.94 90 LEU B O 1
ATOM 3160 N N . LEU B 1 91 ? 8.016 -21.484 9.273 1 84.75 91 LEU B N 1
ATOM 3161 C CA . LEU B 1 91 ? 8.25 -22.141 10.555 1 84.75 91 LEU B CA 1
ATOM 3162 C C . LEU B 1 91 ? 7.887 -23.625 10.484 1 84.75 91 LEU B C 1
ATOM 3164 O O . LEU B 1 91 ? 8.461 -24.438 11.211 1 84.75 91 LEU B O 1
ATOM 3168 N N . PHE B 1 92 ? 6.824 -23.828 9.711 1 78.56 92 PHE B N 1
ATOM 3169 C CA . PHE B 1 92 ? 6.328 -25.203 9.68 1 78.56 92 PHE B CA 1
ATOM 3170 C C . PHE B 1 92 ? 6.441 -25.781 8.281 1 78.56 92 PHE B C 1
ATOM 3172 O O . PHE B 1 92 ? 5.914 -25.219 7.316 1 78.56 92 PHE B O 1
ATOM 3179 N N . ALA B 1 93 ? 7.559 -26.406 7.84 1 64.5 93 ALA B N 1
ATOM 3180 C CA . ALA B 1 93 ? 7.82 -26.938 6.5 1 64.5 93 ALA B CA 1
ATOM 3181 C C . ALA B 1 93 ? 6.566 -27.562 5.902 1 64.5 93 ALA B C 1
ATOM 3183 O O . ALA B 1 93 ? 6.211 -27.281 4.754 1 64.5 93 ALA B O 1
ATOM 3184 N N . SER B 1 94 ? 6.07 -28.594 6.426 1 63.47 94 SER B N 1
ATOM 3185 C CA . SER B 1 94 ? 5.031 -29.438 5.832 1 63.47 94 SER B CA 1
ATOM 3186 C C . SER B 1 94 ? 3.781 -29.469 6.707 1 63.47 94 SER B C 1
ATOM 3188 O O . SER B 1 94 ? 3.752 -30.156 7.727 1 63.47 94 SER B O 1
ATOM 3190 N N . VAL B 1 95 ? 3.049 -28.266 6.633 1 65.19 95 VAL B N 1
ATOM 3191 C CA . VAL B 1 95 ? 1.86 -28.422 7.465 1 65.19 95 VAL B CA 1
ATOM 3192 C C . VAL B 1 95 ? 0.614 -28.469 6.586 1 65.19 95 VAL B C 1
ATOM 3194 O O . VAL B 1 95 ? 0.678 -28.172 5.391 1 65.19 95 VAL B O 1
ATOM 3197 N N . GLN B 1 96 ? -0.42 -28.969 7.211 1 77.25 96 GLN B N 1
ATOM 3198 C CA . GLN B 1 96 ? -1.732 -29.109 6.59 1 77.25 96 GLN B CA 1
ATOM 3199 C C . GLN B 1 96 ? -2.352 -27.75 6.285 1 77.25 96 GLN B C 1
ATOM 3201 O O . GLN B 1 96 ? -2.062 -26.766 6.965 1 77.25 96 GLN B O 1
ATOM 3206 N N . LEU B 1 97 ? -3.143 -27.703 5.363 1 82.12 97 LEU B N 1
ATOM 3207 C CA . LEU B 1 97 ? -3.846 -26.516 4.887 1 82.12 97 LEU B CA 1
ATOM 3208 C C . LEU B 1 97 ? -4.676 -25.891 6.004 1 82.12 97 LEU B C 1
ATOM 3210 O O . LEU B 1 97 ? -4.789 -24.656 6.086 1 82.12 97 LEU B O 1
ATOM 3214 N N . ILE B 1 98 ? -5.152 -26.734 6.902 1 83.31 98 ILE B N 1
ATOM 3215 C CA . ILE B 1 98 ? -6.027 -26.266 7.969 1 83.31 98 ILE B CA 1
ATOM 3216 C C . ILE B 1 98 ? -5.238 -25.391 8.93 1 83.31 98 ILE B C 1
ATOM 3218 O O . ILE B 1 98 ? -5.777 -24.422 9.477 1 83.31 98 ILE B O 1
ATOM 3222 N N . VAL B 1 99 ? -4.008 -25.703 9.055 1 85 99 VAL B N 1
ATOM 3223 C CA . VAL B 1 99 ? -3.158 -24.922 9.945 1 85 99 VAL B CA 1
ATOM 3224 C C . VAL B 1 99 ? -2.91 -23.531 9.336 1 85 99 VAL B C 1
ATOM 3226 O O . VAL B 1 99 ? -3.014 -22.516 10.023 1 85 99 VAL B O 1
ATOM 3229 N N . TYR B 1 100 ? -2.695 -23.531 8.055 1 88.88 100 TYR B N 1
ATOM 3230 C CA . TYR B 1 100 ? -2.469 -22.266 7.371 1 88.88 100 TYR B CA 1
ATOM 3231 C C . TYR B 1 100 ? -3.699 -21.375 7.453 1 88.88 100 TYR B C 1
ATOM 3233 O O . TYR B 1 100 ? -3.586 -20.172 7.707 1 88.88 100 TYR B O 1
ATOM 3241 N N . SER B 1 101 ? -4.832 -22 7.316 1 93.06 101 SER B N 1
ATOM 3242 C CA . SER B 1 101 ? -6.082 -21.25 7.344 1 93.06 101 SER B CA 1
ATOM 3243 C C . SER B 1 101 ? -6.379 -20.719 8.742 1 93.06 101 SER B C 1
ATOM 3245 O O . SER B 1 101 ? -6.855 -19.594 8.898 1 93.06 101 SER B O 1
ATOM 3247 N N . SER B 1 102 ? -6.098 -21.5 9.758 1 93.56 102 SER B N 1
ATOM 3248 C CA . SER B 1 102 ? -6.344 -21.094 11.133 1 93.56 102 SER B CA 1
ATOM 3249 C C . SER B 1 102 ? -5.438 -19.922 11.531 1 93.56 102 SER B C 1
ATOM 3251 O O . SER B 1 102 ? -5.891 -18.969 12.172 1 93.56 102 SER B O 1
ATOM 3253 N N . VAL B 1 103 ? -4.227 -20.016 11.141 1 95.31 103 VAL B N 1
ATOM 3254 C CA . VAL B 1 103 ? -3.293 -18.953 11.5 1 95.31 103 VAL B CA 1
ATOM 3255 C C . VAL B 1 103 ? -3.625 -17.672 10.711 1 95.31 103 VAL B C 1
ATOM 3257 O O . VAL B 1 103 ? -3.43 -16.562 11.203 1 95.31 103 VAL B O 1
ATOM 3260 N N . ALA B 1 104 ? -4.145 -17.859 9.5 1 97.38 104 ALA B N 1
ATOM 3261 C CA . ALA B 1 104 ? -4.566 -16.719 8.703 1 97.38 104 ALA B CA 1
ATOM 3262 C C . ALA B 1 104 ? -5.648 -15.914 9.422 1 97.38 104 ALA B C 1
ATOM 3264 O O . ALA B 1 104 ? -5.656 -14.688 9.367 1 97.38 104 ALA B O 1
ATOM 3265 N N . ILE B 1 105 ? -6.512 -16.656 10.125 1 97.94 105 ILE B N 1
ATOM 3266 C CA . ILE B 1 105 ? -7.582 -16.016 10.875 1 97.94 105 ILE B CA 1
ATOM 3267 C C . ILE B 1 105 ? -6.98 -15.141 11.977 1 97.94 105 ILE B C 1
ATOM 3269 O O . ILE B 1 105 ? -7.363 -13.977 12.133 1 97.94 105 ILE B O 1
ATOM 3273 N N . ILE B 1 106 ? -6.008 -15.617 12.633 1 97.81 106 ILE B N 1
ATOM 3274 C CA . ILE B 1 106 ? -5.352 -14.891 13.719 1 97.81 106 ILE B CA 1
ATOM 3275 C C . ILE B 1 106 ? -4.652 -13.656 13.164 1 97.81 106 ILE B C 1
ATOM 3277 O O . ILE B 1 106 ? -4.77 -12.562 13.727 1 97.81 106 ILE B O 1
ATOM 3281 N N . GLY B 1 107 ? -3.994 -13.836 12.109 1 98.38 107 GLY B N 1
ATOM 3282 C CA . GLY B 1 107 ? -3.293 -12.719 11.5 1 98.38 107 GLY B CA 1
ATOM 3283 C C . GLY B 1 107 ? -4.227 -11.625 11 1 98.38 107 GLY B C 1
ATOM 3284 O O . GLY B 1 107 ? -3.994 -10.445 11.25 1 98.38 107 GLY B O 1
ATOM 3285 N N . GLY B 1 108 ? -5.273 -12.023 10.281 1 98.62 108 GLY B N 1
ATOM 3286 C CA . GLY B 1 108 ? -6.238 -11.062 9.773 1 98.62 108 GLY B CA 1
ATOM 3287 C C . GLY B 1 108 ? -6.941 -10.281 10.875 1 98.62 108 GLY B C 1
ATOM 3288 O O . GLY B 1 108 ? -7.059 -9.062 10.797 1 98.62 108 GLY B O 1
ATOM 3289 N N . LEU B 1 109 ? -7.332 -10.992 11.883 1 98.31 109 LEU B N 1
ATOM 3290 C CA . LEU B 1 109 ? -8.039 -10.344 12.984 1 98.31 109 LEU B CA 1
ATOM 3291 C C . LEU B 1 109 ? -7.094 -9.461 13.789 1 98.31 109 LEU B C 1
ATOM 3293 O O . LEU B 1 109 ? -7.504 -8.414 14.305 1 98.31 109 LEU B O 1
ATOM 3297 N N . THR B 1 110 ? -5.863 -9.836 13.93 1 98.12 110 THR B N 1
ATOM 3298 C CA . THR B 1 110 ? -4.875 -9.008 14.617 1 98.12 110 THR B CA 1
ATOM 3299 C C . THR B 1 110 ? -4.645 -7.703 13.859 1 98.12 110 THR B C 1
ATOM 3301 O O . THR B 1 110 ? -4.637 -6.625 14.461 1 98.12 110 THR B O 1
ATOM 3304 N N . ALA B 1 111 ? -4.48 -7.824 12.578 1 98 111 ALA B N 1
ATOM 3305 C CA . ALA B 1 111 ? -4.293 -6.625 11.758 1 98 111 ALA B CA 1
ATOM 3306 C C . ALA B 1 111 ? -5.496 -5.695 11.859 1 98 111 ALA B C 1
ATOM 3308 O O . ALA B 1 111 ? -5.34 -4.48 11.984 1 98 111 ALA B O 1
ATOM 3309 N N . LEU B 1 112 ? -6.66 -6.281 11.812 1 97.94 112 LEU B N 1
ATOM 3310 C CA . LEU B 1 112 ? -7.883 -5.492 11.945 1 97.94 112 LEU B CA 1
ATOM 3311 C C . LEU B 1 112 ? -7.934 -4.809 13.305 1 97.94 112 LEU B C 1
ATOM 3313 O O . LEU B 1 112 ? -8.297 -3.633 13.398 1 97.94 112 LEU B O 1
ATOM 3317 N N . ALA B 1 113 ? -7.582 -5.5 14.305 1 97.81 113 ALA B N 1
ATOM 3318 C CA . ALA B 1 113 ? -7.578 -4.941 15.656 1 97.81 113 ALA B CA 1
ATOM 3319 C C . ALA B 1 113 ? -6.613 -3.766 15.758 1 97.81 113 ALA B C 1
ATOM 3321 O O . ALA B 1 113 ? -6.938 -2.738 16.359 1 97.81 113 ALA B O 1
ATOM 3322 N N . ILE B 1 114 ? -5.465 -3.908 15.18 1 96.81 114 ILE B N 1
ATOM 3323 C CA . ILE B 1 114 ? -4.48 -2.832 15.188 1 96.81 114 ILE B CA 1
ATOM 3324 C C . ILE B 1 114 ? -5.035 -1.618 14.445 1 96.81 114 ILE B C 1
ATOM 3326 O O . ILE B 1 114 ? -4.918 -0.485 14.922 1 96.81 114 ILE B O 1
ATOM 3330 N N . THR B 1 115 ? -5.652 -1.866 13.32 1 97 115 THR B N 1
ATOM 3331 C CA . THR B 1 115 ? -6.238 -0.79 12.523 1 97 115 THR B CA 1
ATOM 3332 C C . THR B 1 115 ? -7.297 -0.042 13.328 1 97 115 THR B C 1
ATOM 3334 O O . THR B 1 115 ? -7.293 1.19 13.375 1 97 115 THR B O 1
ATOM 3337 N N . VAL B 1 116 ? -8.133 -0.803 14 1 95.62 116 VAL B N 1
ATOM 3338 C CA . VAL B 1 116 ? -9.219 -0.199 14.766 1 95.62 116 VAL B CA 1
ATOM 3339 C C . VAL B 1 116 ? -8.633 0.615 15.922 1 95.62 116 VAL B C 1
ATOM 3341 O O . VAL B 1 116 ? -9.055 1.752 16.156 1 95.62 116 VAL B O 1
ATOM 3344 N N . LEU B 1 117 ? -7.664 0.102 16.547 1 95.62 117 LEU B N 1
ATOM 3345 C CA . LEU B 1 117 ? -7.051 0.784 17.688 1 95.62 117 LEU B CA 1
ATOM 3346 C C . LEU B 1 117 ? -6.391 2.086 17.25 1 95.62 117 LEU B C 1
ATOM 3348 O O . LEU B 1 117 ? -6.559 3.123 17.891 1 95.62 117 LEU B O 1
ATOM 3352 N N . ILE B 1 118 ? -5.758 2.012 16.172 1 93.81 118 ILE B N 1
ATOM 3353 C CA . ILE B 1 118 ? -5.07 3.197 15.664 1 93.81 118 ILE B CA 1
ATOM 3354 C C . ILE B 1 118 ? -6.094 4.215 15.164 1 93.81 118 ILE B C 1
ATOM 3356 O O . ILE B 1 118 ? -6.008 5.402 15.484 1 93.81 118 ILE B O 1
ATOM 3360 N N . ALA B 1 119 ? -7.016 3.754 14.391 1 94.38 119 ALA B N 1
ATOM 3361 C CA . ALA B 1 119 ? -8.031 4.641 13.836 1 94.38 119 ALA B CA 1
ATOM 3362 C C . ALA B 1 119 ? -8.773 5.383 14.938 1 94.38 119 ALA B C 1
ATOM 3364 O O . ALA B 1 119 ? -9.016 6.59 14.836 1 94.38 119 ALA B O 1
ATOM 3365 N N . GLU B 1 120 ? -9.102 4.656 15.977 1 93 120 GLU B N 1
ATOM 3366 C CA . GLU B 1 120 ? -9.836 5.262 17.094 1 93 120 GLU B CA 1
ATOM 3367 C C . GLU B 1 120 ? -8.961 6.25 17.859 1 93 120 GLU B C 1
ATOM 3369 O O . GLU B 1 120 ? -9.453 7.246 18.391 1 93 120 GLU B O 1
ATOM 3374 N N . SER B 1 121 ? -7.73 6.012 17.891 1 92 121 SER B N 1
ATOM 3375 C CA . SER B 1 121 ? -6.809 6.895 18.609 1 92 121 SER B CA 1
ATOM 3376 C C . SER B 1 121 ? -6.598 8.203 17.844 1 92 121 SER B C 1
ATOM 3378 O O . SER B 1 121 ? -6.195 9.203 18.438 1 92 121 SER B O 1
ATOM 3380 N N . ILE B 1 122 ? -6.934 8.164 16.578 1 88.75 122 ILE B N 1
ATOM 3381 C CA . ILE B 1 122 ? -6.688 9.375 15.82 1 88.75 122 ILE B CA 1
ATOM 3382 C C . ILE B 1 122 ? -8.016 9.984 15.367 1 88.75 122 ILE B C 1
ATOM 3384 O O . ILE B 1 122 ? -8.094 10.586 14.297 1 88.75 122 ILE B O 1
ATOM 3388 N N . GLY B 1 123 ? -9.133 9.742 16.094 1 88.56 123 GLY B N 1
ATOM 3389 C CA . GLY B 1 123 ? -10.391 10.43 15.867 1 88.56 123 GLY B CA 1
ATOM 3390 C C . GLY B 1 123 ? -11.531 9.492 15.508 1 88.56 123 GLY B C 1
ATOM 3391 O O . GLY B 1 123 ? -12.703 9.836 15.688 1 88.56 123 GLY B O 1
ATOM 3392 N N . GLY B 1 124 ? -11.227 8.406 14.852 1 89.75 124 GLY B N 1
ATOM 3393 C CA . GLY B 1 124 ? -12.227 7.367 14.648 1 89.75 124 GLY B CA 1
ATOM 3394 C C . GLY B 1 124 ? -13.133 7.645 13.469 1 89.75 124 GLY B C 1
ATOM 3395 O O . GLY B 1 124 ? -14.195 7.027 13.336 1 89.75 124 GLY B O 1
ATOM 3396 N N . GLY B 1 125 ? -12.812 8.594 12.672 1 89.25 125 GLY B N 1
ATOM 3397 C CA . GLY B 1 125 ? -13.609 8.906 11.492 1 89.25 125 GLY B CA 1
ATOM 3398 C C . GLY B 1 125 ? -13.281 8.023 10.305 1 89.25 125 GLY B C 1
ATOM 3399 O O . GLY B 1 125 ? -12.445 7.117 10.406 1 89.25 125 GLY B O 1
ATOM 3400 N N . ALA B 1 126 ? -13.984 8.18 9.234 1 89.75 126 ALA B N 1
ATOM 3401 C CA . ALA B 1 126 ? -13.82 7.395 8.016 1 89.75 126 ALA B CA 1
ATOM 3402 C C . ALA B 1 126 ? -12.383 7.469 7.504 1 89.75 126 ALA B C 1
ATOM 3404 O O . ALA B 1 126 ? -11.766 6.445 7.195 1 89.75 126 ALA B O 1
ATOM 3405 N N . THR B 1 127 ? -11.875 8.68 7.531 1 87.12 127 THR B N 1
ATOM 3406 C CA . THR B 1 127 ? -10.523 8.891 7.027 1 87.12 127 THR B CA 1
ATOM 3407 C C . THR B 1 127 ? -9.5 8.227 7.941 1 87.12 127 THR B C 1
ATOM 3409 O O . THR B 1 127 ? -8.5 7.684 7.473 1 87.12 127 THR B O 1
ATOM 3412 N N . SER B 1 128 ? -9.742 8.266 9.234 1 90.81 128 SER B N 1
ATOM 3413 C CA . SER B 1 128 ? -8.844 7.645 10.195 1 90.81 128 SER B CA 1
ATOM 3414 C C . SER B 1 128 ? -8.727 6.145 9.953 1 90.81 128 SER B C 1
ATOM 3416 O O . SER B 1 128 ? -7.629 5.586 10.016 1 90.81 128 SER B O 1
ATOM 3418 N N . TYR B 1 129 ? -9.812 5.52 9.633 1 93 129 TYR B N 1
ATOM 3419 C CA . TYR B 1 129 ? -9.82 4.082 9.406 1 93 129 TYR B CA 1
ATOM 3420 C C . TYR B 1 129 ? -9.078 3.729 8.125 1 93 129 TYR B C 1
ATOM 3422 O O . TYR B 1 129 ? -8.336 2.744 8.078 1 93 129 TYR B O 1
ATOM 3430 N N . VAL B 1 130 ? -9.297 4.535 7.129 1 92.19 130 VAL B N 1
ATOM 3431 C CA . VAL B 1 130 ? -8.625 4.285 5.855 1 92.19 130 VAL B CA 1
ATOM 3432 C C . VAL B 1 130 ? -7.121 4.5 6.012 1 92.19 130 VAL B C 1
ATOM 3434 O O . VAL B 1 130 ? -6.32 3.676 5.562 1 92.19 130 VAL B O 1
ATOM 3437 N N . LEU B 1 131 ? -6.801 5.562 6.723 1 87.5 131 LEU B N 1
ATOM 3438 C CA . LEU B 1 131 ? -5.395 5.887 6.941 1 87.5 131 LEU B CA 1
ATOM 3439 C C . LEU B 1 131 ? -4.707 4.805 7.77 1 87.5 131 LEU B C 1
ATOM 3441 O O . LEU B 1 131 ? -3.654 4.297 7.383 1 87.5 131 LEU B O 1
ATOM 3445 N N . ALA B 1 132 ? -5.309 4.504 8.875 1 91.62 132 ALA B N 1
ATOM 3446 C CA . ALA B 1 132 ? -4.77 3.461 9.742 1 91.62 132 ALA B CA 1
ATOM 3447 C C . ALA B 1 132 ? -4.695 2.123 9.008 1 91.62 132 ALA B C 1
ATOM 3449 O O . ALA B 1 132 ? -3.697 1.407 9.109 1 91.62 132 ALA B O 1
ATOM 3450 N N . GLY B 1 133 ? -5.688 1.792 8.32 1 94 133 GLY B N 1
ATOM 3451 C CA . GLY B 1 133 ? -5.754 0.537 7.586 1 94 133 GLY B CA 1
ATOM 3452 C C . GLY B 1 133 ? -4.684 0.413 6.516 1 94 133 GLY B C 1
ATOM 3453 O O . GLY B 1 133 ? -3.996 -0.606 6.438 1 94 133 GLY B O 1
ATOM 3454 N N . LEU B 1 134 ? -4.578 1.469 5.75 1 88.06 134 LEU B N 1
ATOM 3455 C CA . LEU B 1 134 ? -3.557 1.466 4.707 1 88.06 134 LEU B CA 1
ATOM 3456 C C . LEU B 1 134 ? -2.16 1.355 5.312 1 88.06 134 LEU B C 1
ATOM 3458 O O . LEU B 1 134 ? -1.276 0.721 4.734 1 88.06 134 LEU B O 1
ATOM 3462 N N . GLY B 1 135 ? -1.983 2.068 6.426 1 87.25 135 GLY B N 1
ATOM 3463 C CA . GLY B 1 135 ? -0.718 1.932 7.129 1 87.25 135 GLY B CA 1
ATOM 3464 C C . GLY B 1 135 ? -0.437 0.51 7.578 1 87.25 135 GLY B C 1
ATOM 3465 O O . GLY B 1 135 ? 0.658 -0.012 7.355 1 87.25 135 GLY B O 1
ATOM 3466 N N . VAL B 1 136 ? -1.388 -0.091 8.164 1 93 136 VAL B N 1
ATOM 3467 C CA . VAL B 1 136 ? -1.257 -1.464 8.641 1 93 136 VAL B CA 1
ATOM 3468 C C . VAL B 1 136 ? -1.075 -2.408 7.453 1 93 136 VAL B C 1
ATOM 3470 O O . VAL B 1 136 ? -0.265 -3.336 7.508 1 93 136 VAL B O 1
ATOM 3473 N N . ASN B 1 137 ? -1.833 -2.184 6.41 1 91.81 137 ASN B N 1
ATOM 3474 C CA . ASN B 1 137 ? -1.686 -2.977 5.195 1 91.81 137 ASN B CA 1
ATOM 3475 C C . ASN B 1 137 ? -0.268 -2.889 4.637 1 91.81 137 ASN B C 1
ATOM 3477 O O . ASN B 1 137 ? 0.301 -3.896 4.215 1 91.81 137 ASN B O 1
ATOM 3481 N N . SER B 1 138 ? 0.261 -1.668 4.617 1 84.06 138 SER B N 1
ATOM 3482 C CA . SER B 1 138 ? 1.617 -1.481 4.117 1 84.06 138 SER B CA 1
ATOM 3483 C C . SER B 1 138 ? 2.627 -2.268 4.945 1 84.06 138 SER B C 1
ATOM 3485 O O . SER B 1 138 ? 3.555 -2.867 4.395 1 84.06 138 SER B O 1
ATOM 3487 N N . LEU B 1 139 ? 2.453 -2.275 6.223 1 88.12 139 LEU B N 1
ATOM 3488 C CA . LEU B 1 139 ? 3.35 -2.984 7.129 1 88.12 139 LEU B CA 1
ATOM 3489 C C . LEU B 1 139 ? 3.332 -4.484 6.848 1 88.12 139 LEU B C 1
ATOM 3491 O O . LEU B 1 139 ? 4.379 -5.078 6.574 1 88.12 139 LEU B O 1
ATOM 3495 N N . PHE B 1 140 ? 2.184 -5.008 6.871 1 93.19 140 PHE B N 1
ATOM 3496 C CA . PHE B 1 140 ? 2.088 -6.461 6.75 1 93.19 140 PHE B CA 1
ATOM 3497 C C . PHE B 1 140 ? 2.371 -6.902 5.316 1 93.19 140 PHE B C 1
ATOM 3499 O O . PHE B 1 140 ? 2.908 -7.988 5.094 1 93.19 140 PHE B O 1
ATOM 3506 N N . SER B 1 141 ? 2.002 -6.098 4.34 1 88 141 SER B N 1
ATOM 3507 C CA . SER B 1 141 ? 2.373 -6.41 2.965 1 88 141 SER B CA 1
ATOM 3508 C C . SER B 1 141 ? 3.887 -6.406 2.787 1 88 141 SER B C 1
ATOM 3510 O O . SER B 1 141 ? 4.441 -7.281 2.117 1 88 141 SER B O 1
ATOM 3512 N N . GLY B 1 142 ? 4.523 -5.402 3.391 1 82.69 142 GLY B N 1
ATOM 3513 C CA . GLY B 1 142 ? 5.977 -5.363 3.346 1 82.69 142 GLY B CA 1
ATOM 3514 C C . GLY B 1 142 ? 6.625 -6.57 3.994 1 82.69 142 GLY B C 1
ATOM 3515 O O . GLY B 1 142 ? 7.566 -7.148 3.443 1 82.69 142 GLY B O 1
ATOM 3516 N N . LEU B 1 143 ? 6.109 -6.973 5.105 1 88 143 LEU B N 1
ATOM 3517 C CA . LEU B 1 143 ? 6.609 -8.148 5.805 1 88 143 LEU B CA 1
ATOM 3518 C C . LEU B 1 143 ? 6.395 -9.406 4.965 1 88 143 LEU B C 1
ATOM 3520 O O . LEU B 1 143 ? 7.25 -10.297 4.934 1 88 143 LEU B O 1
ATOM 3524 N N . SER B 1 144 ? 5.273 -9.438 4.34 1 90.5 144 SER B N 1
ATOM 3525 C CA . SER B 1 144 ? 4.965 -10.586 3.498 1 90.5 144 SER B CA 1
ATOM 3526 C C . SER B 1 144 ? 5.902 -10.664 2.299 1 90.5 144 SER B C 1
ATOM 3528 O O . SER B 1 144 ? 6.305 -11.758 1.886 1 90.5 144 SER B O 1
ATOM 3530 N N . VAL B 1 145 ? 6.207 -9.508 1.712 1 82.62 145 VAL B N 1
ATOM 3531 C CA . VAL B 1 145 ? 7.156 -9.477 0.606 1 82.62 145 VAL B CA 1
ATOM 3532 C C . VAL B 1 145 ? 8.508 -10.016 1.073 1 82.62 145 VAL B C 1
ATOM 3534 O O . VAL B 1 145 ? 9.117 -10.852 0.401 1 82.62 145 VAL B O 1
ATOM 3537 N N . LEU B 1 146 ? 8.961 -9.594 2.24 1 82.06 146 LEU B N 1
ATOM 3538 C CA . LEU B 1 146 ? 10.227 -10.055 2.805 1 82.06 146 LEU B CA 1
ATOM 3539 C C . LEU B 1 146 ? 10.211 -11.562 3.006 1 82.06 146 LEU B C 1
ATOM 3541 O O . LEU B 1 146 ? 11.141 -12.258 2.594 1 82.06 146 LEU B O 1
ATOM 3545 N N . LEU B 1 147 ? 9.164 -12.062 3.572 1 86.81 147 LEU B N 1
ATOM 3546 C CA . LEU B 1 147 ? 9.078 -13.484 3.889 1 86.81 147 LEU B CA 1
ATOM 3547 C C . LEU B 1 147 ? 8.969 -14.32 2.615 1 86.81 147 LEU B C 1
ATOM 3549 O O . LEU B 1 147 ? 9.422 -15.469 2.578 1 86.81 147 LEU B O 1
ATOM 3553 N N . SER B 1 148 ? 8.336 -13.727 1.558 1 86.12 148 SER B N 1
ATOM 3554 C CA . SER B 1 148 ? 8.148 -14.461 0.308 1 86.12 148 SER B CA 1
ATOM 3555 C C . SER B 1 148 ? 9.484 -14.898 -0.281 1 86.12 148 SER B C 1
ATOM 3557 O O . SER B 1 148 ? 9.578 -15.961 -0.897 1 86.12 148 SER B O 1
ATOM 3559 N N . TYR B 1 149 ? 10.5 -14.086 -0.053 1 76.62 149 TYR B N 1
ATOM 3560 C CA . TYR B 1 149 ? 11.812 -14.43 -0.585 1 76.62 149 TYR B CA 1
ATOM 3561 C C . TYR B 1 149 ? 12.391 -15.641 0.132 1 76.62 149 TYR B C 1
ATOM 3563 O O . TYR B 1 149 ? 13.195 -16.375 -0.44 1 76.62 149 TYR B O 1
ATOM 3571 N N . PHE B 1 150 ? 11.961 -15.867 1.352 1 79.88 150 PHE B N 1
ATOM 3572 C CA . PHE B 1 150 ? 12.469 -16.984 2.137 1 79.88 150 PHE B CA 1
ATOM 3573 C C . PHE B 1 150 ? 11.695 -18.266 1.824 1 79.88 150 PHE B C 1
ATOM 3575 O O . PHE B 1 150 ? 12.227 -19.359 1.969 1 79.88 150 PHE B O 1
ATOM 3582 N N . ILE B 1 151 ? 10.531 -18.141 1.382 1 83.12 151 ILE B N 1
ATOM 3583 C CA . ILE B 1 151 ? 9.711 -19.359 1.319 1 83.12 151 ILE B CA 1
ATOM 3584 C C . ILE B 1 151 ? 9.562 -19.797 -0.133 1 83.12 151 ILE B C 1
ATOM 3586 O O . ILE B 1 151 ? 8.852 -20.766 -0.421 1 83.12 151 ILE B O 1
ATOM 3590 N N . LEU B 1 152 ? 10.203 -19.109 -1.049 1 78.81 152 LEU B N 1
ATOM 3591 C CA . LEU B 1 152 ? 10.117 -19.469 -2.461 1 78.81 152 LEU B CA 1
ATOM 3592 C C . LEU B 1 152 ? 10.57 -20.906 -2.688 1 78.81 152 LEU B C 1
ATOM 3594 O O . LEU B 1 152 ? 10.055 -21.594 -3.58 1 78.81 152 LEU B O 1
ATOM 3598 N N . THR B 1 153 ? 11.555 -21.391 -1.943 1 75.81 153 THR B N 1
ATOM 3599 C CA . THR B 1 153 ? 12.062 -22.75 -2.08 1 75.81 153 THR B CA 1
ATOM 3600 C C . THR B 1 153 ? 11.023 -23.766 -1.603 1 75.81 153 THR B C 1
ATOM 3602 O O . THR B 1 153 ? 10.977 -24.891 -2.098 1 75.81 153 THR B O 1
ATOM 3605 N N . VAL B 1 154 ? 10.188 -23.312 -0.685 1 77.69 154 VAL B N 1
ATOM 3606 C CA . VAL B 1 154 ? 9.172 -24.188 -0.105 1 77.69 154 VAL B CA 1
ATOM 3607 C C . VAL B 1 154 ? 7.887 -24.109 -0.925 1 77.69 154 VAL B C 1
ATOM 3609 O O . VAL B 1 154 ? 7.23 -25.125 -1.168 1 77.69 154 VAL B O 1
ATOM 3612 N N . ASN B 1 155 ? 7.539 -22.938 -1.361 1 82.62 155 ASN B N 1
ATOM 3613 C CA . ASN B 1 155 ? 6.359 -22.688 -2.18 1 82.62 155 ASN B CA 1
ATOM 3614 C C . ASN B 1 155 ? 6.684 -21.766 -3.361 1 82.62 155 ASN B C 1
ATOM 3616 O O . ASN B 1 155 ? 6.68 -20.547 -3.225 1 82.62 155 ASN B O 1
ATOM 3620 N N . PRO B 1 156 ? 6.82 -22.359 -4.449 1 79.69 156 PRO B N 1
ATOM 3621 C CA . PRO B 1 156 ? 7.203 -21.578 -5.625 1 79.69 156 PRO B CA 1
ATOM 3622 C C . PRO B 1 156 ? 6.129 -20.578 -6.039 1 79.69 156 PRO B C 1
ATOM 3624 O O . PRO B 1 156 ? 6.398 -19.672 -6.836 1 79.69 156 PRO B O 1
ATOM 3627 N N . TYR B 1 157 ? 4.902 -20.734 -5.438 1 80.62 157 TYR B N 1
ATOM 3628 C CA . TYR B 1 157 ? 3.803 -19.859 -5.828 1 80.62 157 TYR B CA 1
ATOM 3629 C C . TYR B 1 157 ? 3.607 -18.734 -4.816 1 80.62 157 TYR B C 1
ATOM 3631 O O . TYR B 1 157 ? 2.613 -18.016 -4.867 1 80.62 157 TYR B O 1
ATOM 3639 N N . ALA B 1 158 ? 4.57 -18.641 -3.949 1 83.56 158 ALA B N 1
ATOM 3640 C CA . ALA B 1 158 ? 4.496 -17.656 -2.867 1 83.56 158 ALA B CA 1
ATOM 3641 C C . ALA B 1 158 ? 4.336 -16.25 -3.418 1 83.56 158 ALA B C 1
ATOM 3643 O O . ALA B 1 158 ? 3.602 -15.43 -2.85 1 83.56 158 ALA B O 1
ATOM 3644 N N . LEU B 1 159 ? 4.914 -15.969 -4.547 1 80.94 159 LEU B N 1
ATOM 3645 C CA . LEU B 1 159 ? 4.871 -14.625 -5.105 1 80.94 159 LEU B CA 1
ATOM 3646 C C . LEU B 1 159 ? 3.482 -14.297 -5.637 1 80.94 159 LEU B C 1
ATOM 3648 O O . LEU B 1 159 ? 3.051 -13.141 -5.598 1 80.94 159 LEU B O 1
ATOM 3652 N N . TYR B 1 160 ? 2.752 -15.25 -6.035 1 86.06 160 TYR B N 1
ATOM 3653 C CA . TYR B 1 160 ? 1.408 -15.055 -6.566 1 86.06 160 TYR B CA 1
ATOM 3654 C C . TYR B 1 160 ? 0.429 -14.688 -5.457 1 86.06 160 TYR B C 1
ATOM 3656 O O . TYR B 1 160 ? -0.551 -13.977 -5.691 1 86.06 160 TYR B O 1
ATOM 3664 N N . LEU B 1 161 ? 0.731 -15.125 -4.305 1 90.19 161 LEU B N 1
ATOM 3665 C CA . LEU B 1 161 ? -0.165 -14.898 -3.174 1 90.19 161 LEU B CA 1
ATOM 3666 C C . LEU B 1 161 ? -0.11 -13.445 -2.715 1 90.19 161 LEU B C 1
ATOM 3668 O O . LEU B 1 161 ? -1.009 -12.977 -2.014 1 90.19 161 LEU B O 1
ATOM 3672 N N . LEU B 1 162 ? 0.881 -12.766 -3.102 1 88.06 162 LEU B N 1
ATOM 3673 C CA . LEU B 1 162 ? 1.033 -11.367 -2.711 1 88.06 162 LEU B CA 1
ATOM 3674 C C . LEU B 1 162 ? -0.057 -10.508 -3.338 1 88.06 162 LEU B C 1
ATOM 3676 O O . LEU B 1 162 ? -0.394 -9.445 -2.812 1 88.06 162 LEU B O 1
ATOM 3680 N N . VAL B 1 163 ? -0.61 -10.938 -4.457 1 88.44 163 VAL B N 1
ATOM 3681 C CA . VAL B 1 163 ? -1.623 -10.133 -5.133 1 88.44 163 VAL B CA 1
ATOM 3682 C C . VAL B 1 163 ? -2.898 -10.953 -5.312 1 88.44 163 VAL B C 1
ATOM 3684 O O . VAL B 1 163 ? -3.949 -10.414 -5.66 1 88.44 163 VAL B O 1
ATOM 3687 N N . GLY B 1 164 ? -2.842 -12.25 -4.977 1 92.56 164 GLY B N 1
ATOM 3688 C CA . GLY B 1 164 ? -3.99 -13.133 -5.105 1 92.56 164 GLY B CA 1
ATOM 3689 C C . GLY B 1 164 ? -4.059 -13.828 -6.453 1 92.56 164 GLY B C 1
ATOM 3690 O O . GLY B 1 164 ? -3.871 -13.195 -7.496 1 92.56 164 GLY B O 1
ATOM 3691 N N . SER B 1 165 ? -4.227 -15.156 -6.457 1 93.25 165 SER B N 1
ATOM 3692 C CA . SER B 1 165 ? -4.23 -15.93 -7.695 1 93.25 165 SER B CA 1
ATOM 3693 C C . SER B 1 165 ? -5.012 -17.234 -7.535 1 93.25 165 SER B C 1
ATOM 3695 O O . SER B 1 165 ? -5.16 -17.734 -6.422 1 93.25 165 SER B O 1
ATOM 3697 N N . PHE B 1 166 ? -5.516 -17.734 -8.664 1 94.81 166 PHE B N 1
ATOM 3698 C CA . PHE B 1 166 ? -6.23 -19 -8.68 1 94.81 166 PHE B CA 1
ATOM 3699 C C . PHE B 1 166 ? -5.5 -20.016 -9.547 1 94.81 166 PHE B C 1
ATOM 3701 O O . PHE B 1 166 ? -6.066 -21.062 -9.906 1 94.81 166 PHE B O 1
ATOM 3708 N N . ILE B 1 167 ? -4.242 -19.703 -9.805 1 89.62 167 ILE B N 1
ATOM 3709 C CA . ILE B 1 167 ? -3.438 -20.547 -10.688 1 89.62 167 ILE B CA 1
ATOM 3710 C C . ILE B 1 167 ? -3.262 -21.938 -10.062 1 89.62 167 ILE B C 1
ATOM 3712 O O . ILE B 1 167 ? -3.234 -22.938 -10.781 1 89.62 167 ILE B O 1
ATOM 3716 N N . VAL B 1 168 ? -3.174 -21.969 -8.711 1 89.38 168 VAL B N 1
ATOM 3717 C CA . VAL B 1 168 ? -2.977 -23.234 -8.023 1 89.38 168 VAL B CA 1
ATOM 3718 C C . VAL B 1 168 ? -4.316 -23.766 -7.512 1 89.38 168 VAL B C 1
ATOM 3720 O O . VAL B 1 168 ? -4.453 -24.078 -6.324 1 89.38 168 VAL B O 1
ATOM 3723 N N . ALA B 1 169 ? -5.23 -23.969 -8.445 1 92.44 169 ALA B N 1
ATOM 3724 C CA . ALA B 1 169 ? -6.543 -24.484 -8.07 1 92.44 169 ALA B CA 1
ATOM 3725 C C . ALA B 1 169 ? -6.453 -25.969 -7.691 1 92.44 169 ALA B C 1
ATOM 3727 O O . ALA B 1 169 ? -5.773 -26.75 -8.359 1 92.44 169 ALA B O 1
ATOM 3728 N N . THR B 1 170 ? -7.062 -26.328 -6.598 1 93.62 170 THR B N 1
ATOM 3729 C CA . THR B 1 170 ? -7.023 -27.703 -6.094 1 93.62 170 THR B CA 1
ATOM 3730 C C . THR B 1 170 ? -8.281 -28 -5.285 1 93.62 170 THR B C 1
ATOM 3732 O O . THR B 1 170 ? -8.82 -27.125 -4.609 1 93.62 170 THR B O 1
ATOM 3735 N N . PRO B 1 171 ? -8.75 -29.219 -5.367 1 94.5 171 PRO B N 1
ATOM 3736 C CA . PRO B 1 171 ? -9.922 -29.609 -4.578 1 94.5 171 PRO B CA 1
ATOM 3737 C C . PRO B 1 171 ? -9.68 -29.484 -3.074 1 94.5 171 PRO B C 1
ATOM 3739 O O . PRO B 1 171 ? -10.641 -29.391 -2.301 1 94.5 171 PRO B O 1
ATOM 3742 N N . SER B 1 172 ? -8.477 -29.438 -2.633 1 93.88 172 SER B N 1
ATOM 3743 C CA . SER B 1 172 ? -8.141 -29.375 -1.214 1 93.88 172 SER B CA 1
ATOM 3744 C C . SER B 1 172 ? -8.625 -28.078 -0.586 1 93.88 172 SER B C 1
ATOM 3746 O O . SER B 1 172 ? -8.781 -27.984 0.633 1 93.88 172 SER B O 1
ATOM 3748 N N . TYR B 1 173 ? -8.906 -27.016 -1.406 1 95.69 173 TYR B N 1
ATOM 3749 C CA . TYR B 1 173 ? -9.328 -25.719 -0.903 1 95.69 173 TYR B CA 1
ATOM 3750 C C . TYR B 1 173 ? -10.836 -25.688 -0.659 1 95.69 173 TYR B C 1
ATOM 3752 O O . TYR B 1 173 ? -11.344 -24.797 0.017 1 95.69 173 TYR B O 1
ATOM 3760 N N . ILE B 1 174 ? -11.562 -26.672 -1.108 1 96.06 174 ILE B N 1
ATOM 3761 C CA . ILE B 1 174 ? -13.023 -26.625 -1.178 1 96.06 174 ILE B CA 1
ATOM 3762 C C . ILE B 1 174 ? -13.602 -26.562 0.232 1 96.06 174 ILE B C 1
ATOM 3764 O O . ILE B 1 174 ? -14.492 -25.734 0.503 1 96.06 174 ILE B O 1
ATOM 3768 N N . PRO B 1 175 ? -13.086 -27.344 1.171 1 95.75 175 PRO B N 1
ATOM 3769 C CA . PRO B 1 175 ? -13.672 -27.25 2.514 1 95.75 175 PRO B CA 1
ATOM 3770 C C . PRO B 1 175 ? -13.484 -25.875 3.137 1 95.75 175 PRO B C 1
ATOM 3772 O O . PRO B 1 175 ? -14.391 -25.359 3.803 1 95.75 175 PRO B O 1
ATOM 3775 N N . ILE B 1 176 ? -12.414 -25.266 2.93 1 96.31 176 ILE B N 1
ATOM 3776 C CA . ILE B 1 176 ? -12.094 -23.984 3.523 1 96.31 176 ILE B CA 1
ATOM 3777 C C . ILE B 1 176 ? -12.984 -22.891 2.918 1 96.31 176 ILE B C 1
ATOM 3779 O O . ILE B 1 176 ? -13.539 -22.062 3.641 1 96.31 176 ILE B O 1
ATOM 3783 N N . ILE B 1 177 ? -13.109 -22.906 1.637 1 96.88 177 ILE B N 1
ATOM 3784 C CA . ILE B 1 177 ? -13.883 -21.859 0.978 1 96.88 177 ILE B CA 1
ATOM 3785 C C . ILE B 1 177 ? -15.367 -22.047 1.269 1 96.88 177 ILE B C 1
ATOM 3787 O O . ILE B 1 177 ? -16.125 -21.078 1.352 1 96.88 177 ILE B O 1
ATOM 3791 N N . LEU B 1 178 ? -15.766 -23.297 1.465 1 97.38 178 LEU B N 1
ATOM 3792 C CA . LEU B 1 178 ? -17.156 -23.562 1.823 1 97.38 178 LEU B CA 1
ATOM 3793 C C . LEU B 1 178 ? -17.469 -23.016 3.213 1 97.38 178 LEU B C 1
ATOM 3795 O O . LEU B 1 178 ? -18.562 -22.469 3.441 1 97.38 178 LEU B O 1
ATOM 3799 N N . VAL B 1 179 ? -16.578 -23.219 4.113 1 97.62 179 VAL B N 1
ATOM 3800 C CA . VAL B 1 179 ? -16.75 -22.688 5.457 1 97.62 179 VAL B CA 1
ATOM 3801 C C . VAL B 1 179 ? -16.891 -21.156 5.398 1 97.62 179 VAL B C 1
ATOM 3803 O O . VAL B 1 179 ? -17.75 -20.578 6.059 1 97.62 179 VAL B O 1
ATOM 3806 N N . SER B 1 180 ? -16.047 -20.562 4.633 1 98.19 180 SER B N 1
ATOM 3807 C CA . SER B 1 180 ? -16.109 -19.109 4.48 1 98.19 180 SER B CA 1
ATOM 3808 C C . SER B 1 180 ? -17.438 -18.656 3.883 1 98.19 180 SER B C 1
ATOM 3810 O O . SER B 1 180 ? -18.016 -17.672 4.324 1 98.19 180 SER B O 1
ATOM 3812 N N . LEU B 1 181 ? -17.891 -19.375 2.904 1 98.44 181 LEU B N 1
ATOM 3813 C CA . LEU B 1 181 ? -19.156 -19.078 2.244 1 98.44 181 LEU B CA 1
ATOM 3814 C C . LEU B 1 181 ? -20.312 -19.188 3.223 1 98.44 181 LEU B C 1
ATOM 3816 O O . LEU B 1 181 ? -21.188 -18.328 3.264 1 98.44 181 LEU B O 1
ATOM 3820 N N . ILE B 1 182 ? -20.281 -20.219 3.943 1 98.19 182 ILE B N 1
ATOM 3821 C CA . ILE B 1 182 ? -21.344 -20.484 4.902 1 98.19 182 ILE B CA 1
ATOM 3822 C C . ILE B 1 182 ? -21.359 -19.375 5.965 1 98.19 182 ILE B C 1
ATOM 3824 O O . ILE B 1 182 ? -22.422 -18.906 6.367 1 98.19 182 ILE B O 1
ATOM 3828 N N . LEU B 1 183 ? -20.219 -18.984 6.375 1 97.94 183 LEU B N 1
ATOM 3829 C CA . LEU B 1 183 ? -20.109 -17.953 7.398 1 97.94 183 LEU B CA 1
ATOM 3830 C C . LEU B 1 183 ? -20.75 -16.656 6.934 1 97.94 183 LEU B C 1
ATOM 3832 O O . LEU B 1 183 ? -21.562 -16.078 7.648 1 97.94 183 LEU B O 1
ATOM 3836 N N . VAL B 1 184 ? -20.438 -16.188 5.758 1 97.94 184 VAL B N 1
ATOM 3837 C CA . VAL B 1 184 ? -20.953 -14.906 5.301 1 97.94 184 VAL B CA 1
ATOM 3838 C C . VAL B 1 184 ? -22.422 -15.039 4.941 1 97.94 184 VAL B C 1
ATOM 3840 O O . VAL B 1 184 ? -23.219 -14.125 5.184 1 97.94 184 VAL B O 1
ATOM 3843 N N . ALA B 1 185 ? -22.828 -16.188 4.426 1 97.06 185 ALA B N 1
ATOM 3844 C CA . ALA B 1 185 ? -24.203 -16.406 4.023 1 97.06 185 ALA B CA 1
ATOM 3845 C C . ALA B 1 185 ? -25.125 -16.516 5.238 1 97.06 185 ALA B C 1
ATOM 3847 O O . ALA B 1 185 ? -26.234 -15.969 5.246 1 97.06 185 ALA B O 1
ATOM 3848 N N . THR B 1 186 ? -24.672 -17.188 6.211 1 97 186 THR B N 1
ATOM 3849 C CA . THR B 1 186 ? -25.5 -17.359 7.395 1 97 186 THR B CA 1
ATOM 3850 C C . THR B 1 186 ? -25.578 -16.062 8.188 1 97 186 THR B C 1
ATOM 3852 O O . THR B 1 186 ? -26.594 -15.789 8.844 1 97 186 THR B O 1
ATOM 3855 N N . GLY B 1 187 ? -24.531 -15.305 8.18 1 97.12 187 GLY B N 1
ATOM 3856 C CA . GLY B 1 187 ? -24.547 -14.008 8.844 1 97.12 187 GLY B CA 1
ATOM 3857 C C . GLY B 1 187 ? -25.547 -13.039 8.25 1 97.12 187 GLY B C 1
ATOM 3858 O O . GLY B 1 187 ? -26.031 -12.133 8.93 1 97.12 187 GLY B O 1
ATOM 3859 N N . TYR B 1 188 ? -25.859 -13.273 7.004 1 96.75 188 TYR B N 1
ATOM 3860 C CA . TYR B 1 188 ? -26.766 -12.406 6.273 1 96.75 188 TYR B CA 1
ATOM 3861 C C . TYR B 1 188 ? -28.094 -12.281 7.004 1 96.75 188 TYR B C 1
ATOM 3863 O O . TYR B 1 188 ? -28.625 -11.18 7.164 1 96.75 188 TYR B O 1
ATOM 3871 N N . PHE B 1 189 ? -28.641 -13.344 7.527 1 94.75 189 PHE B N 1
ATOM 3872 C CA . PHE B 1 189 ? -30 -13.391 8.047 1 94.75 189 PHE B CA 1
ATOM 3873 C C . PHE B 1 189 ? -30.109 -12.562 9.32 1 94.75 189 PHE B C 1
ATOM 3875 O O . PHE B 1 189 ? -31 -11.711 9.43 1 94.75 189 PHE B O 1
ATOM 3882 N N . PRO B 1 190 ? -29.25 -12.672 10.234 1 96.31 190 PRO B N 1
ATOM 3883 C CA . PRO B 1 190 ? -29.391 -11.883 11.461 1 96.31 190 PRO B CA 1
ATOM 3884 C C . PRO B 1 190 ? -28.797 -10.484 11.336 1 96.31 190 PRO B C 1
ATOM 3886 O O . PRO B 1 190 ? -29.094 -9.609 12.156 1 96.31 190 PRO B O 1
ATOM 3889 N N . LEU B 1 191 ? -28 -10.234 10.328 1 97.62 191 LEU B N 1
ATOM 3890 C CA . LEU B 1 191 ? -27.203 -9.016 10.367 1 97.62 191 LEU B CA 1
ATOM 3891 C C . LEU B 1 191 ? -27.734 -7.984 9.375 1 97.62 191 LEU B C 1
ATOM 3893 O O . LEU B 1 191 ? -27.453 -6.789 9.508 1 97.62 191 LEU B O 1
ATOM 3897 N N . ALA B 1 192 ? -28.469 -8.328 8.352 1 97.44 192 ALA B N 1
ATOM 3898 C CA . ALA B 1 192 ? -28.891 -7.422 7.281 1 97.44 192 ALA B CA 1
ATOM 3899 C C . ALA B 1 192 ? -29.688 -6.246 7.832 1 97.44 192 ALA B C 1
ATOM 3901 O O . ALA B 1 192 ? -29.375 -5.086 7.551 1 97.44 192 ALA B O 1
ATOM 3902 N N . LYS B 1 193 ? -30.625 -6.5 8.664 1 96.62 193 LYS B N 1
ATOM 3903 C CA . LYS B 1 193 ? -31.516 -5.461 9.18 1 96.62 193 LYS B CA 1
ATOM 3904 C C . LYS B 1 193 ? -30.797 -4.609 10.227 1 96.62 193 LYS B C 1
ATOM 3906 O O . LYS B 1 193 ? -30.812 -3.381 10.156 1 96.62 193 LYS B O 1
ATOM 3911 N N . PRO B 1 194 ? -30.141 -5.273 11.203 1 97.75 194 PRO B N 1
ATOM 3912 C CA . PRO B 1 194 ? -29.406 -4.465 12.18 1 97.75 194 PRO B CA 1
ATOM 3913 C C . PRO B 1 194 ? -28.375 -3.561 11.523 1 97.75 194 PRO B C 1
ATOM 3915 O O . PRO B 1 194 ? -28.094 -2.465 12.023 1 97.75 194 PRO B O 1
ATOM 3918 N N . LEU B 1 195 ? -27.766 -3.973 10.5 1 97.88 195 LEU B N 1
ATOM 3919 C CA . LEU B 1 195 ? -26.75 -3.168 9.82 1 97.88 195 LEU B CA 1
ATOM 3920 C C . LEU B 1 195 ? -27.375 -1.917 9.211 1 97.88 195 LEU B C 1
ATOM 3922 O O . LEU B 1 195 ? -26.734 -0.868 9.141 1 97.88 195 LEU B O 1
ATOM 3926 N N . ASN B 1 196 ? -28.594 -2.012 8.75 1 97.38 196 ASN B N 1
ATOM 3927 C CA . ASN B 1 196 ? -29.297 -0.832 8.258 1 97.38 196 ASN B CA 1
ATOM 3928 C C . ASN B 1 196 ? -29.5 0.204 9.359 1 97.38 196 ASN B C 1
ATOM 3930 O O . ASN B 1 196 ? -29.422 1.407 9.102 1 97.38 196 ASN B O 1
ATOM 3934 N N . ALA B 1 197 ? -29.719 -0.291 10.516 1 96.62 197 ALA B N 1
ATOM 3935 C CA . ALA B 1 197 ? -29.875 0.604 11.656 1 96.62 197 ALA B CA 1
ATOM 3936 C C . ALA B 1 197 ? -28.531 1.237 12.039 1 96.62 197 ALA B C 1
ATOM 3938 O O . ALA B 1 197 ? -28.484 2.418 12.398 1 96.62 197 ALA B O 1
ATOM 3939 N N . LEU B 1 198 ? -27.531 0.467 11.93 1 95.56 198 LEU B N 1
ATOM 3940 C CA . LEU B 1 198 ? -26.188 0.942 12.289 1 95.56 198 LEU B CA 1
ATOM 3941 C C . LEU B 1 198 ? -25.75 2.078 11.367 1 95.56 198 LEU B C 1
ATOM 3943 O O . LEU B 1 198 ? -25.078 3.014 11.812 1 95.56 198 LEU B O 1
ATOM 3947 N N . ILE B 1 199 ? -26.125 2 10.148 1 93.75 199 ILE B N 1
ATOM 3948 C CA . ILE B 1 199 ? -25.719 3.006 9.172 1 93.75 199 ILE B CA 1
ATOM 3949 C C . ILE B 1 199 ? -26.312 4.359 9.555 1 93.75 199 ILE B C 1
ATOM 3951 O O . ILE B 1 199 ? -25.688 5.402 9.32 1 93.75 199 ILE B O 1
ATOM 3955 N N . LEU B 1 200 ? -27.375 4.316 10.211 1 93.06 200 LEU B N 1
ATOM 3956 C CA . LEU B 1 200 ? -28.062 5.543 10.594 1 93.06 200 LEU B CA 1
ATOM 3957 C C . LEU B 1 200 ? -27.484 6.105 11.891 1 93.06 200 LEU B C 1
ATOM 3959 O O . LEU B 1 200 ? -27.719 7.266 12.227 1 93.06 200 LEU B O 1
ATOM 3963 N N . GLY B 1 201 ? -26.844 5.305 12.625 1 94.38 201 GLY B N 1
ATOM 3964 C CA . GLY B 1 201 ? -26.219 5.758 13.859 1 94.38 201 GLY B CA 1
ATOM 3965 C C . GLY B 1 201 ? -26.453 4.816 15.031 1 94.38 201 GLY B C 1
ATOM 3966 O O . GLY B 1 201 ? -27.406 4.035 15.023 1 94.38 201 GLY B O 1
ATOM 3967 N N . ASP B 1 202 ? -25.562 4.973 16.016 1 94.25 202 ASP B N 1
ATOM 3968 C CA . ASP B 1 202 ? -25.641 4.07 17.156 1 94.25 202 ASP B CA 1
ATOM 3969 C C . ASP B 1 202 ? -26.906 4.312 17.969 1 94.25 202 ASP B C 1
ATOM 3971 O O . ASP B 1 202 ? -27.531 3.363 18.453 1 94.25 202 ASP B O 1
ATOM 3975 N N . GLU B 1 203 ? -27.203 5.574 18.078 1 95.44 203 GLU B N 1
ATOM 3976 C CA . GLU B 1 203 ? -28.391 5.914 18.844 1 95.44 203 GLU B CA 1
ATOM 3977 C C . GLU B 1 203 ? -29.641 5.355 18.172 1 95.44 203 GLU B C 1
ATOM 3979 O O . GLU B 1 203 ? -30.531 4.809 18.844 1 95.44 203 GLU B O 1
ATOM 3984 N N . TYR B 1 204 ? -29.656 5.473 16.906 1 94.81 204 TYR B N 1
ATOM 3985 C CA . TYR B 1 204 ? -30.797 4.965 16.141 1 94.81 204 TYR B CA 1
ATOM 3986 C C . TYR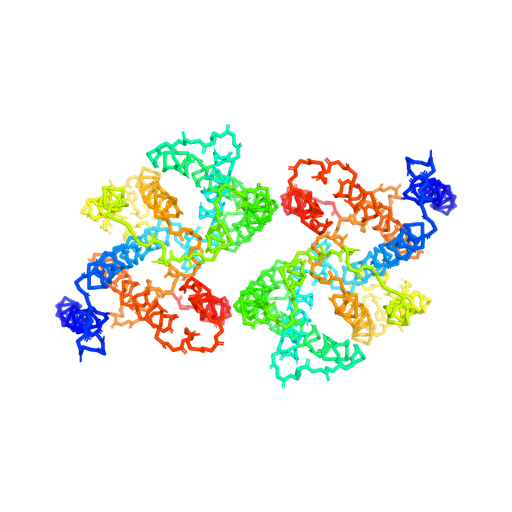 B 1 204 ? -30.875 3.447 16.25 1 94.81 204 TYR B C 1
ATOM 3988 O O . TYR B 1 204 ? -31.969 2.891 16.375 1 94.81 204 TYR B O 1
ATOM 3996 N N . ALA B 1 205 ? -29.812 2.83 16.156 1 96 205 ALA B N 1
ATOM 3997 C CA . ALA B 1 205 ? -29.766 1.374 16.266 1 96 205 ALA B CA 1
ATOM 3998 C C . ALA B 1 205 ? -30.312 0.916 17.609 1 96 205 ALA B C 1
ATOM 4000 O O . ALA B 1 205 ? -31.109 -0.028 17.688 1 96 205 ALA B O 1
ATOM 4001 N N . TYR B 1 206 ? -29.922 1.594 18.609 1 95 206 TYR B N 1
ATOM 4002 C CA . TYR B 1 206 ? -30.406 1.267 19.938 1 95 206 TYR B CA 1
ATOM 4003 C C . TYR B 1 206 ? -31.922 1.419 20.016 1 95 206 TYR B C 1
ATOM 4005 O O . TYR B 1 206 ? -32.594 0.605 20.656 1 95 206 TYR B O 1
ATOM 4013 N N . GLN B 1 207 ? -32.375 2.467 19.406 1 96.5 207 GLN B N 1
ATOM 4014 C CA . GLN B 1 207 ? -33.812 2.742 19.438 1 96.5 207 GLN B CA 1
ATOM 4015 C C . GLN B 1 207 ? -34.594 1.641 18.734 1 96.5 207 GLN B C 1
ATOM 4017 O O . GLN B 1 207 ? -35.719 1.337 19.109 1 96.5 207 GLN B O 1
ATOM 4022 N N . LEU B 1 208 ? -34.031 1.051 17.812 1 96.62 208 LEU B N 1
ATOM 4023 C CA . LEU B 1 208 ? -34.688 -0.015 17.062 1 96.62 208 LEU B CA 1
ATOM 4024 C C . LEU B 1 208 ? -34.469 -1.368 17.734 1 96.62 208 LEU B C 1
ATOM 4026 O O . LEU B 1 208 ? -34.906 -2.398 17.219 1 96.62 208 LEU B O 1
ATOM 4030 N N . GLY B 1 209 ? -33.656 -1.348 18.859 1 96.12 209 GLY B N 1
ATOM 4031 C CA . GLY B 1 209 ? -33.5 -2.559 19.656 1 96.12 209 GLY B CA 1
ATOM 4032 C C . GLY B 1 209 ? -32.219 -3.312 19.344 1 96.12 209 GLY B C 1
ATOM 4033 O O . GLY B 1 209 ? -32.062 -4.453 19.781 1 96.12 209 GLY B O 1
ATOM 4034 N N . TYR B 1 210 ? -31.422 -2.752 18.547 1 97 210 TYR B N 1
ATOM 4035 C CA . TYR B 1 210 ? -30.156 -3.387 18.219 1 97 210 TYR B CA 1
ATOM 4036 C C . TYR B 1 210 ? -29.016 -2.775 19.031 1 97 210 TYR B C 1
ATOM 4038 O O . TYR B 1 210 ? -28.875 -1.553 19.078 1 97 210 TYR B O 1
ATOM 4046 N N . ASN B 1 211 ? -28.234 -3.623 19.688 1 97.25 211 ASN B N 1
ATOM 4047 C CA . ASN B 1 211 ? -27.016 -3.146 20.328 1 97.25 211 ASN B CA 1
ATOM 4048 C C . ASN B 1 211 ? -25.891 -2.945 19.328 1 97.25 211 ASN B C 1
ATOM 4050 O O . ASN B 1 211 ? -25.344 -3.916 18.797 1 97.25 211 ASN B O 1
ATOM 4054 N N . PRO B 1 212 ? -25.547 -1.802 19.109 1 96.38 212 PRO B N 1
ATOM 4055 C CA . PRO B 1 212 ? -24.562 -1.532 18.047 1 96.38 212 PRO B CA 1
ATOM 4056 C C . PRO B 1 212 ? -23.234 -2.248 18.281 1 96.38 212 PRO B C 1
ATOM 4058 O O . PRO B 1 212 ? -22.609 -2.725 17.328 1 96.38 212 PRO B O 1
ATOM 4061 N N . ARG B 1 213 ? -22.797 -2.297 19.484 1 95.44 213 ARG B N 1
ATOM 4062 C CA . ARG B 1 213 ? -21.5 -2.906 19.797 1 95.44 213 ARG B CA 1
ATOM 4063 C C . ARG B 1 213 ? -21.5 -4.383 19.406 1 95.44 213 ARG B C 1
ATOM 4065 O O . ARG B 1 213 ? -20.531 -4.871 18.828 1 95.44 213 ARG B O 1
ATOM 4072 N N . ILE B 1 214 ? -22.516 -5.043 19.688 1 96.69 214 ILE B N 1
ATOM 4073 C CA . ILE B 1 214 ? -22.594 -6.484 19.469 1 96.69 214 ILE B CA 1
ATOM 4074 C C . ILE B 1 214 ? -22.688 -6.773 17.969 1 96.69 214 ILE B C 1
ATOM 4076 O O . ILE B 1 214 ? -21.938 -7.609 17.438 1 96.69 214 ILE B O 1
ATOM 4080 N N . TYR B 1 215 ? -23.547 -6.082 17.297 1 96.88 215 TYR B N 1
ATOM 4081 C CA . TYR B 1 215 ? -23.734 -6.336 15.883 1 96.88 215 TYR B CA 1
ATOM 4082 C C . TYR B 1 215 ? -22.531 -5.887 15.07 1 96.88 215 TYR B C 1
ATOM 4084 O O . TYR B 1 215 ? -22.156 -6.531 14.094 1 96.88 215 TYR B O 1
ATOM 4092 N N . ARG B 1 216 ? -21.953 -4.828 15.484 1 96.69 216 ARG B N 1
ATOM 4093 C CA . ARG B 1 216 ? -20.734 -4.383 14.844 1 96.69 216 ARG B CA 1
ATOM 4094 C C . ARG B 1 216 ? -19.625 -5.418 15 1 96.69 216 ARG B C 1
ATOM 4096 O O . ARG B 1 216 ? -18.969 -5.785 14.023 1 96.69 216 ARG B O 1
ATOM 4103 N N . LEU B 1 217 ? -19.422 -5.879 16.156 1 96.12 217 LEU B N 1
ATOM 4104 C CA . LEU B 1 217 ? -18.375 -6.855 16.438 1 96.12 217 LEU B CA 1
ATOM 4105 C C . LEU B 1 217 ? -18.641 -8.156 15.68 1 96.12 217 LEU B C 1
ATOM 4107 O O . LEU B 1 217 ? -17.719 -8.734 15.094 1 96.12 217 LEU B O 1
ATOM 4111 N N . ALA B 1 218 ? -19.844 -8.594 15.758 1 97.38 218 ALA B N 1
ATOM 4112 C CA . ALA B 1 218 ? -20.203 -9.828 15.062 1 97.38 218 ALA B CA 1
ATOM 4113 C C . ALA B 1 218 ? -19.922 -9.711 13.562 1 97.38 218 ALA B C 1
ATOM 4115 O O . ALA B 1 218 ? -19.375 -10.625 12.953 1 97.38 218 ALA B O 1
ATOM 4116 N N . THR B 1 219 ? -20.328 -8.609 13.047 1 98 219 THR B N 1
ATOM 4117 C CA . THR B 1 219 ? -20.172 -8.383 11.609 1 98 219 THR B CA 1
ATOM 4118 C C . THR B 1 219 ? -18.703 -8.32 11.227 1 98 219 THR B C 1
ATOM 4120 O O . THR B 1 219 ? -18.281 -8.945 10.25 1 98 219 THR B O 1
ATOM 4123 N N . ILE B 1 220 ? -17.891 -7.629 11.992 1 97.19 220 ILE B N 1
ATOM 4124 C CA . ILE B 1 220 ? -16.469 -7.465 11.68 1 97.19 220 ILE B CA 1
ATOM 4125 C C . ILE B 1 220 ? -15.75 -8.797 11.836 1 97.19 220 ILE B C 1
ATOM 4127 O O . ILE B 1 220 ? -14.852 -9.117 11.055 1 97.19 220 ILE B O 1
ATOM 4131 N N . LEU B 1 221 ? -16.172 -9.586 12.812 1 97.88 221 LEU B N 1
ATOM 4132 C CA . LEU B 1 221 ? -15.555 -10.891 13.023 1 97.88 221 LEU B CA 1
ATOM 4133 C C . LEU B 1 221 ? -15.859 -11.828 11.859 1 97.88 221 LEU B C 1
ATOM 4135 O O . LEU B 1 221 ? -14.969 -12.516 11.352 1 97.88 221 LEU B O 1
ATOM 4139 N N . ILE B 1 222 ? -17.109 -11.836 11.438 1 98.44 222 ILE B N 1
ATOM 4140 C CA . ILE B 1 222 ? -17.516 -12.688 10.328 1 98.44 222 ILE B CA 1
ATOM 4141 C C . ILE B 1 222 ? -16.75 -12.281 9.07 1 98.44 222 ILE B C 1
ATOM 4143 O O . ILE B 1 222 ? -16.203 -13.133 8.359 1 98.44 222 ILE B O 1
ATOM 4147 N N . ALA B 1 223 ? -16.719 -10.984 8.805 1 98.5 223 ALA B N 1
ATOM 4148 C CA . ALA B 1 223 ? -16 -10.477 7.633 1 98.5 223 ALA B CA 1
ATOM 4149 C C . ALA B 1 223 ? -14.516 -10.773 7.719 1 98.5 223 ALA B C 1
ATOM 4151 O O . ALA B 1 223 ? -13.898 -11.188 6.73 1 98.5 223 ALA B O 1
ATOM 4152 N N . GLY B 1 224 ? -13.945 -10.594 8.906 1 98.5 224 GLY B N 1
ATOM 4153 C CA . GLY B 1 224 ? -12.523 -10.836 9.109 1 98.5 224 GLY B CA 1
ATOM 4154 C C . GLY B 1 224 ? -12.141 -12.297 8.953 1 98.5 224 GLY B C 1
ATOM 4155 O O . GLY B 1 224 ? -11.156 -12.625 8.289 1 98.5 224 GLY B O 1
ATOM 4156 N N . ILE B 1 225 ? -12.898 -13.156 9.555 1 98.56 225 ILE B N 1
ATOM 4157 C CA . ILE B 1 225 ? -12.617 -14.594 9.523 1 98.56 225 ILE B CA 1
ATOM 4158 C C . ILE B 1 225 ? -12.781 -15.117 8.102 1 98.56 225 ILE B C 1
ATOM 4160 O O . ILE B 1 225 ? -11.891 -15.797 7.578 1 98.56 225 ILE B O 1
ATOM 4164 N N . SER B 1 226 ? -13.852 -14.789 7.504 1 98.62 226 SER B N 1
ATOM 4165 C CA . SER B 1 226 ? -14.133 -15.312 6.172 1 98.62 226 SER B CA 1
ATOM 4166 C C . SER B 1 226 ? -13.125 -14.805 5.152 1 98.62 226 SER B C 1
ATOM 4168 O O . SER B 1 226 ? -12.641 -15.57 4.312 1 98.62 226 SER B O 1
ATOM 4170 N N . SER B 1 227 ? -12.773 -13.516 5.219 1 98.5 227 SER B N 1
ATOM 4171 C CA . SER B 1 227 ? -11.781 -12.961 4.305 1 98.5 227 SER B CA 1
ATOM 4172 C C . SER B 1 227 ? -10.414 -13.594 4.523 1 98.5 227 SER B C 1
ATOM 4174 O O . SER B 1 227 ? -9.68 -13.852 3.564 1 98.5 227 SER B O 1
ATOM 4176 N N . SER B 1 228 ? -10.094 -13.828 5.793 1 98.62 228 SER B N 1
ATOM 4177 C CA . SER B 1 228 ? -8.805 -14.43 6.117 1 98.62 228 SER B CA 1
ATOM 4178 C C . SER B 1 228 ? -8.695 -15.844 5.562 1 98.62 228 SER B C 1
ATOM 4180 O O . SER B 1 228 ? -7.629 -16.25 5.102 1 98.62 228 SER B O 1
ATOM 4182 N N . LEU B 1 229 ? -9.781 -16.562 5.641 1 98.31 229 LEU B N 1
ATOM 4183 C CA . LEU B 1 229 ? -9.805 -17.922 5.098 1 98.31 229 LEU B CA 1
ATOM 4184 C C . LEU B 1 229 ? -9.578 -17.906 3.59 1 98.31 229 LEU B C 1
ATOM 4186 O O . LEU B 1 229 ? -8.82 -18.719 3.066 1 98.31 229 LEU B O 1
ATOM 4190 N N . ILE B 1 230 ? -10.219 -16.953 2.904 1 98.31 230 ILE B N 1
ATOM 4191 C CA . ILE B 1 230 ? -10.039 -16.828 1.462 1 98.31 230 ILE B CA 1
ATOM 4192 C C . ILE B 1 230 ? -8.586 -16.484 1.149 1 98.31 230 ILE B C 1
ATOM 4194 O O . ILE B 1 230 ? -7.977 -17.062 0.252 1 98.31 230 ILE B O 1
ATOM 4198 N N . VAL B 1 231 ? -8.008 -15.602 1.916 1 97.44 231 VAL B N 1
ATOM 4199 C CA . VAL B 1 231 ? -6.641 -15.148 1.687 1 97.44 231 VAL B CA 1
ATOM 4200 C C . VAL B 1 231 ? -5.664 -16.297 1.926 1 97.44 231 VAL B C 1
ATOM 4202 O O . VAL B 1 231 ? -4.652 -16.422 1.234 1 97.44 231 VAL B O 1
ATOM 4205 N N . SER B 1 232 ? -5.949 -17.188 2.844 1 96.25 232 SER B N 1
ATOM 4206 C CA . SER B 1 232 ? -5.07 -18.312 3.141 1 96.25 232 SER B CA 1
ATOM 4207 C C . SER B 1 232 ? -4.945 -19.25 1.944 1 96.25 232 SER B C 1
ATOM 4209 O O . SER B 1 232 ? -3.926 -19.906 1.777 1 96.25 232 SER B O 1
ATOM 4211 N N . CYS B 1 233 ? -5.961 -19.234 1.104 1 95.75 233 CYS B N 1
ATOM 4212 C CA . CYS B 1 233 ? -5.965 -20.141 -0.041 1 95.75 233 CYS B CA 1
ATOM 4213 C C . CYS B 1 233 ? -5.457 -19.438 -1.294 1 95.75 233 CYS B C 1
ATOM 4215 O O . CYS B 1 233 ? -4.711 -20.016 -2.08 1 95.75 233 CYS B O 1
ATOM 4217 N N . PHE B 1 234 ? -5.863 -18.109 -1.446 1 96.5 234 PHE B N 1
ATOM 4218 C CA . PHE B 1 234 ? -5.699 -17.531 -2.77 1 96.5 234 PHE B CA 1
ATOM 4219 C C . PHE B 1 234 ? -4.82 -16.281 -2.705 1 96.5 234 PHE B C 1
ATOM 4221 O O . PHE B 1 234 ? -4.453 -15.719 -3.738 1 96.5 234 PHE B O 1
ATOM 4228 N N . GLY B 1 235 ? -4.574 -15.852 -1.501 1 95.44 235 GLY B N 1
ATOM 4229 C CA . GLY B 1 235 ? -3.713 -14.688 -1.344 1 95.44 235 GLY B CA 1
ATOM 4230 C C . GLY B 1 235 ? -4.484 -13.391 -1.229 1 95.44 235 GLY B C 1
ATOM 4231 O O . GLY B 1 235 ? -5.688 -13.391 -0.966 1 95.44 235 GLY B O 1
ATOM 4232 N N . LEU B 1 236 ? -3.75 -12.312 -1.354 1 94.06 236 LEU B N 1
ATOM 4233 C CA . LEU B 1 236 ? -4.258 -10.977 -1.061 1 94.06 236 LEU B CA 1
ATOM 4234 C C . LEU B 1 236 ? -4.918 -10.359 -2.291 1 94.06 236 LEU B C 1
ATOM 4236 O O . LEU B 1 236 ? -4.234 -9.789 -3.146 1 94.06 236 LEU B O 1
ATOM 4240 N N . ILE B 1 237 ? -6.219 -10.43 -2.383 1 94.62 237 ILE B N 1
ATOM 4241 C CA . ILE B 1 237 ? -6.984 -9.797 -3.453 1 94.62 237 ILE B CA 1
ATOM 4242 C C . ILE B 1 237 ? -7.469 -8.422 -3 1 94.62 237 ILE B C 1
ATOM 4244 O O . ILE B 1 237 ? -8.297 -8.312 -2.096 1 94.62 237 ILE B O 1
ATOM 4248 N N . GLY B 1 238 ? -7.043 -7.457 -3.625 1 92.56 238 GLY B N 1
ATOM 4249 C CA . GLY B 1 238 ? -7.301 -6.105 -3.146 1 92.56 238 GLY B CA 1
ATOM 4250 C C . GLY B 1 238 ? -8.508 -5.461 -3.803 1 92.56 238 GLY B C 1
ATOM 4251 O O . GLY B 1 238 ? -8.82 -5.75 -4.961 1 92.56 238 GLY B O 1
ATOM 4252 N N . PHE B 1 239 ? -9.242 -4.625 -3.1 1 94.62 239 PHE B N 1
ATOM 4253 C CA . PHE B 1 239 ? -10.18 -3.602 -3.533 1 94.62 239 PHE B CA 1
ATOM 4254 C C . PHE B 1 239 ? -11.477 -4.23 -4.02 1 94.62 239 PHE B C 1
ATOM 4256 O O . PHE B 1 239 ? -12.453 -3.521 -4.301 1 94.62 239 PHE B O 1
ATOM 4263 N N . LEU B 1 240 ? -11.531 -5.562 -4.102 1 96.19 240 LEU B N 1
ATOM 4264 C CA . LEU B 1 240 ? -12.742 -6.207 -4.586 1 96.19 240 LEU B CA 1
ATOM 4265 C C . LEU B 1 240 ? -13.922 -5.898 -3.672 1 96.19 240 LEU B C 1
ATOM 4267 O O . LEU B 1 240 ? -15.023 -5.598 -4.148 1 96.19 240 LEU B O 1
ATOM 4271 N N . GLY B 1 241 ? -13.672 -6.004 -2.414 1 96.94 241 GLY B N 1
ATOM 4272 C CA . GLY B 1 241 ? -14.703 -5.715 -1.429 1 96.94 241 GLY B CA 1
ATOM 4273 C C . GLY B 1 241 ? -15.102 -4.25 -1.388 1 96.94 241 GLY B C 1
ATOM 4274 O O . GLY B 1 241 ? -16.125 -3.895 -0.793 1 96.94 241 GLY B O 1
ATOM 4275 N N . LEU B 1 242 ? -14.344 -3.434 -1.944 1 95.75 242 LEU B N 1
ATOM 4276 C CA . LEU B 1 242 ? -14.648 -2.01 -2.037 1 95.75 242 LEU B CA 1
ATOM 4277 C C . LEU B 1 242 ? -15.531 -1.723 -3.242 1 95.75 242 LEU B C 1
ATOM 4279 O O . LEU B 1 242 ? -16.516 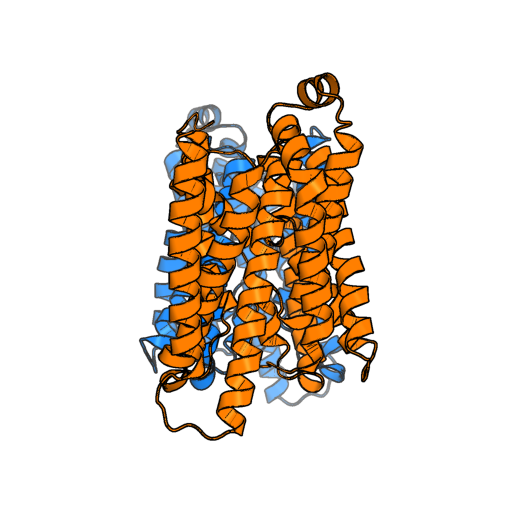-0.992 -3.131 1 95.75 242 LEU B O 1
ATOM 4283 N N . VAL B 1 243 ? -15.25 -2.322 -4.324 1 96.31 243 VAL B N 1
ATOM 4284 C CA . VAL B 1 243 ? -15.852 -2.01 -5.617 1 96.31 243 VAL B CA 1
ATOM 4285 C C . VAL B 1 243 ? -17.25 -2.602 -5.699 1 96.31 243 VAL B C 1
ATOM 4287 O O . VAL B 1 243 ? -18.203 -1.912 -6.07 1 96.31 243 VAL B O 1
ATOM 4290 N N . ALA B 1 244 ? -17.391 -3.791 -5.297 1 98 244 ALA B N 1
ATOM 4291 C CA . ALA B 1 244 ? -18.625 -4.551 -5.531 1 98 244 ALA B CA 1
ATOM 4292 C C . ALA B 1 244 ? -19.797 -3.945 -4.77 1 98 244 ALA B C 1
ATOM 4294 O O . ALA B 1 244 ? -20.859 -3.709 -5.348 1 98 244 ALA B O 1
ATOM 4295 N N . PRO B 1 245 ? -19.641 -3.662 -3.494 1 97.88 245 PRO B N 1
ATOM 4296 C CA . PRO B 1 245 ? -20.766 -3.055 -2.789 1 97.88 245 PRO B CA 1
ATOM 4297 C C . PRO B 1 245 ? -21.141 -1.689 -3.352 1 97.88 245 PRO B C 1
ATOM 4299 O O . PRO B 1 245 ? -22.328 -1.334 -3.371 1 97.88 245 PRO B O 1
ATOM 4302 N N . HIS B 1 246 ? -20.172 -0.97 -3.768 1 95.94 246 HIS B N 1
ATOM 4303 C CA . HIS B 1 246 ? -20.469 0.332 -4.355 1 95.94 246 HIS B CA 1
ATOM 4304 C C . HIS B 1 246 ? -21.312 0.187 -5.621 1 95.94 246 HIS B C 1
ATOM 4306 O O . HIS B 1 246 ? -22.312 0.896 -5.797 1 95.94 246 HIS B O 1
ATOM 4312 N N . ILE B 1 247 ? -20.922 -0.671 -6.457 1 96.5 247 ILE B N 1
ATOM 4313 C CA . ILE B 1 247 ? -21.656 -0.914 -7.691 1 96.5 247 ILE B CA 1
ATOM 4314 C C . ILE B 1 247 ? -23.062 -1.431 -7.363 1 96.5 247 ILE B C 1
ATOM 4316 O O . ILE B 1 247 ? -24.047 -1.055 -8.016 1 96.5 247 ILE B O 1
ATOM 4320 N N . ALA B 1 248 ? -23.156 -2.279 -6.379 1 97.5 248 ALA B N 1
ATOM 4321 C CA . ALA B 1 248 ? -24.453 -2.816 -5.957 1 97.5 248 ALA B CA 1
ATOM 4322 C C . ALA B 1 248 ? -25.406 -1.697 -5.562 1 97.5 248 ALA B C 1
ATOM 4324 O O . ALA B 1 248 ? -26.562 -1.678 -5.992 1 97.5 248 ALA B O 1
ATOM 4325 N N . ARG B 1 249 ? -24.906 -0.83 -4.781 1 96.31 249 ARG B N 1
ATOM 4326 C CA . ARG B 1 249 ? -25.734 0.283 -4.32 1 96.31 249 ARG B CA 1
ATOM 4327 C C . ARG B 1 249 ? -26.156 1.173 -5.488 1 96.31 249 ARG B C 1
ATOM 4329 O O . ARG B 1 249 ? -27.281 1.684 -5.516 1 96.31 249 ARG B O 1
ATOM 4336 N N . LEU B 1 250 ? -25.266 1.365 -6.402 1 93.88 250 LEU B N 1
ATOM 4337 C CA . LEU B 1 250 ? -25.562 2.188 -7.57 1 93.88 250 LEU B CA 1
ATOM 4338 C C . LEU B 1 250 ? -26.625 1.531 -8.438 1 93.88 250 LEU B C 1
ATOM 4340 O O . LEU B 1 250 ? -27.516 2.213 -8.961 1 93.88 250 LEU B O 1
ATOM 4344 N N . LEU B 1 251 ? -26.531 0.272 -8.594 1 94.75 251 LEU B N 1
ATOM 4345 C CA . LEU B 1 251 ? -27.453 -0.462 -9.453 1 94.75 251 LEU B CA 1
ATOM 4346 C C . LEU B 1 251 ? -28.859 -0.495 -8.852 1 94.75 251 LEU B C 1
ATOM 4348 O O . LEU B 1 251 ? -29.844 -0.304 -9.562 1 94.75 251 LEU B O 1
ATOM 4352 N N . ILE B 1 252 ? -28.906 -0.735 -7.57 1 95.25 252 ILE B N 1
ATOM 4353 C CA . ILE B 1 252 ? -30.203 -0.898 -6.926 1 95.25 252 ILE B CA 1
ATOM 4354 C C . ILE B 1 252 ? -30.719 0.457 -6.441 1 95.25 252 ILE B C 1
ATOM 4356 O O . ILE B 1 252 ? -31.891 0.598 -6.094 1 95.25 252 ILE B O 1
ATOM 4360 N N . LYS B 1 253 ? -29.844 1.476 -6.398 1 94.75 253 LYS B N 1
ATOM 4361 C CA . LYS B 1 253 ? -30.156 2.818 -5.918 1 94.75 253 LYS B CA 1
ATOM 4362 C C . LYS B 1 253 ? -30.672 2.783 -4.48 1 94.75 253 LYS B C 1
ATOM 4364 O O . LYS B 1 253 ? -31.703 3.387 -4.172 1 94.75 253 LYS B O 1
ATOM 4369 N N . SER B 1 254 ? -30.078 1.919 -3.725 1 94.81 254 SER B N 1
ATOM 4370 C CA . SER B 1 254 ? -30.438 1.761 -2.316 1 94.81 254 SER B CA 1
ATOM 4371 C C . SER B 1 254 ? -29.234 1.314 -1.49 1 94.81 254 SER B C 1
ATOM 4373 O O . SER B 1 254 ? -28.312 0.693 -2.016 1 94.81 254 SER B O 1
ATOM 4375 N N . SER B 1 255 ? -29.266 1.644 -0.217 1 95.62 255 SER B N 1
ATOM 4376 C CA . SER B 1 255 ? -28.219 1.212 0.705 1 95.62 255 SER B CA 1
ATOM 4377 C C . SER B 1 255 ? -28.734 0.13 1.651 1 95.62 255 SER B C 1
ATOM 4379 O O . SER B 1 255 ? -28.047 -0.23 2.615 1 95.62 255 SER B O 1
ATOM 4381 N N . ASP B 1 256 ? -29.922 -0.365 1.349 1 97.06 256 ASP B N 1
ATOM 4382 C CA . ASP B 1 256 ? -30.516 -1.404 2.178 1 97.06 256 ASP B CA 1
ATOM 4383 C C . ASP B 1 256 ? -29.703 -2.695 2.117 1 97.06 256 ASP B C 1
ATOM 4385 O O . ASP B 1 256 ? -29.641 -3.348 1.073 1 97.06 256 ASP B O 1
ATOM 4389 N N . ASN B 1 257 ? -29.219 -3.104 3.242 1 97.75 257 ASN B N 1
ATOM 4390 C CA . ASN B 1 257 ? -28.297 -4.234 3.307 1 97.75 257 ASN B CA 1
ATOM 4391 C C . ASN B 1 257 ? -29.016 -5.555 3.027 1 97.75 257 ASN B C 1
ATOM 4393 O O . ASN B 1 257 ? -28.359 -6.57 2.76 1 97.75 257 ASN B O 1
ATOM 4397 N N . ARG B 1 258 ? -30.344 -5.508 3.102 1 96.44 258 ARG B N 1
ATOM 4398 C CA . ARG B 1 258 ? -31.094 -6.699 2.719 1 96.44 258 ARG B CA 1
ATOM 4399 C C . ARG B 1 258 ? -30.859 -7.043 1.252 1 96.44 258 ARG B C 1
ATOM 4401 O O . ARG B 1 258 ? -31.016 -8.203 0.85 1 96.44 258 ARG B O 1
ATOM 4408 N N . TYR B 1 259 ? -30.516 -6.074 0.46 1 97.5 259 TYR B N 1
ATOM 4409 C CA . TYR B 1 259 ? -30.266 -6.25 -0.967 1 97.5 259 TYR B CA 1
ATOM 4410 C C . TYR B 1 259 ? -28.781 -6.121 -1.287 1 97.5 259 TYR B C 1
ATOM 4412 O O . TYR B 1 259 ? -28.234 -6.922 -2.051 1 97.5 259 TYR B O 1
ATOM 4420 N N . VAL B 1 260 ? -28.141 -5.215 -0.723 1 97.94 260 VAL B N 1
ATOM 4421 C CA . VAL B 1 260 ? -26.766 -4.828 -1.059 1 97.94 260 VAL B CA 1
ATOM 4422 C C . VAL B 1 260 ? -25.812 -5.98 -0.755 1 97.94 260 VAL B C 1
ATOM 4424 O O . VAL B 1 260 ? -24.891 -6.254 -1.533 1 97.94 260 VAL B O 1
ATOM 4427 N N . LEU B 1 261 ? -26.031 -6.664 0.35 1 98.38 261 LEU B N 1
ATOM 4428 C CA . LEU B 1 261 ? -25.125 -7.734 0.752 1 98.38 261 LEU B CA 1
ATOM 4429 C C . LEU B 1 261 ? -25.062 -8.82 -0.316 1 98.38 261 LEU B C 1
ATOM 4431 O O . LEU B 1 261 ? -23.984 -9.125 -0.83 1 98.38 261 LEU B O 1
ATOM 4435 N N . PHE B 1 262 ? -26.156 -9.305 -0.697 1 97.62 262 PHE B N 1
ATOM 4436 C CA . PHE B 1 262 ? -26.234 -10.391 -1.665 1 97.62 262 PHE B CA 1
ATOM 4437 C C . PHE B 1 262 ? -25.734 -9.93 -3.031 1 97.62 262 PHE B C 1
ATOM 4439 O O . PHE B 1 262 ? -24.969 -10.641 -3.689 1 97.62 262 PHE B O 1
ATOM 4446 N N . LEU B 1 263 ? -26.141 -8.789 -3.439 1 98.12 263 LEU B N 1
ATOM 4447 C CA . LEU B 1 263 ? -25.719 -8.258 -4.734 1 98.12 263 LEU B CA 1
ATOM 4448 C C . LEU B 1 263 ? -24.219 -8.023 -4.77 1 98.12 263 LEU B C 1
ATOM 4450 O O . LEU B 1 263 ? -23.578 -8.188 -5.816 1 98.12 263 LEU B O 1
ATOM 4454 N N . SER B 1 264 ? -23.672 -7.578 -3.668 1 98.62 264 SER B N 1
ATOM 4455 C CA . SER B 1 264 ? -22.219 -7.395 -3.58 1 98.62 264 SER B CA 1
ATOM 4456 C C . SER B 1 264 ? -21.484 -8.711 -3.805 1 98.62 264 SER B C 1
ATOM 4458 O O . SER B 1 264 ? -20.453 -8.742 -4.477 1 98.62 264 SER B O 1
ATOM 4460 N N . GLY B 1 265 ? -22.016 -9.758 -3.184 1 98.38 265 GLY B N 1
ATOM 4461 C CA . GLY B 1 265 ? -21.422 -11.062 -3.396 1 98.38 265 GLY B CA 1
ATOM 4462 C C . GLY B 1 265 ? -21.469 -11.516 -4.848 1 98.38 265 GLY B C 1
ATOM 4463 O O . GLY B 1 265 ? -20.453 -11.977 -5.391 1 98.38 265 GLY B O 1
ATOM 4464 N N . LEU B 1 266 ? -22.578 -11.328 -5.473 1 98.19 266 LEU B N 1
ATOM 4465 C CA . LEU B 1 266 ? -22.75 -11.75 -6.859 1 98.19 266 LEU B CA 1
ATOM 4466 C C . LEU B 1 266 ? -21.844 -10.945 -7.785 1 98.19 266 LEU B C 1
ATOM 4468 O O . LEU B 1 266 ? -21.188 -11.508 -8.664 1 98.19 266 LEU B O 1
ATOM 4472 N N . LEU B 1 267 ? -21.859 -9.711 -7.625 1 98.38 267 LEU B N 1
ATOM 4473 C CA . LEU B 1 267 ? -21.062 -8.828 -8.461 1 98.38 267 LEU B CA 1
ATOM 4474 C C . LEU B 1 267 ? -19.578 -9.141 -8.312 1 98.38 267 LEU B C 1
ATOM 4476 O O . LEU B 1 267 ? -18.844 -9.18 -9.305 1 98.38 267 LEU B O 1
ATOM 4480 N N . ALA B 1 268 ? -19.156 -9.32 -7.051 1 98.56 268 ALA B N 1
ATOM 4481 C CA . ALA B 1 268 ? -17.75 -9.633 -6.809 1 98.56 268 ALA B CA 1
ATOM 4482 C C . ALA B 1 268 ? -17.359 -10.969 -7.434 1 98.56 268 ALA B C 1
ATOM 4484 O O . ALA B 1 268 ? -16.25 -11.141 -7.922 1 98.56 268 ALA B O 1
ATOM 4485 N N . SER B 1 269 ? -18.281 -11.922 -7.383 1 98.56 269 SER B N 1
ATOM 4486 C CA . SER B 1 269 ? -18.062 -13.211 -8.031 1 98.56 269 SER B CA 1
ATOM 4487 C C . SER B 1 269 ? -17.828 -13.039 -9.531 1 98.56 269 SER B C 1
ATOM 4489 O O . SER B 1 269 ? -16.891 -13.609 -10.086 1 98.56 269 SER B O 1
ATOM 4491 N N . ILE B 1 270 ? -18.641 -12.281 -10.133 1 98.12 270 ILE B N 1
ATOM 4492 C CA . ILE B 1 270 ? -18.562 -12.062 -11.57 1 98.12 270 ILE B CA 1
ATOM 4493 C C . ILE B 1 270 ? -17.266 -11.328 -11.906 1 98.12 270 ILE B C 1
ATOM 4495 O O . ILE B 1 270 ? -16.547 -11.727 -12.82 1 98.12 270 ILE B O 1
ATOM 4499 N N . LEU B 1 271 ? -16.984 -10.289 -11.18 1 96.94 271 LEU B N 1
ATOM 4500 C CA . LEU B 1 271 ? -15.789 -9.492 -11.43 1 96.94 271 LEU B CA 1
ATOM 4501 C C . LEU B 1 271 ? -14.523 -10.336 -11.281 1 96.94 271 LEU B C 1
ATOM 4503 O O . LEU B 1 271 ? -13.625 -10.258 -12.117 1 96.94 271 LEU B O 1
ATOM 4507 N N . LEU B 1 272 ? -14.477 -11.094 -10.219 1 97.5 272 LEU B N 1
ATOM 4508 C CA . LEU B 1 272 ? -13.281 -11.891 -9.961 1 97.5 272 LEU B CA 1
ATOM 4509 C C . LEU B 1 272 ? -13.125 -12.992 -11 1 97.5 272 LEU B C 1
ATOM 4511 O O . LEU B 1 272 ? -12.008 -13.273 -11.453 1 97.5 272 LEU B O 1
ATOM 4515 N N . LEU B 1 273 ? -14.227 -13.602 -11.398 1 97.38 273 LEU B N 1
ATOM 4516 C CA . LEU B 1 273 ? -14.164 -14.633 -12.43 1 97.38 273 LEU B CA 1
ATOM 4517 C C . LEU B 1 273 ? -13.703 -14.047 -13.758 1 97.38 273 LEU B C 1
ATOM 4519 O O . LEU B 1 273 ? -12.875 -14.648 -14.453 1 97.38 273 LEU B O 1
ATOM 4523 N N . ILE B 1 274 ? -14.219 -12.914 -14.125 1 95.44 274 ILE B N 1
ATOM 4524 C CA . ILE B 1 274 ? -13.836 -12.266 -15.367 1 95.44 274 ILE B CA 1
ATOM 4525 C C . ILE B 1 274 ? -12.352 -11.914 -15.336 1 95.44 274 ILE B C 1
ATOM 4527 O O . ILE B 1 274 ? -11.633 -12.125 -16.312 1 95.44 274 ILE B O 1
ATOM 4531 N N . THR B 1 275 ? -11.906 -11.414 -14.258 1 92.81 275 THR B N 1
ATOM 4532 C CA . THR B 1 275 ? -10.5 -11.047 -14.156 1 92.81 275 THR B CA 1
ATOM 4533 C C . THR B 1 275 ? -9.609 -12.281 -14.219 1 92.81 275 THR B C 1
ATOM 4535 O O . THR B 1 275 ? -8.516 -12.234 -14.781 1 92.81 275 THR B O 1
ATOM 4538 N N . ASP B 1 276 ? -10.062 -13.328 -13.555 1 93.56 276 ASP B N 1
ATOM 4539 C CA . ASP B 1 276 ? -9.305 -14.57 -13.633 1 93.56 276 ASP B CA 1
ATOM 4540 C C . ASP B 1 276 ? -9.266 -15.102 -15.07 1 93.56 276 ASP B C 1
ATOM 4542 O O . ASP B 1 276 ? -8.258 -15.656 -15.5 1 93.56 276 ASP B O 1
ATOM 4546 N N . ASP B 1 277 ? -10.336 -14.953 -15.758 1 91.44 277 ASP B N 1
ATOM 4547 C CA . ASP B 1 277 ? -10.383 -15.367 -17.156 1 91.44 277 ASP B CA 1
ATOM 4548 C C . ASP B 1 277 ? -9.43 -14.539 -18.016 1 91.44 277 ASP B C 1
ATOM 4550 O O . ASP B 1 277 ? -8.773 -15.07 -18.906 1 91.44 277 ASP B O 1
ATOM 4554 N N . ILE B 1 278 ? -9.445 -13.312 -17.797 1 87.12 278 ILE B N 1
ATOM 4555 C CA . ILE B 1 278 ? -8.531 -12.445 -18.516 1 87.12 278 ILE B CA 1
ATOM 4556 C C . ILE B 1 278 ? -7.09 -12.875 -18.25 1 87.12 278 ILE B C 1
ATOM 4558 O O . ILE B 1 278 ? -6.27 -12.914 -19.172 1 87.12 278 ILE B O 1
ATOM 4562 N N . SER B 1 279 ? -6.828 -13.172 -17.016 1 82.31 279 SER B N 1
ATOM 4563 C CA . SER B 1 279 ? -5.504 -13.633 -16.609 1 82.31 279 SER B CA 1
ATOM 4564 C C . SER B 1 279 ? -5.121 -14.914 -17.344 1 82.31 279 SER B C 1
ATOM 4566 O O . SER B 1 279 ? -3.971 -15.086 -17.75 1 82.31 279 SER B O 1
ATOM 4568 N N . ARG B 1 280 ? -5.996 -15.789 -17.516 1 81.12 280 ARG B N 1
ATOM 4569 C CA . ARG B 1 280 ? -5.738 -17.125 -18.047 1 81.12 280 ARG B CA 1
ATOM 4570 C C . ARG B 1 280 ? -5.746 -17.094 -19.578 1 81.12 280 ARG B C 1
ATOM 4572 O O . ARG B 1 280 ? -4.938 -17.781 -20.219 1 81.12 280 ARG B O 1
ATOM 4579 N N . ILE B 1 281 ? -6.578 -16.359 -20.109 1 76.62 281 ILE B N 1
ATOM 4580 C CA . ILE B 1 281 ? -6.824 -16.484 -21.547 1 76.62 281 ILE B CA 1
ATOM 4581 C C . ILE B 1 281 ? -5.992 -15.453 -22.297 1 76.62 281 ILE B C 1
ATOM 4583 O O . ILE B 1 281 ? -5.371 -15.766 -23.328 1 76.62 281 ILE B O 1
ATOM 4587 N N . LEU B 1 282 ? -5.996 -14.273 -21.875 1 64.94 282 LEU B N 1
ATOM 4588 C CA . LEU B 1 282 ? -5.418 -13.195 -22.688 1 64.94 282 LEU B CA 1
ATOM 4589 C C . LEU B 1 282 ? -3.92 -13.07 -22.422 1 64.94 282 LEU B C 1
ATOM 4591 O O . LEU B 1 282 ? -3.15 -12.75 -23.328 1 64.94 282 LEU B O 1
ATOM 4595 N N . LEU B 1 283 ? -3.508 -13.445 -21.328 1 61 283 LEU B N 1
ATOM 4596 C CA . LEU B 1 283 ? -2.156 -13.008 -21 1 61 283 LEU B CA 1
ATOM 4597 C C . LEU B 1 283 ? -1.193 -14.195 -21 1 61 283 LEU B C 1
ATOM 4599 O O . LEU B 1 283 ? 0.024 -14.008 -20.922 1 61 283 LEU B O 1
ATOM 4603 N N . VAL B 1 284 ? -1.648 -15.406 -21.016 1 60.25 284 VAL B N 1
ATOM 4604 C CA . VAL B 1 284 ? -0.81 -16.594 -20.953 1 60.25 284 VAL B CA 1
ATOM 4605 C C . VAL B 1 284 ? 0.119 -16.641 -22.172 1 60.25 284 VAL B C 1
ATOM 4607 O O . VAL B 1 284 ? 1.296 -16.984 -22.047 1 60.25 284 VAL B O 1
ATOM 4610 N N . SER B 1 285 ? -0.386 -16.344 -23.25 1 54.12 285 SER B N 1
ATOM 4611 C CA . SER B 1 285 ? 0.374 -16.484 -24.5 1 54.12 285 SER B CA 1
ATOM 4612 C C . SER B 1 285 ? 1.582 -15.547 -24.5 1 54.12 285 SER B C 1
ATOM 4614 O O . SER B 1 285 ? 2.566 -15.812 -25.203 1 54.12 285 SER B O 1
ATOM 4616 N N . VAL B 1 286 ? 1.457 -14.555 -23.891 1 50.53 286 VAL B N 1
ATOM 4617 C CA . VAL B 1 286 ? 2.518 -13.562 -24.031 1 50.53 286 VAL B CA 1
ATOM 4618 C C . VAL B 1 286 ? 3.539 -13.734 -22.906 1 50.53 286 VAL B C 1
ATOM 4620 O O . VAL B 1 286 ? 4.75 -13.711 -23.156 1 50.53 286 VAL B O 1
ATOM 4623 N N . THR B 1 287 ? 3.08 -13.648 -21.688 1 55.69 287 THR B N 1
ATOM 4624 C CA . THR B 1 287 ? 4.039 -13.352 -20.625 1 55.69 287 THR B CA 1
ATOM 4625 C C . THR B 1 287 ? 3.898 -14.336 -19.469 1 55.69 287 THR B C 1
ATOM 4627 O O . THR B 1 287 ? 4.539 -14.18 -18.438 1 55.69 287 THR B O 1
ATOM 4630 N N . GLY B 1 288 ? 3.141 -15.562 -19.672 1 64.81 288 GLY B N 1
ATOM 4631 C CA . GLY B 1 288 ? 2.793 -16.422 -18.562 1 64.81 288 GLY B CA 1
ATOM 4632 C C . GLY B 1 288 ? 1.553 -15.953 -17.812 1 64.81 288 GLY B C 1
ATOM 4633 O O . GLY B 1 288 ? 0.97 -14.922 -18.156 1 64.81 288 GLY B O 1
ATOM 4634 N N . GLU B 1 289 ? 1.031 -16.75 -16.953 1 74.38 289 GLU B N 1
ATOM 4635 C CA . GLU B 1 289 ? -0.24 -16.438 -16.297 1 74.38 289 GLU B CA 1
ATOM 4636 C C . GLU B 1 289 ? -0.066 -15.383 -15.211 1 74.38 289 GLU B C 1
ATOM 4638 O O . GLU B 1 289 ? 0.836 -15.484 -14.375 1 74.38 289 GLU B O 1
ATOM 4643 N N . VAL B 1 290 ? -0.737 -14.25 -15.438 1 80.19 290 VAL B N 1
ATOM 4644 C CA . VAL B 1 290 ? -0.771 -13.156 -14.477 1 80.19 290 VAL B CA 1
ATOM 4645 C C . VAL B 1 290 ? -1.8 -13.453 -13.383 1 80.19 290 VAL B C 1
ATOM 4647 O O . VAL B 1 290 ? -2.893 -13.945 -13.672 1 80.19 290 VAL B O 1
ATOM 4650 N N . PRO B 1 291 ? -1.427 -13.141 -12.156 1 88.69 291 PRO B N 1
ATOM 4651 C CA . PRO B 1 291 ? -2.395 -13.391 -11.086 1 88.69 291 PRO B CA 1
ATOM 4652 C C . PRO B 1 291 ? -3.645 -12.523 -11.203 1 88.69 291 PRO B C 1
ATOM 4654 O O . PRO B 1 291 ? -3.551 -11.344 -11.531 1 88.69 291 PRO B O 1
ATOM 4657 N N . ALA B 1 292 ? -4.801 -13.07 -10.961 1 90.81 292 ALA B N 1
ATOM 4658 C CA . ALA B 1 292 ? -6.098 -12.406 -11.086 1 90.81 292 ALA B CA 1
ATOM 4659 C C . ALA B 1 292 ? -6.168 -11.172 -10.195 1 90.81 292 ALA B C 1
ATOM 4661 O O . ALA B 1 292 ? -6.746 -10.148 -10.578 1 90.81 292 ALA B O 1
ATOM 4662 N N . GLY B 1 293 ? -5.586 -11.273 -9.016 1 90.56 293 GLY B N 1
ATOM 4663 C CA . GLY B 1 293 ? -5.625 -10.172 -8.07 1 90.56 293 GLY B CA 1
ATOM 4664 C C . GLY B 1 293 ? -4.926 -8.93 -8.578 1 90.56 293 GLY B C 1
ATOM 4665 O O . GLY B 1 293 ? -5.309 -7.809 -8.234 1 90.56 293 GLY B O 1
ATOM 4666 N N . ALA B 1 294 ? -3.93 -9.133 -9.344 1 85.5 294 ALA B N 1
ATOM 4667 C CA . ALA B 1 294 ? -3.219 -8 -9.93 1 85.5 294 ALA B CA 1
ATOM 4668 C C . ALA B 1 294 ? -4.125 -7.211 -10.867 1 85.5 294 ALA B C 1
ATOM 4670 O O . ALA B 1 294 ? -4.102 -5.977 -10.875 1 85.5 294 ALA B O 1
ATOM 4671 N N . ILE B 1 295 ? -4.898 -7.859 -11.562 1 87.62 295 ILE B N 1
ATOM 4672 C CA . ILE B 1 295 ? -5.812 -7.227 -12.508 1 87.62 295 ILE B CA 1
ATOM 4673 C C . ILE B 1 295 ? -6.902 -6.477 -11.742 1 87.62 295 ILE B C 1
ATOM 4675 O O . ILE B 1 295 ? -7.25 -5.348 -12.094 1 87.62 295 ILE B O 1
ATOM 4679 N N . VAL B 1 296 ? -7.363 -7.078 -10.703 1 90.88 296 VAL B N 1
ATOM 4680 C CA . VAL B 1 296 ? -8.375 -6.434 -9.875 1 90.88 296 VAL B CA 1
ATOM 4681 C C . VAL B 1 296 ? -7.816 -5.129 -9.305 1 90.88 296 VAL B C 1
ATOM 4683 O O . VAL B 1 296 ? -8.516 -4.113 -9.266 1 90.88 296 VAL B O 1
ATOM 4686 N N . SER B 1 297 ? -6.594 -5.168 -8.883 1 86.25 297 SER B N 1
ATOM 4687 C CA . SER B 1 297 ? -5.984 -4.008 -8.242 1 86.25 297 SER B CA 1
ATOM 4688 C C . SER B 1 297 ? -5.832 -2.848 -9.219 1 86.25 297 SER B C 1
ATOM 4690 O O . SER B 1 297 ? -5.934 -1.682 -8.828 1 86.25 297 SER B O 1
ATOM 4692 N N . VAL B 1 298 ? -5.641 -3.129 -10.453 1 84.38 298 VAL B N 1
ATOM 4693 C CA . VAL B 1 298 ? -5.465 -2.113 -11.484 1 84.38 298 VAL B CA 1
ATOM 4694 C C . VAL B 1 298 ? -6.75 -1.304 -11.633 1 84.38 298 VAL B C 1
ATOM 4696 O O . VAL B 1 298 ? -6.707 -0.097 -11.883 1 84.38 298 VAL B O 1
ATOM 4699 N N . PHE B 1 299 ? -7.773 -1.97 -11.391 1 88.38 299 PHE B N 1
ATOM 4700 C CA . PHE B 1 299 ? -9.055 -1.277 -11.516 1 88.38 299 PHE B CA 1
ATOM 4701 C C . PHE B 1 299 ? -9.531 -0.779 -10.156 1 88.38 299 PHE B C 1
ATOM 4703 O O . PHE B 1 299 ? -10.148 0.282 -10.062 1 88.38 299 PHE B O 1
ATOM 4710 N N . GLY B 1 300 ? -9.227 -1.522 -9.234 1 90.88 300 GLY B N 1
ATOM 4711 C CA . GLY B 1 300 ? -9.711 -1.228 -7.895 1 90.88 300 GLY B CA 1
ATOM 4712 C C . GLY B 1 300 ? -9.078 0.015 -7.293 1 90.88 300 GLY B C 1
ATOM 4713 O O . GLY B 1 300 ? -9.766 0.821 -6.66 1 90.88 300 GLY B O 1
ATOM 4714 N N . ALA B 1 301 ? -7.797 0.176 -7.5 1 88.62 301 ALA B N 1
ATOM 4715 C CA . ALA B 1 301 ? -7.09 1.312 -6.914 1 88.62 301 ALA B CA 1
ATOM 4716 C C . ALA B 1 301 ? -7.594 2.631 -7.496 1 88.62 301 ALA B C 1
ATOM 4718 O O . ALA B 1 301 ? -7.918 3.561 -6.758 1 88.62 301 ALA B O 1
ATOM 4719 N N . PRO B 1 302 ? -7.719 2.752 -8.781 1 90.12 302 PRO B N 1
ATOM 4720 C CA . PRO B 1 302 ? -8.312 3.971 -9.336 1 90.12 302 PRO B CA 1
ATOM 4721 C C . PRO B 1 302 ? -9.734 4.215 -8.828 1 90.12 302 PRO B C 1
ATOM 4723 O O . PRO B 1 302 ? -10.125 5.363 -8.609 1 90.12 302 PRO B O 1
ATOM 4726 N N . PHE B 1 303 ? -10.469 3.176 -8.695 1 91.94 303 PHE B N 1
ATOM 4727 C CA . PHE B 1 303 ? -11.82 3.295 -8.164 1 91.94 303 PHE B CA 1
ATOM 4728 C C . PHE B 1 303 ? -11.805 3.869 -6.754 1 91.94 303 PHE B C 1
ATOM 4730 O O . PHE B 1 303 ? -12.609 4.738 -6.422 1 91.94 303 PHE B O 1
ATOM 4737 N N . PHE B 1 304 ? -10.906 3.377 -5.984 1 91.06 304 PHE B N 1
ATOM 4738 C CA . PHE B 1 304 ? -10.727 3.885 -4.629 1 91.06 304 PHE B CA 1
ATOM 4739 C C . PHE B 1 304 ? -10.438 5.379 -4.648 1 91.06 304 PHE B C 1
ATOM 4741 O O . PHE B 1 304 ? -11.047 6.145 -3.896 1 91.06 304 PHE B O 1
ATOM 4748 N N . LEU B 1 305 ? -9.539 5.758 -5.488 1 89.5 305 LEU B N 1
ATOM 4749 C CA . LEU B 1 305 ? -9.164 7.164 -5.594 1 89.5 305 LEU B CA 1
ATOM 4750 C C . LEU B 1 305 ? -10.344 8.016 -6.039 1 89.5 305 LEU B C 1
ATOM 4752 O O . LEU B 1 305 ? -10.539 9.125 -5.539 1 89.5 305 LEU B O 1
ATOM 4756 N N . PHE B 1 306 ? -11.086 7.5 -6.902 1 89.81 306 PHE B N 1
ATOM 4757 C CA . PHE B 1 306 ? -12.281 8.188 -7.379 1 89.81 306 PHE B CA 1
ATOM 4758 C C . PHE B 1 306 ? -13.273 8.398 -6.246 1 89.81 306 PHE B C 1
ATOM 4760 O O . PHE B 1 306 ? -13.852 9.477 -6.109 1 89.81 306 PHE B O 1
ATOM 4767 N N . LEU B 1 307 ? -13.445 7.422 -5.434 1 88.62 307 LEU B N 1
ATOM 4768 C CA . LEU B 1 307 ? -14.391 7.488 -4.328 1 88.62 307 LEU B CA 1
ATOM 4769 C C . LEU B 1 307 ? -13.953 8.523 -3.295 1 88.62 307 LEU B C 1
ATOM 4771 O O . LEU B 1 307 ? -14.789 9.242 -2.74 1 88.62 307 LEU B O 1
ATOM 4775 N N . ILE B 1 308 ? -12.672 8.562 -3.051 1 85.94 308 ILE B N 1
ATOM 4776 C CA . ILE B 1 308 ? -12.141 9.516 -2.082 1 85.94 308 ILE B CA 1
ATOM 4777 C C . ILE B 1 308 ? -12.445 10.945 -2.539 1 85.94 308 ILE B C 1
ATOM 4779 O O . ILE B 1 308 ? -12.844 11.789 -1.733 1 85.94 308 ILE B O 1
ATOM 4783 N N . VAL B 1 309 ? -12.344 11.203 -3.82 1 86.94 309 VAL B N 1
ATOM 4784 C CA . VAL B 1 309 ? -12.531 12.539 -4.375 1 86.94 309 VAL B CA 1
ATOM 4785 C C . VAL B 1 309 ? -14.023 12.867 -4.422 1 86.94 309 VAL B C 1
ATOM 4787 O O . VAL B 1 309 ? -14.43 13.992 -4.102 1 86.94 309 VAL B O 1
ATOM 4790 N N . SER B 1 310 ? -14.828 11.961 -4.746 1 86.12 310 SER B N 1
ATOM 4791 C CA . SER B 1 310 ? -16.25 12.188 -4.926 1 86.12 310 SER B CA 1
ATOM 4792 C C . SER B 1 310 ? -16.953 12.414 -3.588 1 86.12 310 SER B C 1
ATOM 4794 O O . SER B 1 310 ? -17.938 13.148 -3.516 1 86.12 310 SER B O 1
ATOM 4796 N N . ARG B 1 311 ? -16.562 11.805 -2.578 1 76.81 311 ARG B N 1
ATOM 4797 C CA . ARG B 1 311 ? -17.188 11.922 -1.264 1 76.81 311 ARG B CA 1
ATOM 4798 C C . ARG B 1 311 ? -17.047 13.336 -0.711 1 76.81 311 ARG B C 1
ATOM 4800 O O . ARG B 1 311 ? -17.938 13.844 -0.042 1 76.81 311 ARG B O 1
ATOM 4807 N N . ARG B 1 312 ? -15.93 13.93 -0.912 1 65.19 312 ARG B N 1
ATOM 4808 C CA . ARG B 1 312 ? -15.742 15.281 -0.391 1 65.19 312 ARG B CA 1
ATOM 4809 C C . ARG B 1 312 ? -16.578 16.281 -1.17 1 65.19 312 ARG B C 1
ATOM 4811 O O . ARG B 1 312 ? -17.109 17.234 -0.591 1 65.19 312 ARG B O 1
ATOM 4818 N N . ARG B 1 313 ? -16.484 16.203 -2.602 1 58.22 313 ARG B N 1
ATOM 4819 C CA . ARG B 1 313 ? -17.219 17.172 -3.412 1 58.22 313 ARG B CA 1
ATOM 4820 C C . ARG B 1 313 ? -18.719 17.078 -3.16 1 58.22 313 ARG B C 1
ATOM 4822 O O . ARG B 1 313 ? -19.453 18.047 -3.373 1 58.22 313 ARG B O 1
ATOM 4829 N N . GLY B 1 314 ? -19.141 15.688 -3.045 1 54.56 314 GLY B N 1
ATOM 4830 C CA . GLY B 1 314 ? -20.578 15.469 -2.93 1 54.56 314 GLY B CA 1
ATOM 4831 C C . GLY B 1 314 ? -21 15.039 -1.537 1 54.56 314 GLY B C 1
ATOM 4832 O O . GLY B 1 314 ? -20.188 14.562 -0.751 1 54.56 314 GLY B O 1
ATOM 4833 N N . GLY B 1 315 ? -21.922 15.609 -0.855 1 40.62 315 GLY B N 1
ATOM 4834 C CA . GLY B 1 315 ? -22.938 15.094 0.045 1 40.62 315 GLY B CA 1
ATOM 4835 C C . GLY B 1 315 ? -23.344 13.664 -0.265 1 40.62 315 GLY B C 1
ATOM 4836 O O . GLY B 1 315 ? -24.5 13.281 -0.077 1 40.62 315 GLY B O 1
ATOM 4837 N N . VAL B 1 316 ? -22.812 12.984 -1.138 1 35.5 316 VAL B N 1
ATOM 4838 C CA . VAL B 1 316 ? -23.578 11.789 -1.478 1 35.5 316 VAL B CA 1
ATOM 4839 C C . VAL B 1 316 ? -23.734 10.914 -0.24 1 35.5 316 VAL B C 1
ATOM 4841 O O . VAL B 1 316 ? -22.75 10.43 0.317 1 35.5 316 VAL B O 1
ATOM 4844 N N . ARG B 1 317 ? -24.578 11.195 0.586 1 31.75 317 ARG B N 1
ATOM 4845 C CA . ARG B 1 317 ? -25.25 10.398 1.607 1 31.75 317 ARG B CA 1
ATOM 4846 C C . ARG B 1 317 ? -25.547 8.992 1.103 1 31.75 317 ARG B C 1
ATOM 4848 O O . ARG B 1 317 ? -25.969 8.805 -0.042 1 31.75 317 ARG B O 1
#